Protein AF-0000000082614873 (afdb_homodimer)

Structure (mmCIF, N/CA/C/O backbone):
data_AF-0000000082614873-model_v1
#
loop_
_entity.id
_entity.type
_entity.pdbx_description
1 polymer 'Integrase catalytic domain-containing protein'
#
loop_
_atom_site.group_PDB
_atom_site.id
_atom_site.type_symbol
_atom_site.label_atom_id
_atom_site.label_alt_id
_atom_site.label_comp_id
_atom_site.label_asym_id
_atom_site.label_entity_id
_atom_site.label_seq_id
_atom_site.pdbx_PDB_ins_code
_atom_site.Cartn_x
_atom_site.Cartn_y
_atom_site.Cartn_z
_atom_site.occupancy
_atom_site.B_iso_or_equiv
_atom_site.auth_seq_id
_atom_site.auth_comp_id
_atom_site.auth_asym_id
_atom_site.auth_atom_id
_atom_site.pdbx_PDB_model_num
ATOM 1 N N . MET A 1 1 ? -7.004 17.234 5.719 1 42.75 1 MET A N 1
ATOM 2 C CA . MET A 1 1 ? -7.703 15.992 6.035 1 42.75 1 MET A CA 1
ATOM 3 C C . MET A 1 1 ? -7.945 15.164 4.777 1 42.75 1 MET A C 1
ATOM 5 O O . MET A 1 1 ? -8.281 15.711 3.727 1 42.75 1 MET A O 1
ATOM 9 N N . PRO A 1 2 ? -7.559 13.797 4.852 1 59.47 2 PRO A N 1
ATOM 10 C CA . PRO A 1 2 ? -7.637 13.125 3.553 1 59.47 2 PRO A CA 1
ATOM 11 C C . PRO A 1 2 ? -9.078 12.906 3.092 1 59.47 2 PRO A C 1
ATOM 13 O O . PRO A 1 2 ? -9.883 12.336 3.834 1 59.47 2 PRO A O 1
ATOM 16 N N . TYR A 1 3 ? -9.5 13.633 2.182 1 77 3 TYR A N 1
ATOM 17 C CA . TYR A 1 3 ? -10.742 13.406 1.453 1 77 3 TYR A CA 1
ATOM 18 C C . TYR A 1 3 ? -10.508 12.555 0.214 1 77 3 TYR A C 1
ATOM 20 O O . TYR A 1 3 ? -9.688 12.906 -0.64 1 77 3 TYR A O 1
ATOM 28 N N . TRP A 1 4 ? -11.211 11.359 0.389 1 88.12 4 TRP A N 1
ATOM 29 C CA . TRP A 1 4 ? -11.008 10.445 -0.731 1 88.12 4 TRP A CA 1
ATOM 30 C C . TRP A 1 4 ? -12.219 10.453 -1.664 1 88.12 4 TRP A C 1
ATOM 32 O O . TRP A 1 4 ? -13.328 10.781 -1.247 1 88.12 4 TRP A O 1
ATOM 42 N N . GLN A 1 5 ? -11.945 10.242 -2.848 1 91.44 5 GLN A N 1
ATOM 43 C CA . GLN A 1 5 ? -12.992 9.977 -3.826 1 91.44 5 GLN A CA 1
ATOM 44 C C . GLN A 1 5 ? -12.812 8.609 -4.48 1 91.44 5 GLN A C 1
ATOM 46 O O . GLN A 1 5 ? -11.688 8.219 -4.805 1 91.44 5 GLN A O 1
ATOM 51 N N . ALA A 1 6 ? -13.914 7.883 -4.59 1 93.62 6 ALA A N 1
ATOM 52 C CA . ALA A 1 6 ? -13.875 6.562 -5.219 1 93.62 6 ALA A CA 1
ATOM 53 C C . ALA A 1 6 ? -14.68 6.555 -6.516 1 93.62 6 ALA A C 1
ATOM 55 O O . ALA A 1 6 ? -15.742 7.172 -6.602 1 93.62 6 ALA A O 1
ATOM 56 N N . ASP A 1 7 ? -14.102 5.852 -7.492 1 92.19 7 ASP A N 1
ATOM 57 C CA . ASP A 1 7 ? -14.734 5.723 -8.797 1 92.19 7 ASP A CA 1
ATOM 58 C C . ASP A 1 7 ? -14.336 4.414 -9.477 1 92.19 7 ASP A C 1
ATOM 60 O O . ASP A 1 7 ? -13.422 3.729 -9.023 1 92.19 7 ASP A O 1
ATOM 64 N N . VAL A 1 8 ? -15.203 4.059 -10.5 1 94.94 8 VAL A N 1
ATOM 65 C CA . VAL A 1 8 ? -14.852 2.898 -11.312 1 94.94 8 VAL A CA 1
ATOM 66 C C . VAL A 1 8 ? -14.586 3.332 -12.75 1 94.94 8 VAL A C 1
ATOM 68 O O . VAL A 1 8 ? -15.383 4.074 -13.336 1 94.94 8 VAL A O 1
ATOM 71 N N . THR A 1 9 ? -13.453 2.961 -13.234 1 95.06 9 THR A N 1
ATOM 72 C CA . THR A 1 9 ? -13.156 3.201 -14.648 1 95.06 9 THR A CA 1
ATOM 73 C C . THR A 1 9 ? -12.898 1.885 -15.375 1 95.06 9 THR A C 1
ATOM 75 O O . THR A 1 9 ? -12.641 0.859 -14.742 1 95.06 9 THR A O 1
ATOM 78 N N . HIS A 1 10 ? -13 1.96 -16.688 1 96.12 10 HIS A N 1
ATOM 79 C CA . HIS A 1 10 ? -12.844 0.748 -17.484 1 96.12 10 HIS A CA 1
ATOM 80 C C . HIS A 1 10 ? -11.555 0.783 -18.297 1 96.12 10 HIS A C 1
ATOM 82 O O . HIS A 1 10 ? -11.266 1.772 -18.969 1 96.12 10 HIS A O 1
ATOM 88 N N . VAL A 1 11 ? -10.828 -0.304 -18.172 1 96.69 11 VAL A N 1
ATOM 89 C CA . VAL A 1 11 ? -9.633 -0.525 -18.984 1 96.69 11 VAL A CA 1
ATOM 90 C C . VAL A 1 11 ? -9.82 -1.765 -19.844 1 96.69 11 VAL A C 1
ATOM 92 O O . VAL A 1 11 ? -9.508 -2.881 -19.422 1 96.69 11 VAL A O 1
ATOM 95 N N . PRO A 1 12 ? -10.18 -1.574 -21.062 1 95.06 12 PRO A N 1
ATOM 96 C CA . PRO A 1 12 ? -10.562 -2.695 -21.922 1 95.06 12 PRO A CA 1
ATOM 97 C C . PRO A 1 12 ? -9.43 -3.705 -22.109 1 95.06 12 PRO A C 1
ATOM 99 O O . PRO A 1 12 ? -9.68 -4.91 -22.188 1 95.06 12 PRO A O 1
ATOM 102 N N . SER A 1 13 ? -8.266 -3.332 -22.141 1 94.31 13 SER A N 1
ATOM 103 C CA . SER A 1 13 ? -7.129 -4.215 -22.406 1 94.31 13 SER A CA 1
ATOM 104 C C . SER A 1 13 ? -6.934 -5.215 -21.266 1 94.31 13 SER A C 1
ATOM 106 O O . SER A 1 13 ? -6.184 -6.184 -21.406 1 94.31 13 SER A O 1
ATOM 108 N N . PHE A 1 14 ? -7.656 -5.004 -20.172 1 96.31 14 PHE A N 1
ATOM 109 C CA . PHE A 1 14 ? -7.535 -5.902 -19.031 1 96.31 14 PHE A CA 1
ATOM 110 C C . PHE A 1 14 ? -8.492 -7.082 -19.172 1 96.31 14 PHE A C 1
ATOM 112 O O . PHE A 1 14 ? -8.539 -7.957 -18.297 1 96.31 14 PHE A O 1
ATOM 119 N N . GLY A 1 15 ? -9.273 -7.105 -20.234 1 95.94 15 GLY A N 1
ATOM 120 C CA . GLY A 1 15 ? -10.172 -8.227 -20.484 1 95.94 15 GLY A CA 1
ATOM 121 C C . GLY A 1 15 ? -11.234 -8.375 -19.406 1 95.94 15 GLY A C 1
ATOM 122 O O . GLY A 1 15 ? -11.977 -7.43 -19.125 1 95.94 15 GLY A O 1
ATOM 123 N N . ARG A 1 16 ? -11.266 -9.562 -18.75 1 96.38 16 ARG A N 1
ATOM 124 C CA . ARG A 1 16 ? -12.273 -9.852 -17.734 1 96.38 16 ARG A CA 1
ATOM 125 C C . ARG A 1 16 ? -12.109 -8.945 -16.516 1 96.38 16 ARG A C 1
ATOM 127 O O . ARG A 1 16 ? -13.07 -8.703 -15.781 1 96.38 16 ARG A O 1
ATOM 134 N N . LEU A 1 17 ? -10.891 -8.469 -16.344 1 97.06 17 LEU A N 1
ATOM 135 C CA . LEU A 1 17 ? -10.586 -7.617 -15.203 1 97.06 17 LEU A CA 1
ATOM 136 C C . LEU A 1 17 ? -10.633 -6.145 -15.602 1 97.06 17 LEU A C 1
ATOM 138 O O . LEU A 1 17 ? -9.898 -5.328 -15.039 1 97.06 17 LEU A O 1
ATOM 142 N N . LYS A 1 18 ? -11.5 -5.789 -16.5 1 97.38 18 LYS A N 1
ATOM 143 C CA . LYS A 1 18 ? -11.5 -4.453 -17.078 1 97.38 18 LYS A CA 1
ATOM 144 C C . LYS A 1 18 ? -12.055 -3.422 -16.109 1 97.38 18 LYS A C 1
ATOM 146 O O . LYS A 1 18 ? -11.93 -2.217 -16.328 1 97.38 18 LYS A O 1
ATOM 151 N N . TYR A 1 19 ? -12.734 -3.838 -15.023 1 97.56 19 TYR A N 1
ATOM 152 C CA . TYR A 1 19 ? -13.305 -2.904 -14.062 1 97.56 19 TYR A CA 1
ATOM 153 C C . TYR A 1 19 ? -12.273 -2.49 -13.023 1 97.56 19 TYR A C 1
ATOM 155 O O . TYR A 1 19 ? -11.961 -3.258 -12.109 1 97.56 19 TYR A O 1
ATOM 163 N N . VAL A 1 20 ? -11.766 -1.267 -13.188 1 98 20 VAL A N 1
ATOM 164 C CA . VAL A 1 20 ? -10.734 -0.766 -12.281 1 98 20 VAL A CA 1
ATOM 165 C C . VAL A 1 20 ? -11.359 0.183 -11.266 1 98 20 VAL A C 1
ATOM 167 O O . VAL A 1 20 ? -11.867 1.247 -11.625 1 98 20 VAL A O 1
ATOM 170 N N . HIS A 1 21 ? -11.414 -0.247 -10.008 1 97.75 21 HIS A N 1
ATOM 171 C CA . HIS A 1 21 ? -11.852 0.601 -8.906 1 97.75 21 HIS A CA 1
ATOM 172 C C . HIS A 1 21 ? -10.727 1.506 -8.43 1 97.75 21 HIS A C 1
ATOM 174 O O . HIS A 1 21 ? -9.641 1.024 -8.078 1 97.75 21 HIS A O 1
ATOM 180 N N . VAL A 1 22 ? -11.008 2.816 -8.422 1 97.44 22 VAL A N 1
ATOM 181 C CA . VAL A 1 22 ? -9.961 3.789 -8.133 1 97.44 22 VAL A CA 1
ATOM 182 C C . VAL A 1 22 ? -10.336 4.605 -6.898 1 97.44 22 VAL A C 1
ATOM 184 O O . VAL A 1 22 ? -11.492 5.027 -6.754 1 97.44 22 VAL A O 1
ATOM 187 N N . ILE A 1 23 ? -9.352 4.75 -6.012 1 96.19 23 ILE A N 1
ATOM 188 C CA . ILE A 1 23 ? -9.445 5.613 -4.84 1 96.19 23 ILE A CA 1
ATOM 189 C C . ILE A 1 23 ? -8.406 6.73 -4.941 1 96.19 23 ILE A C 1
ATOM 191 O O . ILE A 1 23 ? -7.23 6.477 -5.199 1 96.19 23 ILE A O 1
ATOM 195 N N . ILE A 1 24 ? -8.906 7.969 -4.738 1 93 24 ILE A N 1
ATOM 196 C CA . ILE A 1 24 ? -8.008 9.102 -4.867 1 93 24 ILE A CA 1
ATOM 197 C C . ILE A 1 24 ? -8.102 9.984 -3.623 1 93 24 ILE A C 1
ATOM 199 O O . ILE A 1 24 ? -9.195 10.32 -3.172 1 93 24 ILE A O 1
ATOM 203 N N . ASP A 1 25 ? -6.953 10.266 -3.025 1 84.88 25 ASP A N 1
ATOM 204 C CA . ASP A 1 25 ? -6.887 11.367 -2.064 1 84.88 25 ASP A CA 1
ATOM 205 C C . ASP A 1 25 ? -6.871 12.719 -2.775 1 84.88 25 ASP A C 1
ATOM 207 O O . ASP A 1 25 ? -5.875 13.086 -3.398 1 84.88 25 ASP A O 1
ATOM 211 N N . THR A 1 26 ? -7.91 13.438 -2.666 1 79.31 26 THR A N 1
ATOM 212 C CA . THR A 1 26 ? -8.102 14.633 -3.488 1 79.31 26 THR A CA 1
ATOM 213 C C . THR A 1 26 ? -7.188 15.758 -3.021 1 79.31 26 THR A C 1
ATOM 215 O O . THR A 1 26 ? -6.984 16.734 -3.74 1 79.31 26 THR A O 1
ATOM 218 N N . CYS A 1 27 ? -6.582 15.641 -1.909 1 76.06 27 CYS A N 1
ATOM 219 C CA . CYS A 1 27 ? -5.66 16.656 -1.403 1 76.06 27 CYS A CA 1
ATOM 220 C C . CYS A 1 27 ? -4.258 16.438 -1.956 1 76.06 27 CYS A C 1
ATOM 222 O O . CYS A 1 27 ? -3.674 17.344 -2.551 1 76.06 27 CYS A O 1
ATOM 224 N N . SER A 1 28 ? -3.805 15.297 -1.831 1 74.94 28 SER A N 1
ATOM 225 C CA . SER A 1 28 ? -2.426 15.016 -2.209 1 74.94 28 SER A CA 1
ATOM 226 C C . SER A 1 28 ? -2.334 14.531 -3.652 1 74.94 28 SER A C 1
ATOM 228 O O . SER A 1 28 ? -1.272 14.609 -4.273 1 74.94 28 SER A O 1
ATOM 230 N N . GLY A 1 29 ? -3.404 13.938 -4.09 1 83.44 29 GLY A N 1
ATOM 231 C CA . GLY A 1 29 ? -3.389 13.32 -5.406 1 83.44 29 GLY A CA 1
ATOM 232 C C . GLY A 1 29 ? -2.953 11.867 -5.375 1 83.44 29 GLY A C 1
ATOM 233 O O . GLY A 1 29 ? -2.969 11.188 -6.402 1 83.44 29 GLY A O 1
ATOM 234 N N . ALA A 1 30 ? -2.596 11.391 -4.164 1 88.38 30 ALA A N 1
ATOM 235 C CA . ALA A 1 30 ? -2.221 9.984 -4.047 1 88.38 30 ALA A CA 1
ATOM 236 C C . ALA A 1 30 ? -3.402 9.07 -4.367 1 88.38 30 ALA A C 1
ATOM 238 O O . ALA A 1 30 ? -4.543 9.383 -4.02 1 88.38 30 ALA A O 1
ATOM 239 N N . MET A 1 31 ? -3.068 7.949 -5.02 1 94.69 31 MET A N 1
ATOM 240 C CA . MET A 1 31 ? -4.195 7.113 -5.434 1 94.69 31 MET A CA 1
ATOM 241 C C . MET A 1 31 ? -3.871 5.633 -5.254 1 94.69 31 MET A C 1
ATOM 243 O O . MET A 1 31 ? -2.703 5.262 -5.113 1 94.69 31 MET A O 1
ATOM 247 N N . TYR A 1 32 ? -4.867 4.859 -5.141 1 96.56 32 TYR A N 1
ATOM 248 C CA . TYR A 1 32 ? -4.848 3.4 -5.148 1 96.56 32 TYR A CA 1
ATOM 249 C C . TYR A 1 32 ? -5.926 2.844 -6.074 1 96.56 32 TYR A C 1
ATOM 251 O O . TYR A 1 32 ? -6.961 3.482 -6.285 1 96.56 32 TYR A O 1
ATOM 259 N N . ALA A 1 33 ? -5.59 1.619 -6.648 1 98 33 ALA A N 1
ATOM 260 C CA . ALA A 1 33 ? -6.566 1.033 -7.562 1 98 33 ALA A CA 1
ATOM 261 C C . ALA A 1 33 ? -6.41 -0.483 -7.633 1 98 33 ALA A C 1
ATOM 263 O O . ALA A 1 33 ? -5.316 -1.012 -7.406 1 98 33 ALA A O 1
ATOM 264 N N . GLN A 1 34 ? -7.484 -1.107 -7.934 1 97.44 34 GLN A N 1
ATOM 265 C CA . GLN A 1 34 ? -7.508 -2.551 -8.141 1 97.44 34 GLN A CA 1
ATOM 266 C C . GLN A 1 34 ? -8.422 -2.924 -9.305 1 97.44 34 GLN A C 1
ATOM 268 O O . GLN A 1 34 ? -9.477 -2.309 -9.5 1 97.44 34 GLN A O 1
ATOM 273 N N . ALA A 1 35 ? -7.992 -3.959 -10 1 97.44 35 ALA A N 1
ATOM 274 C CA . ALA A 1 35 ? -8.781 -4.48 -11.117 1 97.44 35 ALA A CA 1
ATOM 275 C C . ALA A 1 35 ? -9.695 -5.617 -10.656 1 97.44 35 ALA A C 1
ATOM 277 O O . ALA A 1 35 ? -9.266 -6.508 -9.922 1 97.44 35 ALA A O 1
ATOM 278 N N . HIS A 1 36 ? -10.938 -5.523 -11.094 1 97.19 36 HIS A N 1
ATOM 279 C CA . HIS A 1 36 ? -11.914 -6.539 -10.719 1 97.19 36 HIS A CA 1
ATOM 280 C C . HIS A 1 36 ? -12.727 -6.992 -11.93 1 97.19 36 HIS A C 1
ATOM 282 O O . HIS A 1 36 ? -12.578 -6.445 -13.023 1 97.19 36 HIS A O 1
ATOM 288 N N . THR A 1 37 ? -13.508 -8.102 -11.711 1 96.75 37 THR A N 1
ATOM 289 C CA . THR A 1 37 ? -14.344 -8.648 -12.773 1 96.75 37 THR A CA 1
ATOM 290 C C . THR A 1 37 ? -15.68 -7.922 -12.828 1 96.75 37 THR A C 1
ATOM 292 O O . THR A 1 37 ? -16.484 -8.172 -13.727 1 96.75 37 THR A O 1
ATOM 295 N N . GLY A 1 38 ? -15.922 -6.98 -11.867 1 96.5 38 GLY A N 1
ATOM 296 C CA . GLY A 1 38 ? -17.188 -6.254 -11.852 1 96.5 38 GLY A CA 1
ATOM 297 C C . GLY A 1 38 ? -17.188 -5.086 -10.883 1 96.5 38 GLY A C 1
ATOM 298 O O . GLY A 1 38 ? -16.125 -4.637 -10.445 1 96.5 38 GLY A O 1
ATOM 299 N N . GLU A 1 39 ? -18.359 -4.641 -10.633 1 96.06 39 GLU A N 1
ATOM 300 C CA . GLU A 1 39 ? -18.531 -3.469 -9.781 1 96.06 39 GLU A CA 1
ATOM 301 C C . GLU A 1 39 ? -19.422 -3.783 -8.578 1 96.06 39 GLU A C 1
ATOM 303 O O . GLU A 1 39 ? -20.297 -2.988 -8.219 1 96.06 39 GLU A O 1
ATOM 308 N N . LYS A 1 40 ? -19.203 -4.906 -8.078 1 96.38 40 LYS A N 1
ATOM 309 C CA . LYS A 1 40 ? -19.984 -5.312 -6.914 1 96.38 40 LYS A CA 1
ATOM 310 C C . LYS A 1 40 ? -19.438 -4.691 -5.633 1 96.38 40 LYS A C 1
ATOM 312 O O . LYS A 1 40 ? -18.297 -4.227 -5.602 1 96.38 40 LYS A O 1
ATOM 317 N N . THR A 1 41 ? -20.266 -4.727 -4.629 1 96.88 41 THR A N 1
ATOM 318 C CA . THR A 1 41 ? -19.891 -4.168 -3.334 1 96.88 41 THR A CA 1
ATOM 319 C C . THR A 1 41 ? -18.609 -4.805 -2.818 1 96.88 41 THR A C 1
ATOM 321 O O . THR A 1 41 ? -17.734 -4.113 -2.279 1 96.88 41 THR A O 1
ATOM 324 N N . ARG A 1 42 ? -18.469 -6.113 -3.021 1 94.56 42 ARG A N 1
ATOM 325 C CA . ARG A 1 42 ? -17.281 -6.805 -2.533 1 94.56 42 ARG A CA 1
ATOM 326 C C . ARG A 1 42 ? -16.031 -6.273 -3.207 1 94.56 42 ARG A C 1
ATOM 328 O O . ARG A 1 42 ? -14.953 -6.238 -2.598 1 94.56 42 ARG A O 1
ATOM 335 N N . HIS A 1 43 ? -16.156 -5.883 -4.484 1 96.12 43 HIS A N 1
ATOM 336 C CA . HIS A 1 43 ? -15.031 -5.309 -5.199 1 96.12 43 HIS A CA 1
ATOM 337 C C . HIS A 1 43 ? -14.641 -3.949 -4.621 1 96.12 43 HIS A C 1
ATOM 339 O O . HIS A 1 43 ? -13.461 -3.668 -4.422 1 96.12 43 HIS A O 1
ATOM 345 N N . ALA A 1 44 ? -15.633 -3.152 -4.336 1 97.12 44 ALA A N 1
ATOM 346 C CA . ALA A 1 44 ? -15.398 -1.829 -3.762 1 97.12 44 ALA A CA 1
ATOM 347 C C . ALA A 1 44 ? -14.727 -1.936 -2.395 1 97.12 44 ALA A C 1
ATOM 349 O O . ALA A 1 44 ? -13.766 -1.22 -2.109 1 97.12 44 ALA A O 1
ATOM 350 N N . ILE A 1 45 ? -15.18 -2.848 -1.611 1 96 45 ILE A N 1
ATOM 351 C CA . ILE A 1 45 ? -14.648 -3.02 -0.262 1 96 45 ILE A CA 1
ATOM 352 C C . ILE A 1 45 ? -13.219 -3.545 -0.33 1 96 45 ILE A C 1
ATOM 354 O O . ILE A 1 45 ? -12.344 -3.086 0.41 1 96 45 ILE A O 1
ATOM 358 N N . ALA A 1 46 ? -12.992 -4.488 -1.21 1 95.19 46 ALA A N 1
ATOM 359 C CA . ALA A 1 46 ? -11.641 -5.023 -1.378 1 95.19 46 ALA A CA 1
ATOM 360 C C . ALA A 1 46 ? -10.664 -3.924 -1.771 1 95.19 46 ALA A C 1
ATOM 362 O O . ALA A 1 46 ? -9.547 -3.859 -1.246 1 95.19 46 ALA A O 1
ATOM 363 N N . THR A 1 47 ? -11.102 -3.117 -2.656 1 97.06 47 THR A N 1
ATOM 364 C CA . THR A 1 47 ? -10.25 -2.02 -3.098 1 97.06 47 THR A CA 1
ATOM 365 C C . THR A 1 47 ? -9.984 -1.043 -1.954 1 97.06 47 THR A C 1
ATOM 367 O O . THR A 1 47 ? -8.867 -0.565 -1.783 1 97.06 47 THR A O 1
ATOM 370 N N . LEU A 1 48 ? -10.961 -0.726 -1.199 1 95.94 48 LEU A N 1
ATOM 371 C CA . LEU A 1 48 ? -10.805 0.191 -0.076 1 95.94 48 LEU A CA 1
ATOM 372 C C . LEU A 1 48 ? -9.836 -0.373 0.955 1 95.94 48 LEU A C 1
ATOM 374 O O . LEU A 1 48 ? -9.016 0.363 1.513 1 95.94 48 LEU A O 1
ATOM 378 N N . LYS A 1 49 ? -9.922 -1.638 1.199 1 92.38 49 LYS A N 1
ATOM 379 C CA . LYS A 1 49 ? -8.984 -2.258 2.135 1 92.38 49 LYS A CA 1
ATOM 380 C C . LYS A 1 49 ? -7.547 -2.113 1.652 1 92.38 49 LYS A C 1
ATOM 382 O O . LYS A 1 49 ? -6.645 -1.835 2.447 1 92.38 49 LYS A O 1
ATOM 387 N N . GLY A 1 50 ? -7.355 -2.334 0.389 1 94.44 50 GLY A N 1
ATOM 388 C CA . GLY A 1 50 ? -6.039 -2.084 -0.174 1 94.44 50 GLY A CA 1
ATOM 389 C C . GLY A 1 50 ? -5.594 -0.64 -0.037 1 94.44 50 GLY A C 1
ATOM 390 O O . GLY A 1 50 ? -4.422 -0.368 0.237 1 94.44 50 GLY A O 1
ATOM 391 N N . ALA A 1 51 ? -6.512 0.218 -0.257 1 94.25 51 ALA A N 1
ATOM 392 C CA . ALA A 1 51 ? -6.215 1.641 -0.113 1 94.25 51 ALA A CA 1
ATOM 393 C C . ALA A 1 51 ? -5.844 1.98 1.327 1 94.25 51 ALA A C 1
ATOM 395 O O . ALA A 1 51 ? -4.93 2.775 1.568 1 94.25 51 ALA A O 1
ATOM 396 N N . PHE A 1 52 ? -6.559 1.37 2.27 1 87.56 52 PHE A N 1
ATOM 397 C CA . PHE A 1 52 ? -6.227 1.573 3.674 1 87.56 52 PHE A CA 1
ATOM 398 C C . PHE A 1 52 ? -4.785 1.16 3.953 1 87.56 52 PHE A C 1
ATOM 400 O O . PHE A 1 52 ? -4.043 1.889 4.613 1 87.56 52 PHE A O 1
ATOM 407 N N . LEU A 1 53 ? -4.469 0.062 3.439 1 89.12 53 LEU A N 1
ATOM 408 C CA . LEU A 1 53 ? -3.137 -0.486 3.666 1 89.12 53 LEU A CA 1
ATOM 409 C C . LEU A 1 53 ? -2.066 0.431 3.086 1 89.12 53 LEU A C 1
ATOM 411 O O . LEU A 1 53 ? -0.995 0.593 3.674 1 89.12 53 LEU A O 1
ATOM 415 N N . THR A 1 54 ? -2.383 1.071 2.049 1 89.62 54 THR A N 1
ATOM 416 C CA . THR A 1 54 ? -1.399 1.821 1.273 1 89.62 54 THR A CA 1
ATOM 417 C C . THR A 1 54 ? -1.363 3.281 1.714 1 89.62 54 THR A C 1
ATOM 419 O O . THR A 1 54 ? -0.29 3.881 1.811 1 89.62 54 THR A O 1
ATOM 422 N N . LEU A 1 55 ? -2.551 3.85 2.002 1 87.25 55 LEU A N 1
ATOM 423 C CA . LEU A 1 55 ? -2.652 5.297 2.166 1 87.25 55 LEU A CA 1
ATOM 424 C C . LEU A 1 55 ? -3.215 5.648 3.539 1 87.25 55 LEU A C 1
ATOM 426 O O . LEU A 1 55 ? -3.295 6.824 3.898 1 87.25 55 LEU A O 1
ATOM 430 N N . GLY A 1 56 ? -3.578 4.648 4.219 1 81.44 56 GLY A N 1
ATOM 431 C CA . GLY A 1 56 ? -4.227 4.93 5.488 1 81.44 56 GLY A CA 1
ATOM 432 C C . GLY A 1 56 ? -5.73 5.094 5.367 1 81.44 56 GLY A C 1
ATOM 433 O O . GLY A 1 56 ? -6.34 4.594 4.422 1 81.44 56 GLY A O 1
ATOM 434 N N . PHE A 1 57 ? -6.328 5.73 6.336 1 78.12 57 PHE A N 1
ATOM 435 C CA . PHE A 1 57 ? -7.777 5.859 6.391 1 78.12 57 PHE A CA 1
ATOM 436 C C . PHE A 1 57 ? -8.203 7.293 6.109 1 78.12 57 PHE A C 1
ATOM 438 O O . PHE A 1 57 ? -7.598 8.242 6.617 1 78.12 57 PHE A O 1
ATOM 445 N N . PRO A 1 58 ? -9.25 7.441 5.32 1 79.56 58 PRO A N 1
ATOM 446 C CA . PRO A 1 58 ? -9.797 8.781 5.094 1 79.56 58 PRO A CA 1
ATOM 447 C C . PRO A 1 58 ? -10.805 9.195 6.164 1 79.56 58 PRO A C 1
ATOM 449 O O . PRO A 1 58 ? -11.297 8.344 6.914 1 79.56 58 PRO A O 1
ATOM 452 N N . TRP A 1 59 ? -10.961 10.484 6.137 1 71 59 TRP A N 1
ATOM 453 C CA . TRP A 1 59 ? -12.062 10.977 6.961 1 71 59 TRP A CA 1
ATOM 454 C C . TRP A 1 59 ? -13.398 10.797 6.246 1 71 59 TRP A C 1
ATOM 456 O O . TRP A 1 59 ? -14.406 10.469 6.875 1 71 59 TRP A O 1
ATOM 466 N N . GLU A 1 60 ? -13.242 11.055 5.074 1 80.38 60 GLU A N 1
ATOM 467 C CA . GLU A 1 60 ? -14.445 11.062 4.246 1 80.38 60 GLU A CA 1
ATOM 468 C C . GLU A 1 60 ? -14.164 10.477 2.865 1 80.38 60 GLU A C 1
ATOM 470 O O . GLU A 1 60 ? -13.078 10.68 2.307 1 80.38 60 GLU A O 1
ATOM 475 N N . ILE A 1 61 ? -15.195 9.758 2.434 1 90.06 61 ILE A N 1
ATOM 476 C CA . ILE A 1 61 ? -15.094 9.25 1.071 1 90.06 61 ILE A CA 1
ATOM 477 C C . ILE A 1 61 ? -16.328 9.664 0.274 1 90.06 61 ILE A C 1
ATOM 479 O O . ILE A 1 61 ? -17.453 9.539 0.759 1 90.06 61 ILE A O 1
ATOM 483 N N . LYS A 1 62 ? -16.031 10.242 -0.848 1 89.75 62 LYS A N 1
ATOM 484 C CA . LYS A 1 62 ? -17.094 10.609 -1.777 1 89.75 62 LYS A CA 1
ATOM 485 C C . LYS A 1 62 ? -17.203 9.609 -2.922 1 89.75 62 LYS A C 1
ATOM 487 O O . LYS A 1 62 ? -16.188 9.188 -3.477 1 89.75 62 LYS A O 1
ATOM 492 N N . THR A 1 63 ? -18.422 9.156 -3.217 1 90.62 63 THR A N 1
ATOM 493 C CA . THR A 1 63 ? -18.672 8.258 -4.34 1 90.62 63 THR A CA 1
ATOM 494 C C . THR A 1 63 ? -19.891 8.711 -5.137 1 90.62 63 THR A C 1
ATOM 496 O O . THR A 1 63 ? -20.641 9.578 -4.691 1 90.62 63 THR A O 1
ATOM 499 N N . ASP A 1 64 ? -19.969 8.211 -6.305 1 85.19 64 ASP A N 1
ATOM 500 C CA . ASP A 1 64 ? -21.234 8.414 -7.023 1 85.19 64 ASP A CA 1
ATOM 501 C C . ASP A 1 64 ? -22.344 7.539 -6.445 1 85.19 64 ASP A C 1
ATOM 503 O O . ASP A 1 64 ? -22.188 6.953 -5.371 1 85.19 64 ASP A O 1
ATOM 507 N N . ASN A 1 65 ? -23.531 7.516 -7.152 1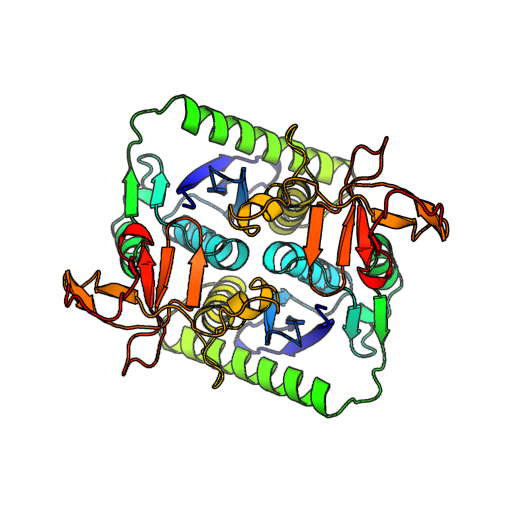 86.25 65 ASN A N 1
ATOM 508 C CA . ASN A 1 65 ? -24.672 6.742 -6.672 1 86.25 65 ASN A CA 1
ATOM 509 C C . ASN A 1 65 ? -24.703 5.352 -7.297 1 86.25 65 ASN A C 1
ATOM 511 O O . ASN A 1 65 ? -25.781 4.801 -7.527 1 86.25 65 ASN A O 1
ATOM 515 N N . GLY A 1 66 ? -23.531 4.805 -7.535 1 88.12 66 GLY A N 1
ATOM 516 C CA . GLY A 1 66 ? -23.516 3.447 -8.055 1 88.12 66 GLY A CA 1
ATOM 517 C C . GLY A 1 66 ? -23.984 2.416 -7.051 1 88.12 66 GLY A C 1
ATOM 518 O O . GLY A 1 66 ? -23.797 2.588 -5.844 1 88.12 66 GLY A O 1
ATOM 519 N N . PRO A 1 67 ? -24.484 1.366 -7.52 1 90.88 67 PRO A N 1
ATOM 520 C CA . PRO A 1 67 ? -25.062 0.364 -6.629 1 90.88 67 PRO A CA 1
ATOM 521 C C . PRO A 1 67 ? -24.062 -0.202 -5.629 1 90.88 67 PRO A C 1
ATOM 523 O O . PRO A 1 67 ? -24.422 -0.521 -4.492 1 90.88 67 PRO A O 1
ATOM 526 N N . CYS A 1 68 ? -22.859 -0.349 -6.039 1 93.44 68 CYS A N 1
ATOM 527 C CA . CYS A 1 68 ? -21.859 -0.905 -5.129 1 93.44 68 CYS A CA 1
ATOM 528 C C . CYS A 1 68 ? -21.578 0.047 -3.971 1 93.44 68 CYS A C 1
ATOM 530 O O . CYS A 1 68 ? -21.234 -0.389 -2.875 1 93.44 68 CYS A O 1
ATOM 532 N N . TYR A 1 69 ? -21.844 1.335 -4.156 1 93.81 69 TYR A N 1
ATOM 533 C CA . TYR A 1 69 ? -21.531 2.33 -3.139 1 93.81 69 TYR A CA 1
ATOM 534 C C . TYR A 1 69 ? -22.75 2.641 -2.287 1 93.81 69 TYR A C 1
ATOM 536 O O . TYR A 1 69 ? -22.625 3.189 -1.188 1 93.81 69 TYR A O 1
ATOM 544 N N . THR A 1 70 ? -23.875 2.338 -2.793 1 92.44 70 THR A N 1
ATOM 545 C CA . THR A 1 70 ? -25.094 2.654 -2.051 1 92.44 70 THR A CA 1
ATOM 546 C C . THR A 1 70 ? -25.609 1.423 -1.314 1 92.44 70 THR A C 1
ATOM 548 O O . THR A 1 70 ? -26.609 1.501 -0.591 1 92.44 70 THR A O 1
ATOM 551 N N . SER A 1 71 ? -24.969 0.315 -1.446 1 94.81 71 SER A N 1
ATOM 552 C CA . SER A 1 71 ? -25.375 -0.914 -0.768 1 94.81 71 SER A CA 1
ATOM 553 C C . SER A 1 71 ? -25.25 -0.776 0.746 1 94.81 71 SER A C 1
ATOM 555 O O . SER A 1 71 ? -24.406 -0.019 1.236 1 94.81 71 SER A O 1
ATOM 557 N N . LYS A 1 72 ? -26.047 -1.534 1.438 1 95.56 72 LYS A N 1
ATOM 558 C CA . LYS A 1 72 ? -26 -1.547 2.896 1 95.56 72 LYS A CA 1
ATOM 559 C C . LYS A 1 72 ? -24.656 -2.064 3.396 1 95.56 72 LYS A C 1
ATOM 561 O O . LYS A 1 72 ? -24.109 -1.552 4.379 1 95.56 72 LYS A O 1
ATOM 566 N N . ALA A 1 73 ? -24.172 -3.021 2.732 1 94.81 73 ALA A N 1
ATOM 567 C CA . ALA A 1 73 ? -22.906 -3.611 3.123 1 94.81 73 ALA A CA 1
ATOM 568 C C . ALA A 1 73 ? -21.766 -2.59 3.033 1 94.81 73 ALA A C 1
ATOM 570 O O . ALA A 1 73 ? -20.906 -2.539 3.902 1 94.81 73 ALA A O 1
ATOM 571 N N . PHE A 1 74 ? -21.844 -1.82 2.053 1 96.25 74 PHE A N 1
ATOM 572 C CA . PHE A 1 74 ? -20.828 -0.793 1.883 1 96.25 74 PHE A CA 1
ATOM 573 C C . PHE A 1 74 ? -20.938 0.267 2.973 1 96.25 74 PHE A C 1
ATOM 575 O O . PHE A 1 74 ? -19.938 0.656 3.572 1 96.25 74 PHE A O 1
ATOM 582 N N . GLN A 1 75 ? -22.109 0.646 3.248 1 92.62 75 GLN A N 1
ATOM 583 C CA . GLN A 1 75 ? -22.344 1.641 4.289 1 92.62 75 GLN A CA 1
ATOM 584 C C . GLN A 1 75 ? -21.906 1.121 5.656 1 92.62 75 GLN A C 1
ATOM 586 O O . GLN A 1 75 ? -21.281 1.851 6.438 1 92.62 75 GLN A O 1
ATOM 591 N N . LEU A 1 76 ? -22.203 -0.033 5.902 1 90.44 76 LEU A N 1
ATOM 592 C CA . LEU A 1 76 ? -21.812 -0.641 7.168 1 90.44 76 LEU A CA 1
ATOM 593 C C . LEU A 1 76 ? -20.281 -0.709 7.293 1 90.44 76 LEU A C 1
ATOM 595 O O . LEU A 1 76 ? -19.734 -0.452 8.367 1 90.44 76 LEU A O 1
ATOM 599 N N . PHE A 1 77 ? -19.719 -1.077 6.234 1 91.5 77 PHE A N 1
ATOM 600 C CA . PHE A 1 77 ? -18.266 -1.154 6.211 1 91.5 77 PHE A CA 1
ATOM 601 C C . PHE A 1 77 ? -17.641 0.198 6.543 1 91.5 77 PHE A C 1
ATOM 603 O O . PHE A 1 77 ? -16.703 0.278 7.348 1 91.5 77 PHE A O 1
ATOM 610 N N . LEU A 1 78 ? -18.109 1.277 5.934 1 89.06 78 LEU A N 1
ATOM 611 C CA . LEU A 1 78 ? -17.594 2.617 6.195 1 89.06 78 LEU A CA 1
ATOM 612 C C . LEU A 1 78 ? -17.859 3.029 7.641 1 89.06 78 LEU A C 1
ATOM 614 O O . LEU A 1 78 ? -16.984 3.6 8.297 1 89.06 78 LEU A O 1
ATOM 618 N N . THR A 1 79 ? -19 2.705 8.109 1 81.25 79 THR A N 1
ATOM 619 C CA . THR A 1 79 ? -19.359 3.045 9.477 1 81.25 79 THR A CA 1
ATOM 620 C C . THR A 1 79 ? -18.453 2.328 10.469 1 81.25 79 THR A C 1
ATOM 622 O O . THR A 1 79 ? -18 2.93 11.445 1 81.25 79 THR A O 1
ATOM 625 N N . LYS A 1 80 ? -18.172 1.091 10.125 1 76.44 80 LYS A N 1
ATOM 626 C CA . LYS A 1 80 ? -17.297 0.292 10.992 1 76.44 80 LYS A CA 1
ATOM 627 C C . LYS A 1 80 ? -15.906 0.917 11.102 1 76.44 80 LYS A C 1
ATOM 629 O O . LYS A 1 80 ? -15.242 0.771 12.125 1 76.44 80 LYS A O 1
ATOM 634 N N . HIS A 1 81 ? -15.578 1.609 10.055 1 76.75 81 HIS A N 1
ATOM 635 C CA . HIS A 1 81 ? -14.258 2.225 10.039 1 76.75 81 HIS A CA 1
ATOM 636 C C . HIS A 1 81 ? -14.344 3.725 10.305 1 76.75 81 HIS A C 1
ATOM 638 O O . HIS A 1 81 ? -13.367 4.449 10.117 1 76.75 81 HIS A O 1
ATOM 644 N N . ASN A 1 82 ? -15.445 4.148 10.586 1 70.94 82 ASN A N 1
ATOM 645 C CA . ASN A 1 82 ? -15.695 5.543 10.945 1 70.94 82 ASN A CA 1
ATOM 646 C C . ASN A 1 82 ? -15.359 6.484 9.789 1 70.94 82 ASN A C 1
ATOM 648 O O . ASN A 1 82 ? -14.688 7.5 9.984 1 70.94 82 ASN A O 1
ATOM 652 N N . ILE A 1 83 ? -15.766 6.074 8.742 1 80.88 83 ILE A N 1
ATOM 653 C CA . ILE A 1 83 ? -15.562 6.879 7.539 1 80.88 83 ILE A CA 1
ATOM 654 C C . ILE A 1 83 ? -16.891 7.48 7.094 1 80.88 83 ILE A C 1
ATOM 656 O O . ILE A 1 83 ? -17.891 6.766 6.938 1 80.88 83 ILE A O 1
ATOM 660 N N . LYS A 1 84 ? -16.906 8.805 7 1 80.69 84 LYS A N 1
ATOM 661 C CA . LYS A 1 84 ? -18.094 9.461 6.496 1 80.69 84 LYS A CA 1
ATOM 662 C C . LYS A 1 84 ? -18.266 9.227 5 1 80.69 84 LYS A C 1
ATOM 664 O O . LYS A 1 84 ? -17.328 9.375 4.227 1 80.69 84 LYS A O 1
ATOM 669 N N . HIS A 1 85 ? -19.484 8.797 4.684 1 91.19 85 HIS A N 1
ATOM 670 C CA . HIS A 1 85 ? -19.781 8.547 3.279 1 91.19 85 HIS A CA 1
ATOM 671 C C . HIS A 1 85 ? -20.641 9.664 2.691 1 91.19 85 HIS A C 1
ATOM 673 O O . HIS A 1 85 ? -21.688 10.008 3.25 1 91.19 85 HIS A O 1
ATOM 679 N N . VAL A 1 86 ? -20.156 10.242 1.686 1 85.44 86 VAL A N 1
ATOM 680 C CA . VAL A 1 86 ? -20.938 11.242 0.967 1 85.44 86 VAL A CA 1
ATOM 681 C C . VAL A 1 86 ? -21.25 10.742 -0.44 1 85.44 86 VAL A C 1
ATOM 683 O O . VAL A 1 86 ? -20.344 10.367 -1.189 1 85.44 86 VAL A O 1
ATOM 686 N N . THR A 1 87 ? -22.547 10.547 -0.693 1 83.56 87 THR A N 1
ATOM 687 C CA . THR A 1 87 ? -22.953 10.094 -2.02 1 83.56 87 THR A CA 1
ATOM 688 C C . THR A 1 87 ? -23.516 11.258 -2.834 1 83.56 87 THR A C 1
ATOM 690 O O . THR A 1 87 ? -23.906 12.289 -2.273 1 83.56 87 THR A O 1
ATOM 693 N N . GLY A 1 88 ? -23.688 11.047 -4.078 1 69.12 88 GLY A N 1
ATOM 694 C CA . GLY A 1 88 ? -24.391 11.977 -4.953 1 69.12 88 GLY A CA 1
ATOM 695 C C . GLY A 1 88 ? -23.719 13.328 -5.062 1 69.12 88 GLY A C 1
ATOM 696 O O . GLY A 1 88 ? -24.344 14.367 -4.836 1 69.12 88 GLY A O 1
ATOM 697 N N . ILE A 1 89 ? -22.422 13.344 -4.855 1 53.25 89 ILE A N 1
ATOM 698 C CA . ILE A 1 89 ? -21.703 14.609 -4.766 1 53.25 89 ILE A CA 1
ATOM 699 C C . ILE A 1 89 ? -22.438 15.688 -5.555 1 53.25 89 ILE A C 1
ATOM 701 O O . ILE A 1 89 ? -22.656 15.539 -6.758 1 53.25 89 ILE A O 1
ATOM 705 N N . PRO A 1 90 ? -23.188 16.516 -4.918 1 53.34 90 PRO A N 1
ATOM 706 C CA . PRO A 1 90 ? -23.297 17.703 -5.762 1 53.34 90 PRO A CA 1
ATOM 707 C C . PRO A 1 90 ? -22 17.984 -6.539 1 53.34 90 PRO A C 1
ATOM 709 O O . PRO A 1 90 ? -20.906 17.688 -6.055 1 53.34 90 PRO A O 1
ATOM 712 N N . TYR A 1 91 ? -22.141 17.703 -7.785 1 51.44 91 TYR A N 1
ATOM 713 C CA . TYR A 1 91 ? -21.047 17.906 -8.742 1 51.44 91 TYR A CA 1
ATOM 714 C C . TYR A 1 91 ? -20.203 19.109 -8.352 1 51.44 91 TYR A C 1
ATOM 716 O O . TYR A 1 91 ? -20.672 20.25 -8.352 1 51.44 91 TYR A O 1
ATOM 724 N N . ASN A 1 92 ? -19.422 18.891 -7.332 1 58 92 ASN A N 1
ATOM 725 C CA . ASN A 1 92 ? -18.359 19.891 -7.344 1 58 92 ASN A CA 1
ATOM 726 C C . ASN A 1 92 ? -17.422 19.719 -8.539 1 58 92 ASN A C 1
ATOM 728 O O . ASN A 1 92 ? -16.656 18.75 -8.594 1 58 92 ASN A O 1
ATOM 732 N N . PRO A 1 93 ? -17.781 20.5 -9.539 1 64.88 93 PRO A N 1
ATOM 733 C CA . PRO A 1 93 ? -17.062 20.406 -10.82 1 64.88 93 PRO A CA 1
ATOM 734 C C . PRO A 1 93 ? -15.562 20.234 -10.641 1 64.88 93 PRO A C 1
ATOM 736 O O . PRO A 1 93 ? -14.922 19.5 -11.383 1 64.88 93 PRO A O 1
ATOM 739 N N . GLN A 1 94 ? -15.125 20.844 -9.523 1 65.31 94 GLN A N 1
ATOM 740 C CA . GLN A 1 94 ? -13.68 20.797 -9.352 1 65.31 94 GLN A CA 1
ATOM 741 C C . GLN A 1 94 ? -13.227 19.391 -8.93 1 65.31 94 GLN A C 1
ATOM 743 O O . GLN A 1 94 ? -12.242 18.875 -9.453 1 65.31 94 GLN A O 1
ATOM 748 N N . GLY A 1 95 ? -13.938 18.781 -7.996 1 65.75 95 GLY A N 1
ATOM 749 C CA . GLY A 1 95 ? -13.586 17.438 -7.559 1 65.75 95 GLY A CA 1
ATOM 750 C C . GLY A 1 95 ? -13.727 16.391 -8.656 1 65.75 95 GLY A C 1
ATOM 751 O O . GLY A 1 95 ? -12.883 15.508 -8.789 1 65.75 95 GLY A O 1
ATOM 752 N N . GLN A 1 96 ? -14.758 16.562 -9.461 1 71.94 96 GLN A N 1
ATOM 753 C CA . GLN A 1 96 ? -14.977 15.641 -10.57 1 71.94 96 GLN A CA 1
ATOM 754 C C . GLN A 1 96 ? -13.875 15.773 -11.617 1 71.94 96 GLN A C 1
ATOM 756 O O . GLN A 1 96 ? -13.445 14.773 -12.195 1 71.94 96 GLN A O 1
ATOM 761 N N . ALA A 1 97 ? -13.523 16.984 -11.797 1 75.75 97 ALA A N 1
ATOM 762 C CA . ALA A 1 97 ? -12.461 17.234 -12.766 1 75.75 97 ALA A CA 1
ATOM 763 C C . ALA A 1 97 ? -11.156 16.578 -12.328 1 75.75 97 ALA A C 1
ATOM 765 O O . ALA A 1 97 ? -10.414 16.031 -13.156 1 75.75 97 ALA A O 1
ATOM 766 N N . ILE A 1 98 ? -10.922 16.625 -11.078 1 75.44 98 ILE A N 1
ATOM 767 C CA . ILE A 1 98 ? -9.719 16 -10.531 1 75.44 98 ILE A CA 1
ATOM 768 C C . ILE A 1 98 ? -9.758 14.492 -10.766 1 75.44 98 ILE A C 1
ATOM 770 O O . ILE A 1 98 ? -8.789 13.906 -11.242 1 75.44 98 ILE A O 1
ATOM 774 N N . VAL A 1 99 ? -10.875 13.914 -10.5 1 81.25 99 VAL A N 1
ATOM 775 C CA . VAL A 1 99 ? -11.031 12.469 -10.625 1 81.25 99 VAL A CA 1
ATOM 776 C C . VAL A 1 99 ? -10.891 12.062 -12.086 1 81.25 99 VAL A C 1
ATOM 778 O O . VAL A 1 99 ? -10.219 11.086 -12.406 1 81.25 99 VAL A O 1
ATOM 781 N N . GLU A 1 100 ? -11.586 12.828 -12.953 1 83.62 100 GLU A N 1
ATOM 782 C CA . GLU A 1 100 ? -11.516 12.555 -14.391 1 83.62 100 GLU A CA 1
ATOM 783 C C . GLU A 1 100 ? -10.078 12.648 -14.898 1 83.62 100 GLU A C 1
ATOM 785 O O . GLU A 1 100 ? -9.641 11.805 -15.688 1 83.62 100 GLU A O 1
ATOM 790 N N . ARG A 1 101 ? -9.359 13.586 -14.477 1 87.31 101 ARG A N 1
ATOM 791 C CA . ARG A 1 101 ? -7.965 13.758 -14.883 1 87.31 101 ARG A CA 1
ATOM 792 C C . ARG A 1 101 ? -7.098 12.617 -14.359 1 87.31 101 ARG A C 1
ATOM 794 O O . ARG A 1 101 ? -6.258 12.086 -15.086 1 87.31 101 ARG A O 1
ATOM 801 N N . GLN A 1 102 ? -7.344 12.289 -13.125 1 89.69 102 GLN A N 1
ATOM 802 C CA . GLN A 1 102 ? -6.555 11.227 -12.516 1 89.69 102 GLN A CA 1
ATOM 803 C C . GLN A 1 102 ? -6.824 9.883 -13.188 1 89.69 102 GLN A C 1
ATOM 805 O O . GLN A 1 102 ? -5.902 9.094 -13.406 1 89.69 102 GLN A O 1
ATOM 810 N N . ASN A 1 103 ? -8.078 9.68 -13.555 1 92.62 103 ASN A N 1
ATOM 811 C CA . ASN A 1 103 ? -8.406 8.453 -14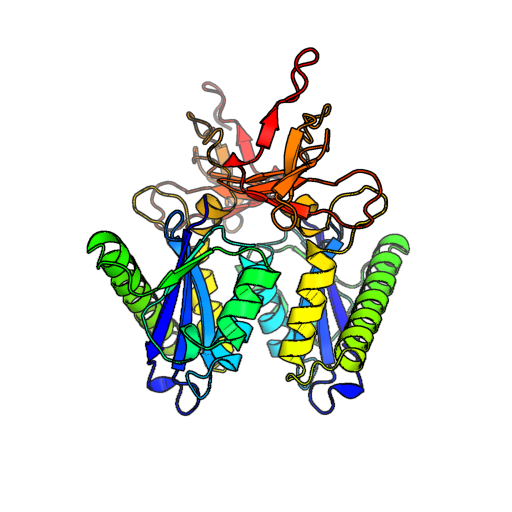.281 1 92.62 103 ASN A CA 1
ATOM 812 C C . ASN A 1 103 ? -7.727 8.414 -15.648 1 92.62 103 ASN A C 1
ATOM 814 O O . ASN A 1 103 ? -7.246 7.367 -16.078 1 92.62 103 ASN A O 1
ATOM 818 N N . LYS A 1 104 ? -7.711 9.508 -16.234 1 94 104 LYS A N 1
ATOM 819 C CA . LYS A 1 104 ? -7.043 9.594 -17.531 1 94 104 LYS A CA 1
ATOM 820 C C . LYS A 1 104 ? -5.543 9.344 -17.391 1 94 104 LYS A C 1
ATOM 822 O O . LYS A 1 104 ? -4.953 8.625 -18.203 1 94 104 LYS A O 1
ATOM 827 N N . GLU A 1 105 ? -4.961 9.93 -16.391 1 93 105 GLU A N 1
ATOM 828 C CA . GLU A 1 105 ? -3.537 9.734 -16.141 1 93 105 GLU A CA 1
ATOM 829 C C . GLU A 1 105 ? -3.223 8.273 -15.844 1 93 105 GLU A C 1
ATOM 831 O O . GLU A 1 105 ? -2.209 7.742 -16.312 1 93 105 GLU A O 1
ATOM 836 N N . LEU A 1 106 ? -4.09 7.676 -15.117 1 96.31 106 LEU A N 1
ATOM 837 C CA . LEU A 1 106 ? -3.902 6.27 -14.789 1 96.31 106 LEU A CA 1
ATOM 838 C C . LEU A 1 106 ? -3.945 5.406 -16.047 1 96.31 106 LEU A C 1
ATOM 840 O O . LEU A 1 106 ? -3.07 4.566 -16.266 1 96.31 106 LEU A O 1
ATOM 844 N N . LYS A 1 107 ? -4.871 5.645 -16.875 1 96.38 107 LYS A N 1
ATOM 845 C CA . LYS A 1 107 ? -5.004 4.875 -18.109 1 96.38 107 LYS A CA 1
ATOM 846 C C . LYS A 1 107 ? -3.809 5.105 -19.031 1 96.38 107 LYS A C 1
ATOM 848 O O . LYS A 1 107 ? -3.295 4.16 -19.641 1 96.38 107 LYS A O 1
ATOM 853 N N . THR A 1 108 ? -3.42 6.332 -19.109 1 95.06 108 THR A N 1
ATOM 854 C CA . THR A 1 108 ? -2.262 6.66 -19.938 1 95.06 108 THR A CA 1
ATOM 855 C C . THR A 1 108 ? -1.013 5.953 -19.422 1 95.06 108 THR A C 1
ATOM 857 O O . THR A 1 108 ? -0.231 5.41 -20.203 1 95.06 108 THR A O 1
ATOM 860 N N . GLN A 1 109 ? -0.883 5.988 -18.125 1 93.75 109 GLN A N 1
ATOM 861 C CA . GLN A 1 109 ? 0.291 5.352 -17.547 1 93.75 109 GLN A CA 1
ATOM 862 C C . GLN A 1 109 ? 0.263 3.84 -17.75 1 93.75 109 GLN A C 1
ATOM 864 O O . GLN A 1 109 ? 1.303 3.223 -18 1 93.75 109 GLN A O 1
ATOM 869 N N . ILE A 1 110 ? -0.897 3.225 -17.672 1 95.5 110 ILE A N 1
ATOM 870 C CA . ILE A 1 110 ? -1.042 1.796 -17.938 1 95.5 110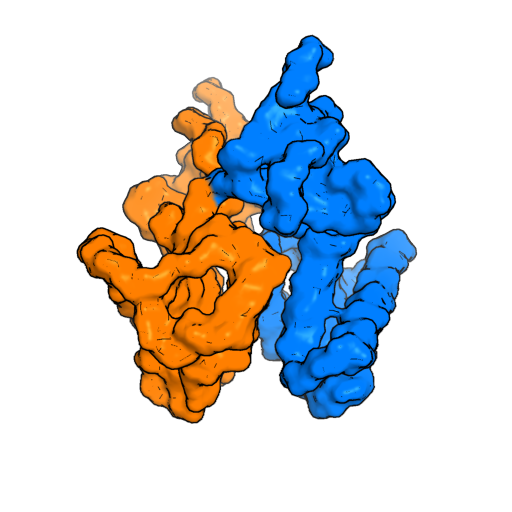 ILE A CA 1
ATOM 871 C C . ILE A 1 110 ? -0.613 1.487 -19.359 1 95.5 110 ILE A C 1
ATOM 873 O O . ILE A 1 110 ? 0.107 0.516 -19.609 1 95.5 110 ILE A O 1
ATOM 877 N N . GLN A 1 111 ? -1.034 2.32 -20.234 1 94.19 111 GLN A N 1
ATOM 878 C CA . GLN A 1 111 ? -0.679 2.135 -21.641 1 94.19 111 GLN A CA 1
ATOM 879 C C . GLN A 1 111 ? 0.829 2.248 -21.844 1 94.19 111 GLN A C 1
ATOM 881 O O . GLN A 1 111 ? 1.419 1.469 -22.594 1 94.19 111 GLN A O 1
ATOM 886 N N . LYS A 1 112 ? 1.431 3.197 -21.219 1 91.12 112 LYS A N 1
ATOM 887 C CA . LYS A 1 112 ? 2.877 3.367 -21.312 1 91.12 112 LYS A CA 1
ATOM 888 C C . LYS A 1 112 ? 3.609 2.133 -20.797 1 91.12 112 LYS A C 1
ATOM 890 O O . LYS A 1 112 ? 4.629 1.726 -21.359 1 91.12 112 LYS A O 1
ATOM 895 N N . GLU A 1 113 ? 3.088 1.59 -19.672 1 89.12 113 GLU A N 1
ATOM 896 C CA . GLU A 1 113 ? 3.697 0.383 -19.125 1 89.12 113 GLU A CA 1
ATOM 897 C C . GLU A 1 113 ? 3.627 -0.773 -20.125 1 89.12 113 GLU A C 1
ATOM 899 O O . GLU A 1 113 ? 4.59 -1.525 -20.281 1 89.12 113 GLU A O 1
ATOM 904 N N . LYS A 1 114 ? 2.586 -0.919 -20.766 1 90.31 114 LYS A N 1
ATOM 905 C CA . LYS A 1 114 ? 2.402 -1.987 -21.75 1 90.31 114 LYS A CA 1
ATOM 906 C C . LYS A 1 114 ? 3.322 -1.796 -22.953 1 90.31 114 LYS A C 1
ATOM 908 O O . LYS A 1 114 ? 3.947 -2.75 -23.422 1 90.31 114 LYS A O 1
ATOM 913 N N . GLU A 1 115 ? 3.342 -0.639 -23.344 1 88.12 115 GLU A N 1
ATOM 914 C CA . GLU A 1 115 ? 4.168 -0.321 -24.516 1 88.12 115 GLU A CA 1
ATOM 915 C C . GLU A 1 115 ? 5.652 -0.483 -24.188 1 88.12 115 GLU A C 1
ATOM 917 O O . GLU A 1 115 ? 6.457 -0.768 -25.078 1 88.12 115 GLU A O 1
ATOM 922 N N . GLY A 1 116 ? 6.016 -0.291 -22.953 1 84.44 116 GLY A N 1
ATOM 923 C CA . GLY A 1 116 ? 7.395 -0.441 -22.531 1 84.44 116 GLY A CA 1
ATOM 924 C C . GLY A 1 116 ? 7.809 -1.889 -22.344 1 84.44 116 GLY A C 1
ATOM 925 O O . GLY A 1 116 ? 8.945 -2.172 -21.969 1 84.44 116 GLY A O 1
ATOM 926 N N . GLY A 1 117 ? 6.828 -2.822 -22.562 1 83.38 117 GLY A N 1
ATOM 927 C CA . GLY A 1 117 ? 7.199 -4.227 -22.547 1 83.38 117 GLY A CA 1
ATOM 928 C C . GLY A 1 117 ? 6.773 -4.949 -21.297 1 83.38 117 GLY A C 1
ATOM 929 O O . GLY A 1 117 ? 7.117 -6.117 -21.094 1 83.38 117 GLY A O 1
ATOM 930 N N . ASN A 1 118 ? 6.129 -4.258 -20.453 1 82.06 118 ASN A N 1
ATOM 931 C CA . ASN A 1 118 ? 5.629 -4.926 -19.25 1 82.06 118 ASN A CA 1
ATOM 932 C C . ASN A 1 118 ? 4.512 -5.91 -19.578 1 82.06 118 ASN A C 1
ATOM 934 O O . ASN A 1 118 ? 3.463 -5.512 -20.094 1 82.06 118 ASN A O 1
ATOM 938 N N . THR A 1 119 ? 4.773 -7.152 -19.281 1 81.5 119 THR A N 1
ATOM 939 C CA . THR A 1 119 ? 3.836 -8.211 -19.641 1 81.5 119 THR A CA 1
ATOM 940 C C . THR A 1 119 ? 3.162 -8.781 -18.391 1 81.5 119 THR A C 1
ATOM 942 O O . THR A 1 119 ? 2.699 -9.93 -18.406 1 81.5 119 THR A O 1
ATOM 945 N N . GLY A 1 120 ? 3.133 -8.086 -17.453 1 88 120 GLY A N 1
ATOM 946 C CA . GLY A 1 120 ? 2.549 -8.594 -16.219 1 88 120 GLY A CA 1
ATOM 947 C C . GLY A 1 120 ? 1.035 -8.664 -16.266 1 88 120 GLY A C 1
ATOM 948 O O . GLY A 1 120 ? 0.416 -8.258 -17.25 1 88 120 GLY A O 1
ATOM 949 N N . THR A 1 121 ? 0.408 -9.328 -15.266 1 91.12 121 THR A N 1
ATOM 950 C CA . THR A 1 121 ? -1.04 -9.367 -15.094 1 91.12 121 THR A CA 1
ATOM 951 C C . THR A 1 121 ? -1.605 -7.953 -14.961 1 91.12 121 THR A C 1
ATOM 953 O O . THR A 1 121 ? -0.863 -7.004 -14.711 1 91.12 121 THR A O 1
ATOM 956 N N . PRO A 1 122 ? -2.926 -7.824 -15.156 1 93.94 122 PRO A N 1
ATOM 957 C CA . PRO A 1 122 ? -3.545 -6.508 -14.984 1 93.94 122 PRO A CA 1
ATOM 958 C C . PRO A 1 122 ? -3.207 -5.867 -13.641 1 93.94 122 PRO A C 1
ATOM 960 O O . PRO A 1 122 ? -2.891 -4.676 -13.578 1 93.94 122 PRO A O 1
ATOM 963 N N . GLN A 1 123 ? -3.209 -6.676 -12.625 1 93.12 123 GLN A N 1
ATOM 964 C CA . GLN A 1 123 ? -2.918 -6.129 -11.305 1 93.12 123 GLN A CA 1
ATOM 965 C C . GLN A 1 123 ? -1.462 -5.68 -11.203 1 93.12 123 GLN A C 1
ATOM 967 O O . GLN A 1 123 ? -1.16 -4.676 -10.562 1 93.12 123 GLN A O 1
ATOM 972 N N . GLN A 1 124 ? -0.594 -6.406 -11.812 1 91.56 124 GLN A N 1
ATOM 973 C CA . GLN A 1 124 ? 0.816 -6.035 -11.797 1 91.56 124 GLN A CA 1
ATOM 974 C C . GLN A 1 124 ? 1.056 -4.75 -12.586 1 91.56 124 GLN A C 1
ATOM 976 O O . GLN A 1 124 ? 1.853 -3.904 -12.172 1 91.56 124 GLN A O 1
ATOM 981 N N . LEU A 1 125 ? 0.396 -4.641 -13.68 1 93.75 125 LEU A N 1
ATOM 982 C CA . LEU A 1 125 ? 0.487 -3.424 -14.477 1 93.75 125 LEU A CA 1
ATOM 983 C C . LEU A 1 125 ? -0.043 -2.223 -13.703 1 93.75 125 LEU A C 1
ATOM 985 O O . LEU A 1 125 ? 0.568 -1.152 -13.711 1 93.75 125 LEU A O 1
ATOM 989 N N . LEU A 1 126 ? -1.128 -2.441 -13.055 1 95.25 126 LEU A N 1
ATOM 990 C CA . LEU A 1 126 ? -1.724 -1.389 -12.234 1 95.25 126 LEU A CA 1
ATOM 991 C C . LEU A 1 126 ? -0.777 -0.966 -11.117 1 95.25 126 LEU A C 1
ATOM 993 O O . LEU A 1 126 ? -0.615 0.228 -10.852 1 95.25 126 LEU A O 1
ATOM 997 N N . GLN A 1 127 ? -0.21 -1.931 -10.508 1 94.19 127 GLN A N 1
ATOM 998 C CA . GLN A 1 127 ? 0.729 -1.657 -9.422 1 94.19 127 GLN A CA 1
ATOM 999 C C . GLN A 1 127 ? 1.896 -0.802 -9.914 1 94.19 127 GLN A C 1
ATOM 1001 O O . GLN A 1 127 ? 2.297 0.149 -9.234 1 94.19 127 GLN A O 1
ATOM 1006 N N . GLN A 1 128 ? 2.398 -1.156 -11.031 1 91.62 128 GLN A N 1
ATOM 1007 C CA . GLN A 1 128 ? 3.5 -0.389 -11.609 1 91.62 128 GLN A CA 1
ATOM 1008 C C . GLN A 1 128 ? 3.059 1.029 -11.953 1 91.62 128 GLN A C 1
ATOM 1010 O O . GLN A 1 128 ? 3.787 1.991 -11.703 1 91.62 128 GLN A O 1
ATOM 1015 N N . ALA A 1 129 ? 1.951 1.125 -12.539 1 94.5 129 ALA A N 1
ATOM 1016 C CA . ALA A 1 129 ? 1.422 2.439 -12.891 1 94.5 129 ALA A CA 1
ATOM 1017 C C . ALA A 1 129 ? 1.228 3.305 -11.641 1 94.5 129 ALA A C 1
ATOM 1019 O O . ALA A 1 129 ? 1.579 4.484 -11.641 1 94.5 129 ALA A O 1
ATOM 1020 N N . LEU A 1 130 ? 0.67 2.742 -10.625 1 95.81 130 LEU A N 1
ATOM 1021 C CA . LEU A 1 130 ? 0.438 3.461 -9.375 1 95.81 130 LEU A CA 1
ATOM 1022 C C . LEU A 1 130 ? 1.756 3.912 -8.758 1 95.81 130 LEU A C 1
ATOM 1024 O O . LEU A 1 130 ? 1.849 5.023 -8.227 1 95.81 130 LEU A O 1
ATOM 1028 N N . LEU A 1 131 ? 2.695 3.029 -8.789 1 88.94 131 LEU A N 1
ATOM 1029 C CA . LEU A 1 131 ? 4.016 3.385 -8.281 1 88.94 131 LEU A CA 1
ATOM 1030 C C . LEU A 1 131 ? 4.559 4.621 -8.984 1 88.94 131 LEU A C 1
ATOM 1032 O O . LEU A 1 131 ? 5.031 5.555 -8.336 1 88.94 131 LEU A O 1
ATOM 1036 N N . THR A 1 132 ? 4.43 4.617 -10.234 1 85.62 132 THR A N 1
ATOM 1037 C CA . THR A 1 132 ? 4.918 5.738 -11.031 1 85.62 132 THR A CA 1
ATOM 1038 C C . THR A 1 132 ? 4.148 7.012 -10.695 1 85.62 132 THR A C 1
ATOM 1040 O O . THR A 1 132 ? 4.75 8.055 -10.43 1 85.62 132 THR A O 1
ATOM 1043 N N . LEU A 1 133 ? 2.912 6.941 -10.648 1 89.81 133 LEU A N 1
ATOM 1044 C CA . LEU A 1 133 ? 2.066 8.117 -10.445 1 89.81 133 LEU A CA 1
ATOM 1045 C C . LEU A 1 133 ? 2.207 8.656 -9.031 1 89.81 133 LEU A C 1
ATOM 1047 O O . LEU A 1 133 ? 2.219 9.867 -8.82 1 89.81 133 LEU A O 1
ATOM 1051 N N . ASN A 1 134 ? 2.312 7.785 -8.047 1 88.31 134 ASN A N 1
ATOM 1052 C CA . ASN A 1 134 ? 2.363 8.203 -6.648 1 88.31 134 ASN A CA 1
ATOM 1053 C C . ASN A 1 134 ? 3.754 8.703 -6.266 1 88.31 134 ASN A C 1
ATOM 1055 O O . ASN A 1 134 ? 3.889 9.594 -5.43 1 88.31 134 ASN A O 1
ATOM 1059 N N . TYR A 1 135 ? 4.723 8.148 -6.906 1 77.5 135 TYR A N 1
ATOM 1060 C CA . TYR A 1 135 ? 6.059 8.414 -6.383 1 77.5 135 TYR A CA 1
ATOM 1061 C C . TYR A 1 135 ? 6.883 9.211 -7.387 1 77.5 135 TYR A C 1
ATOM 1063 O O . TYR A 1 135 ? 7.816 9.922 -7 1 77.5 135 TYR A O 1
ATOM 1071 N N . PHE A 1 136 ? 6.477 9.094 -8.633 1 73.56 136 PHE A N 1
ATOM 1072 C CA . PHE A 1 136 ? 7.434 9.617 -9.594 1 73.56 136 PHE A CA 1
ATOM 1073 C C . PHE A 1 136 ? 6.785 10.672 -10.484 1 73.56 136 PHE A C 1
ATOM 1075 O O . PHE A 1 136 ? 7.426 11.211 -11.383 1 73.56 136 PHE A O 1
ATOM 1082 N N . HIS A 1 137 ? 5.555 10.859 -10.289 1 69.44 137 HIS A N 1
ATOM 1083 C CA . HIS A 1 137 ? 4.906 11.945 -11.016 1 69.44 137 HIS A CA 1
ATOM 1084 C C . HIS A 1 137 ? 4.973 13.25 -10.234 1 69.44 137 HIS A C 1
ATOM 1086 O O . HIS A 1 137 ? 4.445 13.336 -9.125 1 69.44 137 HIS A O 1
ATOM 1092 N N . PHE A 1 138 ? 5.703 14.148 -10.781 1 51.94 138 PHE A N 1
ATOM 1093 C CA . PHE A 1 138 ? 5.891 15.445 -10.125 1 51.94 138 PHE A CA 1
ATOM 1094 C C . PHE A 1 138 ? 4.934 16.484 -10.695 1 51.94 138 PHE A C 1
ATOM 1096 O O . PHE A 1 138 ? 4.797 16.609 -11.914 1 51.94 138 PHE A O 1
ATOM 1103 N N . ALA A 1 139 ? 3.965 16.781 -9.758 1 53.69 139 ALA A N 1
ATOM 1104 C CA . ALA A 1 139 ? 3.137 17.938 -10.117 1 53.69 139 ALA A CA 1
ATOM 1105 C C . ALA A 1 139 ? 3.963 19.219 -10.164 1 53.69 139 ALA A C 1
ATOM 1107 O O . ALA A 1 139 ? 5.109 19.234 -9.703 1 53.69 139 ALA A O 1
ATOM 1108 N N . PRO A 1 140 ? 3.35 20.172 -10.867 1 48.28 140 PRO A N 1
ATOM 1109 C CA . PRO A 1 140 ? 4.043 21.453 -10.945 1 48.28 140 PRO A CA 1
ATOM 1110 C C . PRO A 1 140 ? 4.555 21.938 -9.586 1 48.28 140 PRO A C 1
ATOM 1112 O O . PRO A 1 140 ? 5.578 22.625 -9.516 1 48.28 140 PRO A O 1
ATOM 1115 N N . ASP A 1 141 ? 3.873 21.609 -8.562 1 48.66 141 ASP A N 1
ATOM 1116 C CA . ASP A 1 141 ? 4.293 22.047 -7.238 1 48.66 141 ASP A CA 1
ATOM 1117 C C . ASP A 1 141 ? 5.527 21.281 -6.77 1 48.66 141 ASP A C 1
ATOM 1119 O O . ASP A 1 141 ? 6.129 21.625 -5.746 1 48.66 141 ASP A O 1
ATOM 1123 N N . GLY A 1 142 ? 5.848 20.312 -7.359 1 56.28 142 GLY A N 1
ATOM 1124 C CA . GLY A 1 142 ? 7.164 19.703 -7.262 1 56.28 142 GLY A CA 1
ATOM 1125 C C . GLY A 1 142 ? 7.188 18.453 -6.398 1 56.28 142 GLY A C 1
ATOM 1126 O O . GLY A 1 142 ? 8.188 17.734 -6.363 1 56.28 142 GLY A O 1
ATOM 1127 N N . LEU A 1 143 ? 6.141 18.172 -5.574 1 61.75 143 LEU A N 1
ATOM 1128 C CA . LEU A 1 143 ? 6.258 16.953 -4.766 1 61.75 143 LEU A CA 1
ATOM 1129 C C . LEU A 1 143 ? 5.352 15.852 -5.301 1 61.75 143 LEU A C 1
ATOM 1131 O O . LEU A 1 143 ? 4.227 16.125 -5.727 1 61.75 143 LEU A O 1
ATOM 1135 N N . PRO A 1 144 ? 5.844 14.695 -5.293 1 72.69 144 PRO A N 1
ATOM 1136 C CA . PRO A 1 144 ? 4.961 13.586 -5.672 1 72.69 144 PRO A CA 1
ATOM 1137 C C . PRO A 1 144 ? 3.783 13.422 -4.711 1 72.69 144 PRO A C 1
ATOM 1139 O O . PRO A 1 144 ? 3.867 13.828 -3.549 1 72.69 144 PRO A O 1
ATOM 1142 N N . PRO A 1 145 ? 2.791 12.867 -5.152 1 80.56 145 PRO A N 1
ATOM 1143 C CA . PRO A 1 145 ? 1.562 12.758 -4.359 1 80.56 145 PRO A CA 1
ATOM 1144 C C . PRO A 1 145 ? 1.784 12.062 -3.02 1 80.56 145 PRO A C 1
ATOM 1146 O O . PRO A 1 145 ? 1.235 12.492 -2 1 80.56 145 PRO A O 1
ATOM 1149 N N . ILE A 1 146 ? 2.635 11.078 -2.965 1 79.38 146 ILE A N 1
ATOM 1150 C CA . ILE A 1 146 ? 2.783 10.281 -1.751 1 79.38 146 ILE A CA 1
ATOM 1151 C C . ILE A 1 146 ? 3.479 11.117 -0.674 1 79.38 146 ILE A C 1
ATOM 1153 O O . ILE A 1 146 ? 3.188 10.969 0.515 1 79.38 146 ILE A O 1
ATOM 1157 N N . PHE A 1 147 ? 4.285 11.953 -1.079 1 69.12 147 PHE A N 1
ATOM 1158 C CA . PHE A 1 147 ? 4.969 12.812 -0.122 1 69.12 147 PHE A CA 1
ATOM 1159 C C . PHE A 1 147 ? 4.016 13.859 0.444 1 69.12 147 PHE A C 1
ATOM 1161 O O . PHE A 1 147 ? 4.082 14.188 1.629 1 69.12 147 PHE A O 1
ATOM 1168 N N . LYS A 1 148 ? 3.229 14.297 -0.448 1 71.19 148 LYS A N 1
ATOM 1169 C CA . LYS A 1 148 ? 2.188 15.203 0.035 1 71.19 148 LYS A CA 1
ATOM 1170 C C . LYS A 1 148 ? 1.23 14.484 0.982 1 71.19 148 LYS A C 1
ATOM 1172 O O . LYS A 1 148 ? 0.766 15.07 1.964 1 71.19 148 LYS A O 1
ATOM 1177 N N . HIS A 1 149 ? 1.036 13.297 0.664 1 80 149 HIS A N 1
ATOM 1178 C CA . HIS A 1 149 ? 0.064 12.508 1.412 1 80 149 HIS A CA 1
ATOM 1179 C C . HIS A 1 149 ? 0.544 12.25 2.836 1 80 149 HIS A C 1
ATOM 1181 O O . HIS A 1 149 ? -0.203 12.453 3.795 1 80 149 HIS A O 1
ATOM 1187 N N . TRP A 1 150 ? 1.704 11.727 2.986 1 68.19 150 TRP A N 1
ATOM 1188 C CA . TRP A 1 150 ? 2.227 11.352 4.293 1 68.19 150 TRP A CA 1
ATOM 1189 C C . TRP A 1 150 ? 2.945 12.523 4.957 1 68.19 150 TRP A C 1
ATOM 1191 O O . TRP A 1 150 ? 3.152 12.523 6.172 1 68.19 150 TRP A O 1
ATOM 1201 N N . GLY A 1 151 ? 3.52 13.383 4.133 1 52.34 151 GLY A N 1
ATOM 1202 C CA . GLY A 1 151 ? 4.293 14.508 4.641 1 52.34 151 GLY A CA 1
ATOM 1203 C C . GLY A 1 151 ? 3.449 15.523 5.395 1 52.34 151 GLY A C 1
ATOM 1204 O O . GLY A 1 151 ? 2.428 15.984 4.887 1 52.34 151 GLY A O 1
ATOM 1205 N N . GLY A 1 152 ? 2.461 15.188 6.539 1 41.66 152 GLY A N 1
ATOM 1206 C CA . GLY A 1 152 ? 1.858 16.312 7.234 1 41.66 152 GLY A CA 1
ATOM 1207 C C . GLY A 1 152 ? 2.154 17.656 6.574 1 41.66 152 GLY A C 1
ATOM 1208 O O . GLY A 1 152 ? 3.033 17.75 5.719 1 41.66 152 GLY A O 1
ATOM 1209 N N . LEU A 1 153 ? 1.06 18.656 6.668 1 34.56 153 LEU A N 1
ATOM 1210 C CA . LEU A 1 153 ? 1.17 20.094 6.484 1 34.56 153 LEU A CA 1
ATOM 1211 C C . LEU A 1 153 ? 2.51 20.609 7 1 34.56 153 LEU A C 1
ATOM 1213 O O . LEU A 1 153 ? 2.756 21.812 7.004 1 34.56 153 LEU A O 1
ATOM 1217 N N . ARG A 1 154 ? 2.725 20.047 8.195 1 32.97 154 ARG A N 1
ATOM 1218 C CA . ARG A 1 154 ? 3.615 21 8.844 1 32.97 154 ARG A CA 1
ATOM 1219 C C . ARG A 1 154 ? 4.652 21.547 7.867 1 32.97 154 ARG A C 1
ATOM 1221 O O . ARG A 1 154 ? 4.711 21.109 6.715 1 32.97 154 ARG A O 1
ATOM 1228 N N . ASP A 1 155 ? 6.02 21.531 8.438 1 28.7 155 ASP A N 1
ATOM 1229 C CA . ASP A 1 155 ? 7.105 22.391 7.961 1 28.7 155 ASP A CA 1
ATOM 1230 C C . ASP A 1 155 ? 7.605 21.938 6.594 1 28.7 155 ASP A C 1
ATOM 1232 O O . ASP A 1 155 ? 8.148 20.828 6.457 1 28.7 155 ASP A O 1
ATOM 1236 N N . ILE A 1 156 ? 6.793 21.703 5.539 1 29.83 156 ILE A N 1
ATOM 1237 C CA . ILE A 1 156 ? 7.578 22.031 4.352 1 29.83 156 ILE A CA 1
ATOM 1238 C C . ILE A 1 156 ? 8.805 22.844 4.75 1 29.83 156 ILE A C 1
ATOM 1240 O O . ILE A 1 156 ? 8.672 23.938 5.305 1 29.83 156 ILE A O 1
ATOM 1244 N N . PRO A 1 157 ? 9.797 22.266 5.227 1 30.16 157 PRO A N 1
ATOM 1245 C CA . PRO A 1 157 ? 10.75 23.344 5.492 1 30.16 157 PRO A CA 1
ATOM 1246 C C . PRO A 1 157 ? 10.633 24.484 4.496 1 30.16 157 PRO A C 1
ATOM 1248 O O . PRO A 1 157 ? 10.406 24.266 3.305 1 30.16 157 PRO A O 1
ATOM 1251 N N . THR A 1 158 ? 9.727 25.609 4.801 1 33 158 THR A N 1
ATOM 1252 C CA . THR A 1 158 ? 10.008 26.766 3.959 1 33 158 THR A CA 1
ATOM 1253 C C . THR A 1 158 ? 11.227 26.516 3.074 1 33 158 THR A C 1
ATOM 1255 O O . THR A 1 158 ? 11.195 26.812 1.876 1 33 158 THR A O 1
ATOM 1258 N N . LEU A 1 159 ? 12.453 26.688 3.615 1 31.62 159 LEU A N 1
ATOM 1259 C CA . LEU A 1 159 ? 13.719 26.594 2.895 1 31.62 159 LEU A CA 1
ATOM 1260 C C . LEU A 1 159 ? 14.141 25.141 2.721 1 31.62 159 LEU A C 1
ATOM 1262 O O . LEU A 1 159 ? 14.492 24.469 3.693 1 31.62 159 LEU A O 1
ATOM 1266 N N . LEU A 1 160 ? 13.383 24.375 1.964 1 38.38 160 LEU A N 1
ATOM 1267 C CA . LEU A 1 160 ? 13.992 23.078 1.681 1 38.38 160 LEU A CA 1
ATOM 1268 C C . LEU A 1 160 ? 15.516 23.172 1.743 1 38.38 160 LEU A C 1
ATOM 1270 O O . LEU A 1 160 ? 16.125 24.016 1.083 1 38.38 160 LEU A O 1
ATOM 1274 N N . PRO A 1 161 ? 16.078 22.641 2.779 1 41 161 PRO A N 1
ATOM 1275 C CA . PRO A 1 161 ? 17.531 22.812 2.725 1 41 161 PRO A CA 1
ATOM 1276 C C . PRO A 1 161 ? 18.156 22.266 1.435 1 41 161 PRO A C 1
ATOM 1278 O O . PRO A 1 161 ? 17.672 21.266 0.896 1 41 161 PRO A O 1
ATOM 1281 N N . LEU A 1 162 ? 18.75 23.062 0.741 1 44.31 162 LEU A N 1
ATOM 1282 C CA . LEU A 1 162 ? 19.562 22.641 -0.398 1 44.31 162 LEU A CA 1
ATOM 1283 C C . LEU A 1 162 ? 20.656 21.672 0.038 1 44.31 162 LEU A C 1
ATOM 1285 O O . LEU A 1 162 ? 21.281 21.859 1.085 1 44.31 162 LEU A O 1
ATOM 1289 N N . ILE A 1 163 ? 20.594 20.469 -0.572 1 46.78 163 ILE A N 1
ATOM 1290 C CA . ILE A 1 163 ? 21.625 19.5 -0.214 1 46.78 163 ILE A CA 1
ATOM 1291 C C . ILE A 1 163 ? 22.484 19.188 -1.433 1 46.78 163 ILE A C 1
ATOM 1293 O O . ILE A 1 163 ? 22.078 19.422 -2.572 1 46.78 163 ILE A O 1
ATOM 1297 N N . TRP A 1 164 ? 23.766 18.875 -1.168 1 51.25 164 TRP A N 1
ATOM 1298 C CA . TRP A 1 164 ? 24.609 18.172 -2.127 1 51.25 164 TRP A CA 1
ATOM 1299 C C . TRP A 1 164 ? 24.406 16.656 -2.012 1 51.25 164 TRP A C 1
ATOM 1301 O O . TRP A 1 164 ? 24.234 16.125 -0.911 1 51.25 164 TRP A O 1
ATOM 1311 N N . TRP A 1 165 ? 24.109 16.078 -3.174 1 50.5 165 TRP A N 1
ATOM 1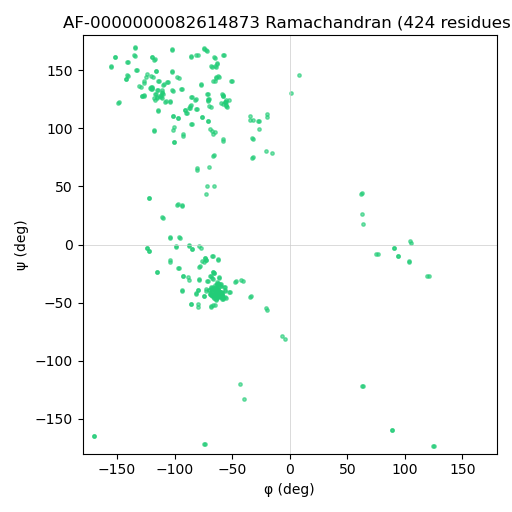312 C CA . TRP A 1 165 ? 23.984 14.633 -3.119 1 50.5 165 TRP A CA 1
ATOM 1313 C C . TRP A 1 165 ? 24.875 13.969 -4.16 1 50.5 165 TRP A C 1
ATOM 1315 O O . TRP A 1 165 ? 25.203 14.57 -5.18 1 50.5 165 TRP A O 1
ATOM 1325 N N . ARG A 1 166 ? 25.5 12.859 -3.793 1 49.53 166 ARG A N 1
ATOM 1326 C CA . ARG A 1 166 ? 26.359 12.094 -4.691 1 49.53 166 ARG A CA 1
ATOM 1327 C C . ARG A 1 166 ? 25.516 11.188 -5.594 1 49.53 166 ARG A C 1
ATOM 1329 O O . ARG A 1 166 ? 24.75 10.367 -5.105 1 49.53 166 ARG A O 1
ATOM 1336 N N . ASP A 1 167 ? 25.562 11.414 -6.895 1 46.22 167 ASP A N 1
ATOM 1337 C CA . ASP A 1 167 ? 24.922 10.57 -7.891 1 46.22 167 ASP A CA 1
ATOM 1338 C C . ASP A 1 167 ? 25.391 9.125 -7.777 1 46.22 167 ASP A C 1
ATOM 1340 O O . ASP A 1 167 ? 26.594 8.852 -7.906 1 46.22 167 ASP A O 1
ATOM 1344 N N . PRO A 1 168 ? 24.453 8.25 -7.586 1 46.94 168 PRO A N 1
ATOM 1345 C CA . PRO A 1 168 ? 24.906 6.867 -7.395 1 46.94 168 PRO A CA 1
ATOM 1346 C C . PRO A 1 168 ? 25.5 6.254 -8.664 1 46.94 168 PRO A C 1
ATOM 1348 O O . PRO A 1 168 ? 26.297 5.316 -8.594 1 46.94 168 PRO A O 1
ATOM 1351 N N . LEU A 1 169 ? 25.078 6.723 -9.617 1 46.47 169 LEU A N 1
ATOM 1352 C CA . LEU A 1 169 ? 25.531 6.152 -10.875 1 46.47 169 LEU A CA 1
ATOM 1353 C C . LEU A 1 169 ? 26.906 6.715 -11.266 1 46.47 169 LEU A C 1
ATOM 1355 O O . LEU A 1 169 ? 27.766 5.98 -11.734 1 46.47 169 LEU A O 1
ATOM 1359 N N . THR A 1 170 ? 27.094 7.938 -11.109 1 51.62 170 THR A N 1
ATOM 1360 C CA . THR A 1 170 ? 28.312 8.57 -11.617 1 51.62 170 THR A CA 1
ATOM 1361 C C . THR A 1 170 ? 29.281 8.844 -10.484 1 51.62 170 THR A C 1
ATOM 1363 O O . THR A 1 170 ? 30.469 9.07 -10.727 1 51.62 170 THR A O 1
ATOM 1366 N N . GLY A 1 171 ? 28.797 8.781 -9.328 1 54.69 171 GLY A N 1
ATOM 1367 C CA . GLY A 1 171 ? 29.625 9.102 -8.18 1 54.69 171 GLY A CA 1
ATOM 1368 C C . GLY A 1 171 ? 29.844 10.586 -7.992 1 54.69 171 GLY A C 1
ATOM 1369 O O . GLY A 1 171 ? 30.484 11.016 -7.035 1 54.69 171 GLY A O 1
ATOM 1370 N N . ALA A 1 172 ? 29.469 11.406 -8.852 1 57.34 172 ALA A N 1
ATOM 1371 C CA . ALA A 1 172 ? 29.688 12.852 -8.812 1 57.34 172 ALA A CA 1
ATOM 1372 C C . ALA A 1 172 ? 28.719 13.516 -7.844 1 57.34 172 ALA A C 1
ATOM 1374 O O . ALA A 1 172 ? 27.562 13.094 -7.715 1 57.34 172 ALA A O 1
ATOM 1375 N N . TRP A 1 173 ? 29.234 14.445 -7.102 1 55.84 173 TRP A N 1
ATOM 1376 C CA . TRP A 1 173 ? 28.391 15.258 -6.23 1 55.84 173 TRP A CA 1
ATOM 1377 C C . TRP A 1 173 ? 27.531 16.219 -7.047 1 55.84 173 TRP A C 1
ATOM 1379 O O . TRP A 1 173 ? 28.016 16.875 -7.961 1 55.84 173 TRP A O 1
ATOM 1389 N N . LYS A 1 174 ? 26.156 16.109 -6.832 1 58.66 174 LYS A N 1
ATOM 1390 C CA . LYS A 1 174 ? 25.203 16.984 -7.5 1 58.66 174 LYS A CA 1
ATOM 1391 C C . LYS A 1 174 ? 24.438 17.844 -6.488 1 58.66 174 LYS A C 1
ATOM 1393 O O . LYS A 1 174 ? 24.328 17.469 -5.316 1 58.66 174 LYS A O 1
ATOM 1398 N N . GLY A 1 175 ? 23.875 18.922 -6.906 1 56.81 175 GLY A N 1
ATOM 1399 C CA . GLY A 1 175 ? 23.156 19.875 -6.066 1 56.81 175 GLY A CA 1
ATOM 1400 C C . GLY A 1 175 ? 23.672 21.281 -6.168 1 56.81 175 GLY A C 1
ATOM 1401 O O . GLY A 1 175 ? 24.453 21.609 -7.07 1 56.81 175 GLY A O 1
ATOM 1402 N N . PRO A 1 176 ? 23.219 22.203 -5.398 1 49.94 176 PRO A N 1
ATOM 1403 C CA . PRO A 1 176 ? 22.219 22.047 -4.336 1 49.94 176 PRO A CA 1
ATOM 1404 C C . PRO A 1 176 ? 20.828 21.766 -4.875 1 49.94 176 PRO A C 1
ATOM 1406 O O . PRO A 1 176 ? 20.438 22.328 -5.906 1 49.94 176 PRO A O 1
ATOM 1409 N N . ASN A 1 177 ? 20.328 20.641 -4.328 1 49.5 177 ASN A N 1
ATOM 1410 C CA . ASN A 1 177 ? 18.953 20.297 -4.68 1 49.5 177 ASN A CA 1
ATOM 1411 C C . ASN A 1 177 ? 18.062 20.234 -3.443 1 49.5 177 ASN A C 1
ATOM 1413 O O . ASN A 1 177 ? 18.531 19.938 -2.346 1 49.5 177 ASN A O 1
ATOM 1417 N N . PRO A 1 178 ? 16.906 20.828 -3.57 1 44.53 178 PRO A N 1
ATOM 1418 C CA . PRO A 1 178 ? 16 20.766 -2.416 1 44.53 178 PRO A CA 1
ATOM 1419 C C . PRO A 1 178 ? 15.734 19.344 -1.958 1 44.53 178 PRO A C 1
ATOM 1421 O O . PRO A 1 178 ? 15.508 18.453 -2.787 1 44.53 178 PRO A O 1
ATOM 1424 N N . LEU A 1 179 ? 16.203 19.234 -0.647 1 47.12 179 LEU A N 1
ATOM 1425 C CA . LEU A 1 179 ? 15.867 17.969 -0.009 1 47.12 179 LEU A CA 1
ATOM 1426 C C . LEU A 1 179 ? 14.367 17.844 0.23 1 47.12 179 LEU A C 1
ATOM 1428 O O . LEU A 1 179 ? 13.789 18.641 0.972 1 47.12 179 LEU A O 1
ATOM 1432 N N . LEU A 1 180 ? 13.695 17.203 -0.592 1 42.91 180 LEU A N 1
ATOM 1433 C CA . LEU A 1 180 ? 12.242 17.094 -0.543 1 42.91 180 LEU A CA 1
ATOM 1434 C C . LEU A 1 180 ? 11.789 16.344 0.702 1 42.91 180 LEU A C 1
ATOM 1436 O O . LEU A 1 180 ? 10.82 16.719 1.353 1 42.91 180 LEU A O 1
ATOM 1440 N N . THR A 1 181 ? 12.273 15.25 0.944 1 40.91 181 THR A N 1
ATOM 1441 C CA . THR A 1 181 ? 11.945 14.453 2.115 1 40.91 181 THR A CA 1
ATOM 1442 C C . THR A 1 181 ? 13.141 13.609 2.557 1 40.91 181 THR A C 1
ATOM 1444 O O . THR A 1 181 ? 14.047 13.352 1.764 1 40.91 181 THR A O 1
ATOM 1447 N N . GLN A 1 182 ? 13.57 13.852 3.908 1 37.62 182 GLN A N 1
ATOM 1448 C CA . GLN A 1 182 ? 14.602 12.977 4.461 1 37.62 182 GLN A CA 1
ATOM 1449 C C . GLN A 1 182 ? 13.992 11.914 5.367 1 37.62 182 GLN A C 1
ATOM 1451 O O . GLN A 1 182 ? 13.203 12.227 6.258 1 37.62 182 GLN A O 1
ATOM 1456 N N . GLY A 1 183 ? 13.648 10.938 4.871 1 38.84 183 GLY A N 1
AT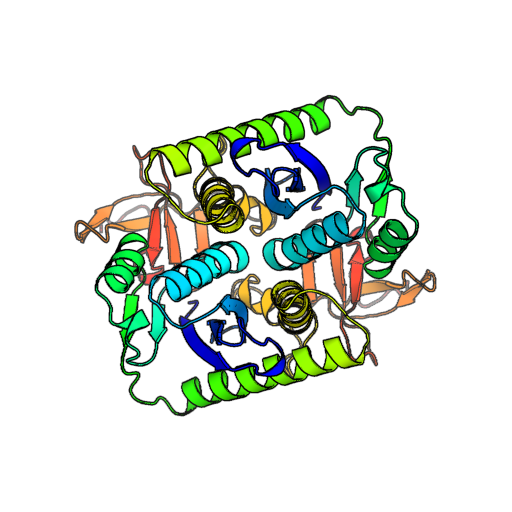OM 1457 C CA . GLY A 1 183 ? 13.328 9.828 5.75 1 38.84 183 GLY A CA 1
ATOM 1458 C C . GLY A 1 183 ? 14.547 9.195 6.391 1 38.84 183 GLY A C 1
ATOM 1459 O O . GLY A 1 183 ? 15.68 9.57 6.078 1 38.84 183 GLY A O 1
ATOM 1460 N N . ARG A 1 184 ? 14.32 8.344 7.438 1 37.25 184 ARG A N 1
ATOM 1461 C CA . ARG A 1 184 ? 15.461 7.688 8.07 1 37.25 184 ARG A CA 1
ATOM 1462 C C . ARG A 1 184 ? 16.25 6.871 7.055 1 37.25 184 ARG A C 1
ATOM 1464 O O . ARG A 1 184 ? 15.727 5.922 6.465 1 37.25 184 ARG A O 1
ATOM 1471 N N . GLY A 1 185 ? 17.312 7.461 6.359 1 38.22 185 GLY A N 1
ATOM 1472 C CA . GLY A 1 185 ? 18.406 6.941 5.559 1 38.22 185 GLY A CA 1
ATOM 1473 C C . GLY A 1 185 ? 18.391 7.434 4.125 1 38.22 185 GLY A C 1
ATOM 1474 O O . GLY A 1 185 ? 19.359 7.242 3.383 1 38.22 185 GLY A O 1
ATOM 1475 N N . PHE A 1 186 ? 17.172 7.754 3.67 1 39.28 186 PHE A N 1
ATOM 1476 C CA . PHE A 1 186 ? 17.172 8.227 2.289 1 39.28 186 PHE A CA 1
ATOM 1477 C C . PHE A 1 186 ? 16.609 9.648 2.203 1 39.28 186 PHE A C 1
ATOM 1479 O O . PHE A 1 186 ? 15.859 10.078 3.076 1 39.28 186 PHE A O 1
ATOM 1486 N N . ALA A 1 187 ? 17.234 10.312 1.283 1 43 187 ALA A N 1
ATOM 1487 C CA . ALA A 1 187 ? 16.781 11.656 0.922 1 43 187 ALA A CA 1
ATOM 1488 C C . ALA A 1 187 ? 16.344 11.711 -0.537 1 43 187 ALA A C 1
ATOM 1490 O O . ALA A 1 187 ? 16.906 11.023 -1.392 1 43 187 ALA A O 1
ATOM 1491 N N . CYS A 1 188 ? 15.219 12.141 -0.843 1 40.88 188 CYS A N 1
ATOM 1492 C CA . CYS A 1 188 ? 14.797 12.422 -2.209 1 40.88 188 CYS A CA 1
ATOM 1493 C C . CYS A 1 188 ? 15.164 13.836 -2.615 1 40.88 188 CYS A C 1
ATOM 1495 O O . CYS A 1 188 ? 14.805 14.797 -1.935 1 40.88 188 CYS A O 1
ATOM 1497 N N . VAL A 1 189 ? 16.047 13.867 -3.68 1 44.34 189 VAL A N 1
ATOM 1498 C CA . VAL A 1 189 ? 16.516 15.164 -4.156 1 44.34 189 VAL A CA 1
ATOM 1499 C C . VAL A 1 189 ? 16.016 15.414 -5.574 1 44.34 189 VAL A C 1
ATOM 1501 O O . VAL A 1 189 ? 15.758 14.461 -6.32 1 44.34 189 VAL A O 1
ATOM 1504 N N . PHE A 1 190 ? 15.531 16.5 -5.801 1 40 190 PHE A N 1
ATOM 1505 C CA . PHE A 1 190 ? 15.172 16.891 -7.156 1 40 190 PHE A CA 1
ATOM 1506 C C . PHE A 1 190 ? 16.312 17.641 -7.828 1 40 190 PHE A C 1
ATOM 1508 O O . PHE A 1 190 ? 16.469 18.844 -7.629 1 40 190 PHE A O 1
ATOM 1515 N N . PRO A 1 191 ? 17.141 16.844 -8.602 1 45.59 191 PRO A N 1
ATOM 1516 C CA . PRO A 1 191 ? 18.281 17.5 -9.242 1 45.59 191 PRO A CA 1
ATOM 1517 C C . PRO A 1 191 ? 17.859 18.5 -10.305 1 45.59 191 PRO A C 1
ATOM 1519 O O . PRO A 1 191 ? 16.859 18.312 -10.992 1 45.59 191 PRO A O 1
ATOM 1522 N N . GLU A 1 192 ? 18.547 19.625 -10.375 1 47.44 192 GLU A N 1
ATOM 1523 C CA . GLU A 1 192 ? 18.312 20.625 -11.406 1 47.44 192 GLU A CA 1
ATOM 1524 C C . GLU A 1 192 ? 18.484 20.047 -12.797 1 47.44 192 GLU A C 1
ATOM 1526 O O . GLU A 1 192 ? 19.469 19.344 -13.07 1 47.44 192 GLU A O 1
ATOM 1531 N N . GLY A 1 193 ? 17.469 20.25 -13.641 1 48.47 193 GLY A N 1
ATOM 1532 C CA . GLY A 1 193 ? 17.516 19.828 -15.023 1 48.47 193 GLY A CA 1
ATOM 1533 C C . GLY A 1 193 ? 16.906 18.453 -15.25 1 48.47 193 GLY A C 1
ATOM 1534 O O . GLY A 1 193 ? 16.781 18.016 -16.391 1 48.47 193 GLY A O 1
ATOM 1535 N N . GLU A 1 194 ? 16.688 17.922 -14.102 1 45.91 194 GLU A N 1
ATOM 1536 C 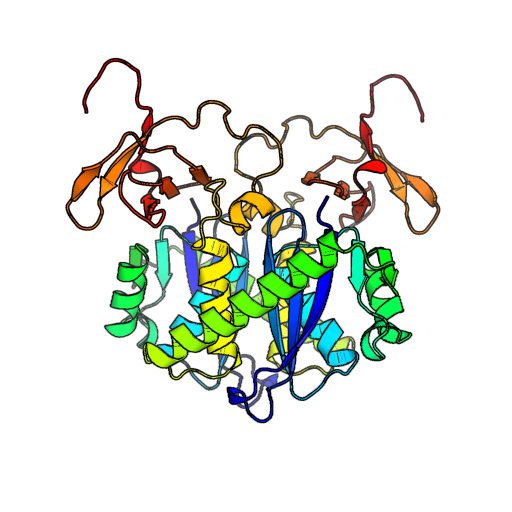CA . GLU A 1 194 ? 16.094 16.594 -14.266 1 45.91 194 GLU A CA 1
ATOM 1537 C C . GLU A 1 194 ? 14.578 16.656 -14.117 1 45.91 194 GLU A C 1
ATOM 1539 O O . GLU A 1 194 ? 14.047 17.547 -13.445 1 45.91 194 GLU A O 1
ATOM 1544 N N . LYS A 1 195 ? 13.977 15.883 -14.859 1 44.47 195 LYS A N 1
ATOM 1545 C CA . LYS A 1 195 ? 12.516 15.852 -14.883 1 44.47 195 LYS A CA 1
ATOM 1546 C C . LYS A 1 195 ? 11.961 15.07 -13.695 1 44.47 195 LYS A C 1
ATOM 1548 O O . LYS A 1 195 ? 10.797 15.227 -13.336 1 44.47 195 LYS A O 1
ATOM 1553 N N . ASN A 1 196 ? 12.859 14.266 -13.156 1 41.84 196 ASN A N 1
ATOM 1554 C CA . ASN A 1 196 ? 12.352 13.359 -12.125 1 41.84 196 ASN A CA 1
ATOM 1555 C C . ASN A 1 196 ? 13.195 13.422 -10.859 1 41.84 196 ASN A C 1
ATOM 1557 O O . ASN A 1 196 ? 14.406 13.656 -10.922 1 41.84 196 ASN A O 1
ATOM 1561 N N . PRO A 1 197 ? 12.609 13.469 -9.711 1 41.09 197 PRO A N 1
ATOM 1562 C CA . PRO A 1 197 ? 13.375 13.352 -8.469 1 41.09 197 PRO A CA 1
ATOM 1563 C C . PRO A 1 197 ? 14.102 12.016 -8.344 1 41.09 197 PRO A C 1
ATOM 1565 O O . PRO A 1 197 ? 13.734 11.047 -9.016 1 41.09 197 PRO A O 1
ATOM 1568 N N . THR A 1 198 ? 15.305 12.227 -7.711 1 43.06 198 THR A N 1
ATOM 1569 C CA . THR A 1 198 ? 16.125 11.039 -7.48 1 43.06 198 THR A CA 1
ATOM 1570 C C . THR A 1 198 ? 16.203 10.719 -5.992 1 43.06 198 THR A C 1
ATOM 1572 O O . THR A 1 198 ? 16.406 11.617 -5.168 1 43.06 198 THR A O 1
ATOM 1575 N N . TRP A 1 199 ? 16 9.484 -5.598 1 39.09 199 TRP A N 1
ATOM 1576 C CA . TRP A 1 199 ? 16.141 9.016 -4.227 1 39.09 199 TRP A CA 1
ATOM 1577 C C . TRP A 1 199 ? 17.594 8.617 -3.932 1 39.09 199 TRP A C 1
ATOM 1579 O O . TRP A 1 199 ? 18.203 7.891 -4.711 1 39.09 199 TRP A O 1
ATOM 1589 N N . ILE A 1 200 ? 18.188 9.375 -2.893 1 42.03 200 ILE A N 1
ATOM 1590 C CA . ILE A 1 200 ? 19.562 9.086 -2.514 1 42.03 200 ILE A CA 1
ATOM 1591 C C . ILE A 1 200 ? 19.625 8.773 -1.021 1 42.03 200 ILE A C 1
ATOM 1593 O O . ILE A 1 200 ? 18.781 9.211 -0.246 1 42.03 200 ILE A O 1
ATOM 1597 N N . PRO A 1 201 ? 20.531 7.883 -0.642 1 42.62 201 PRO A N 1
ATOM 1598 C CA . PRO A 1 201 ? 20.734 7.652 0.79 1 42.62 201 PRO A CA 1
ATOM 1599 C C . PRO A 1 201 ? 20.953 8.945 1.569 1 42.62 201 PRO A C 1
ATOM 1601 O O . PRO A 1 201 ? 21.656 9.844 1.097 1 42.62 201 PRO A O 1
ATOM 1604 N N . ALA A 1 202 ? 20.391 9 2.719 1 48.38 202 ALA A N 1
ATOM 1605 C CA . ALA A 1 202 ? 20.453 10.211 3.535 1 48.38 202 ALA A CA 1
ATOM 1606 C C . ALA A 1 202 ? 21.906 10.531 3.916 1 48.38 202 ALA A C 1
ATOM 1608 O O . ALA A 1 202 ? 22.266 11.695 4.066 1 48.38 202 ALA A O 1
ATOM 1609 N N . ARG A 1 203 ? 22.672 9.516 4.109 1 47.47 203 ARG A N 1
ATOM 1610 C CA . ARG A 1 203 ? 24.078 9.727 4.453 1 47.47 203 ARG A CA 1
ATOM 1611 C C . ARG A 1 203 ? 24.812 10.453 3.334 1 47.47 203 ARG A C 1
ATOM 1613 O O . ARG A 1 203 ? 25.906 10.984 3.543 1 47.47 203 ARG A O 1
ATOM 1620 N N . SER A 1 204 ? 24.156 10.492 2.273 1 48.06 204 SER A N 1
ATOM 1621 C CA . SER A 1 204 ? 24.797 11.109 1.118 1 48.06 204 SER A CA 1
ATOM 1622 C C . SER A 1 204 ? 24.391 12.57 0.983 1 48.06 204 SER A C 1
ATOM 1624 O O . SER A 1 204 ? 24.578 13.18 -0.071 1 48.06 204 SER A O 1
ATOM 1626 N N . ILE A 1 205 ? 23.672 13.055 1.936 1 47.66 205 ILE A N 1
ATOM 1627 C CA . ILE A 1 205 ? 23.234 14.438 1.796 1 47.66 205 ILE A CA 1
ATOM 1628 C C . ILE A 1 205 ? 23.906 15.305 2.85 1 47.66 205 ILE A C 1
ATOM 1630 O O . ILE A 1 205 ? 24.188 14.844 3.959 1 47.66 205 ILE A O 1
ATOM 1634 N N . LYS A 1 206 ? 24.625 16.531 2.459 1 47.88 206 LYS A N 1
ATOM 1635 C CA . LYS A 1 206 ? 25.156 17.562 3.338 1 47.88 206 LYS A CA 1
ATOM 1636 C C . LYS A 1 206 ? 24.375 18.859 3.195 1 47.88 206 LYS A C 1
ATOM 1638 O O . LYS A 1 206 ? 24.047 19.281 2.082 1 47.88 206 LYS A O 1
ATOM 1643 N N . PRO A 1 207 ? 23.922 19.312 4.371 1 42.62 207 PRO A N 1
ATOM 1644 C CA . PRO A 1 207 ? 23.281 20.625 4.258 1 42.62 207 PRO A CA 1
ATOM 1645 C C . PRO A 1 207 ? 24.156 21.656 3.574 1 42.62 207 PRO A C 1
ATOM 1647 O O . PRO A 1 207 ? 25.375 21.656 3.764 1 42.62 207 PRO A O 1
ATOM 1650 N N . CYS A 1 208 ? 23.641 22.297 2.465 1 43.03 208 CYS A N 1
ATOM 1651 C CA . CYS A 1 208 ? 24.391 23.344 1.792 1 43.03 208 CYS A CA 1
ATOM 1652 C C . CYS A 1 208 ? 24.531 24.562 2.693 1 43.03 208 CYS A C 1
ATOM 1654 O O . CYS A 1 208 ? 23.547 25.188 3.078 1 43.03 208 CYS A O 1
ATOM 1656 N N . THR A 1 209 ? 25.344 24.578 3.643 1 37.31 209 THR A N 1
ATOM 1657 C CA . THR A 1 209 ? 25.672 25.875 4.258 1 37.31 209 THR A CA 1
ATOM 1658 C C . THR A 1 209 ? 26.234 26.844 3.221 1 37.31 209 THR A C 1
ATOM 1660 O O . THR A 1 209 ? 26.844 26.422 2.238 1 37.31 209 THR A O 1
ATOM 1663 N N . THR A 1 210 ? 25.641 28.109 3.162 1 38.66 210 THR A N 1
ATOM 1664 C CA . THR A 1 210 ? 26.031 29.172 2.256 1 38.66 210 THR A CA 1
ATOM 1665 C C . THR A 1 210 ? 27.438 28.938 1.721 1 38.66 210 THR A C 1
ATOM 1667 O O . THR A 1 210 ? 27.766 29.328 0.596 1 38.66 210 THR A O 1
ATOM 1670 N N . SER A 1 211 ? 28.422 28.797 2.643 1 37.31 211 SER A N 1
ATOM 1671 C CA . SER A 1 211 ? 29.781 29.094 2.193 1 37.31 211 SER A CA 1
ATOM 1672 C C . SER A 1 211 ? 30.359 27.922 1.408 1 37.31 211 SER A C 1
ATOM 1674 O O . SER A 1 211 ? 31.25 28.109 0.571 1 37.31 211 SER A O 1
ATOM 1676 N N . ASP A 1 212 ? 30.359 26.578 1.892 1 35.66 212 ASP A N 1
ATOM 1677 C CA . ASP A 1 212 ? 31.5 25.766 1.508 1 35.66 212 ASP A CA 1
ATOM 1678 C C . ASP A 1 212 ? 31.141 24.828 0.357 1 35.66 212 ASP A C 1
ATOM 1680 O O . ASP A 1 212 ? 30.078 24.203 0.364 1 35.66 212 ASP A O 1
ATOM 1684 N N . GLU A 1 213 ? 31.391 25.016 -0.898 1 39.34 213 GLU A N 1
ATOM 1685 C CA . GLU A 1 213 ? 31.609 24.062 -1.98 1 39.34 213 GLU A CA 1
ATOM 1686 C C . GLU A 1 213 ? 32 22.688 -1.437 1 39.34 213 GLU A C 1
ATOM 1688 O O . GLU A 1 213 ? 32.844 22.594 -0.543 1 39.34 213 GLU A O 1
ATOM 1693 N N . PRO A 1 214 ? 31.109 21.703 -1.604 1 36.19 214 PRO A N 1
ATOM 1694 C CA . PRO A 1 214 ? 31.891 20.531 -1.192 1 36.19 214 PRO A CA 1
ATOM 1695 C C . PRO A 1 214 ? 33.281 20.484 -1.841 1 36.19 214 PRO A C 1
ATOM 1697 O O . PRO A 1 214 ? 33.469 21.031 -2.926 1 36.19 214 PRO A O 1
ATOM 1700 N N . MET B 1 1 ? 16.609 4.352 9.508 1 43.06 1 MET B N 1
ATOM 1701 C CA . MET B 1 1 ? 16.625 4.023 8.086 1 43.06 1 MET B CA 1
ATOM 1702 C C . MET B 1 1 ? 15.938 2.684 7.828 1 43.06 1 MET B C 1
ATOM 1704 O O . MET B 1 1 ? 16.109 1.739 8.602 1 43.06 1 MET B O 1
ATOM 1708 N N . PRO B 1 2 ? 14.953 2.668 6.785 1 59.81 2 PRO B N 1
ATOM 1709 C CA . PRO B 1 2 ? 14.203 1.412 6.73 1 59.81 2 PRO B CA 1
ATOM 1710 C C . PRO B 1 2 ? 15.039 0.243 6.219 1 59.81 2 PRO B C 1
ATOM 1712 O O . PRO B 1 2 ? 15.648 0.338 5.148 1 59.81 2 PRO B O 1
ATOM 1715 N N . TYR B 1 3 ? 15.406 -0.601 7.055 1 77.12 3 TYR B N 1
ATOM 1716 C CA . TYR B 1 3 ? 15.992 -1.895 6.719 1 77.12 3 TYR B CA 1
ATOM 1717 C C . TYR B 1 3 ? 14.922 -2.967 6.602 1 77.12 3 TYR B C 1
ATOM 1719 O O . TYR B 1 3 ? 14.156 -3.195 7.543 1 77.12 3 TYR B O 1
ATOM 1727 N N . TRP B 1 4 ? 14.914 -3.41 5.27 1 88.19 4 TRP B N 1
ATOM 1728 C CA . TRP B 1 4 ? 13.875 -4.414 5.043 1 88.19 4 TRP B CA 1
ATOM 1729 C C . TRP B 1 4 ? 14.477 -5.816 5 1 88.19 4 TRP B C 1
ATOM 1731 O O . TRP B 1 4 ? 15.664 -5.98 4.699 1 88.19 4 TRP B O 1
ATOM 1741 N N . GLN B 1 5 ? 13.727 -6.707 5.402 1 91.56 5 GLN B N 1
ATOM 1742 C CA . GLN B 1 5 ? 14.047 -8.117 5.207 1 91.56 5 GLN B CA 1
ATOM 1743 C C . GLN B 1 5 ? 12.953 -8.828 4.406 1 91.56 5 GLN B C 1
ATOM 1745 O O . GLN B 1 5 ? 11.766 -8.586 4.625 1 91.56 5 GLN B O 1
ATOM 1750 N N . ALA B 1 6 ? 13.391 -9.617 3.449 1 93.69 6 ALA B N 1
ATOM 1751 C CA . ALA B 1 6 ? 12.453 -10.367 2.625 1 93.69 6 ALA B CA 1
ATOM 1752 C C . ALA B 1 6 ? 12.594 -11.867 2.867 1 93.69 6 ALA B C 1
ATOM 1754 O O . ALA B 1 6 ? 13.711 -12.375 3.031 1 93.69 6 ALA B O 1
ATOM 1755 N N . ASP B 1 7 ? 11.438 -12.523 2.896 1 92.31 7 ASP B N 1
ATOM 1756 C CA . ASP B 1 7 ? 11.391 -13.969 3.102 1 92.31 7 ASP B CA 1
ATOM 1757 C C . ASP B 1 7 ? 10.148 -14.57 2.441 1 92.31 7 ASP B C 1
ATOM 1759 O O . ASP B 1 7 ? 9.25 -13.844 2.02 1 92.31 7 ASP B O 1
ATOM 1763 N N . VAL B 1 8 ? 10.273 -15.938 2.256 1 94.94 8 VAL B N 1
ATOM 1764 C CA . VAL B 1 8 ? 9.109 -16.656 1.751 1 94.94 8 VAL B CA 1
ATOM 1765 C C . VAL B 1 8 ? 8.609 -17.641 2.805 1 94.94 8 VAL B C 1
ATOM 1767 O O . VAL B 1 8 ? 9.398 -18.391 3.381 1 94.94 8 VAL B O 1
ATOM 1770 N N . THR B 1 9 ? 7.359 -17.531 3.104 1 95.06 9 THR B N 1
ATOM 1771 C CA . THR B 1 9 ? 6.738 -18.516 3.994 1 95.06 9 THR B CA 1
ATOM 1772 C C . THR B 1 9 ? 5.594 -19.234 3.291 1 95.06 9 THR B C 1
ATOM 1774 O O . THR B 1 9 ? 5.09 -18.766 2.271 1 95.06 9 THR B O 1
ATOM 1777 N N . HIS B 1 10 ? 5.242 -20.375 3.855 1 96.19 10 HIS B N 1
ATOM 1778 C CA . HIS B 1 10 ? 4.203 -21.188 3.23 1 96.19 10 HIS B CA 1
ATOM 1779 C C . HIS B 1 10 ? 2.926 -21.188 4.066 1 96.19 10 HIS B C 1
ATOM 1781 O O . HIS B 1 10 ? 2.971 -21.422 5.273 1 96.19 10 HIS B O 1
ATOM 1787 N N . VAL B 1 11 ? 1.845 -20.906 3.373 1 96.75 11 VAL B N 1
ATOM 1788 C CA . VAL B 1 11 ? 0.512 -21.016 3.959 1 96.75 11 VAL B CA 1
ATOM 1789 C C . VAL B 1 11 ? -0.299 -22.062 3.217 1 96.75 11 VAL B C 1
ATOM 1791 O O . VAL B 1 11 ? -0.964 -21.766 2.223 1 96.75 11 VAL B O 1
ATOM 1794 N N . PRO B 1 12 ? -0.354 -23.234 3.746 1 95.12 12 PRO B N 1
ATOM 1795 C CA . PRO B 1 12 ? -0.954 -24.359 3.031 1 95.12 12 PRO B CA 1
ATOM 1796 C C . PRO B 1 12 ? -2.42 -24.125 2.678 1 95.12 12 PRO B C 1
ATOM 1798 O O . PRO B 1 12 ? -2.881 -24.562 1.617 1 95.12 12 PRO B O 1
ATOM 1801 N N . SER B 1 13 ? -3.145 -23.484 3.436 1 94.25 13 SER B N 1
ATOM 1802 C CA . SER B 1 13 ? -4.574 -23.281 3.221 1 94.25 13 SER B CA 1
ATOM 1803 C C . SER B 1 13 ? -4.832 -22.422 1.987 1 94.25 13 SER B C 1
ATOM 1805 O O . SER B 1 13 ? -5.969 -22.328 1.513 1 94.25 13 SER B O 1
ATOM 1807 N N . PHE B 1 14 ? -3.77 -21.844 1.44 1 96.38 14 PHE B N 1
ATOM 1808 C CA . PHE B 1 14 ? -3.916 -21 0.26 1 96.38 14 PHE B CA 1
ATOM 1809 C C . PHE B 1 14 ? -3.834 -21.828 -1.014 1 96.38 14 PHE B C 1
ATOM 1811 O O . PHE B 1 14 ? -3.939 -21.297 -2.119 1 96.38 14 PHE B O 1
ATOM 1818 N N . GLY B 1 15 ? -3.639 -23.125 -0.875 1 95.88 15 GLY B N 1
ATOM 1819 C CA . GLY B 1 15 ? -3.604 -24 -2.033 1 95.88 15 GLY B CA 1
ATOM 1820 C C . GLY B 1 15 ? -2.465 -23.688 -2.986 1 95.88 15 GLY B C 1
ATOM 1821 O O . GLY B 1 15 ? -1.302 -23.641 -2.58 1 95.88 15 GLY B O 1
ATOM 1822 N N . ARG B 1 16 ? -2.801 -23.391 -4.262 1 96.38 16 ARG B N 1
ATOM 1823 C CA . ARG B 1 16 ? -1.797 -23.125 -5.285 1 96.38 16 ARG B CA 1
ATOM 1824 C C . ARG B 1 16 ? -1.015 -21.844 -4.965 1 96.38 16 ARG B C 1
ATOM 1826 O O . ARG B 1 16 ? 0.123 -21.688 -5.414 1 96.38 16 ARG B O 1
ATOM 1833 N N . LEU B 1 17 ? -1.668 -20.984 -4.207 1 97.06 17 LEU B N 1
ATOM 1834 C CA . LEU B 1 17 ? -1.046 -19.719 -3.859 1 97.06 17 LEU B CA 1
ATOM 1835 C C . LEU B 1 17 ? -0.398 -19.781 -2.48 1 97.06 17 LEU B C 1
ATOM 1837 O O . LEU B 1 17 ? -0.337 -18.781 -1.768 1 97.06 17 LEU B O 1
ATOM 1841 N N . LYS B 1 18 ? 0.144 -20.906 -2.139 1 97.38 18 LYS B N 1
ATOM 1842 C CA . LYS B 1 18 ? 0.615 -21.141 -0.775 1 97.38 18 LYS B CA 1
ATOM 1843 C C . LYS B 1 18 ? 1.938 -20.422 -0.523 1 97.38 18 LYS B C 1
ATOM 1845 O O . LYS B 1 18 ? 2.379 -20.297 0.622 1 97.38 18 LYS B O 1
ATOM 1850 N N . TYR B 1 19 ? 2.637 -19.938 -1.564 1 97.56 19 TYR B N 1
ATOM 1851 C CA . TYR B 1 19 ? 3.914 -19.266 -1.39 1 97.56 19 TYR B CA 1
ATOM 1852 C C . TYR B 1 19 ? 3.703 -17.781 -1.1 1 97.56 19 TYR B C 1
ATOM 1854 O O . TYR B 1 19 ? 3.398 -17 -2.006 1 97.56 19 TYR B O 1
ATOM 1862 N N . VAL B 1 20 ? 3.877 -17.422 0.174 1 97.94 20 VAL B N 1
ATOM 1863 C CA . VAL B 1 20 ? 3.668 -16.047 0.589 1 97.94 20 VAL B CA 1
ATOM 1864 C C . VAL B 1 20 ? 5.016 -15.336 0.729 1 97.94 20 VAL B C 1
ATOM 1866 O O . VAL B 1 20 ? 5.828 -15.695 1.583 1 97.94 20 VAL B O 1
ATOM 1869 N N . HIS B 1 21 ? 5.281 -14.398 -0.166 1 97.69 21 HIS B N 1
ATOM 1870 C CA . HIS B 1 21 ? 6.461 -13.547 -0.078 1 97.69 21 HIS B CA 1
ATOM 1871 C C . HIS B 1 21 ? 6.234 -12.383 0.885 1 97.69 21 HIS B C 1
ATOM 1873 O O . HIS B 1 21 ? 5.277 -11.625 0.727 1 97.69 21 HIS B O 1
ATOM 1879 N N . VAL B 1 22 ? 7.129 -12.281 1.873 1 97.38 22 VAL B N 1
ATOM 1880 C CA . VAL B 1 22 ? 6.926 -11.312 2.945 1 97.38 22 VAL B CA 1
ATOM 1881 C C . VAL B 1 22 ? 8.086 -10.328 2.975 1 97.38 22 VAL B C 1
ATOM 1883 O O . VAL B 1 22 ? 9.25 -10.719 2.85 1 97.38 22 VAL B O 1
ATOM 1886 N N . ILE B 1 23 ? 7.727 -9.047 3.084 1 96.19 23 ILE B N 1
ATOM 1887 C CA . ILE B 1 23 ? 8.672 -7.949 3.281 1 96.19 23 ILE B CA 1
ATOM 1888 C C . ILE B 1 23 ? 8.414 -7.285 4.633 1 96.19 23 ILE B C 1
ATOM 1890 O O . ILE B 1 23 ? 7.273 -6.938 4.953 1 96.19 23 ILE B O 1
ATOM 1894 N N . ILE B 1 24 ? 9.508 -7.141 5.402 1 93 24 ILE B N 1
ATOM 1895 C CA . ILE B 1 24 ? 9.352 -6.566 6.734 1 93 24 ILE B CA 1
ATOM 1896 C C . ILE B 1 24 ? 10.336 -5.41 6.918 1 93 24 ILE B C 1
ATOM 1898 O O . ILE B 1 24 ? 11.523 -5.539 6.609 1 93 24 ILE B O 1
ATOM 1902 N N . ASP B 1 25 ? 9.805 -4.27 7.324 1 85.12 25 ASP B N 1
ATOM 1903 C CA . ASP B 1 25 ? 10.672 -3.229 7.867 1 85.12 25 ASP B CA 1
ATOM 1904 C C . ASP B 1 25 ? 11.109 -3.559 9.289 1 85.12 25 ASP B C 1
ATOM 1906 O O . ASP B 1 25 ? 10.297 -3.494 10.219 1 85.12 25 ASP B O 1
ATOM 1910 N N . THR B 1 26 ? 12.32 -3.867 9.477 1 80.25 26 THR B N 1
ATOM 1911 C CA . THR B 1 26 ? 12.789 -4.422 10.742 1 80.25 26 THR B CA 1
ATOM 1912 C C . THR B 1 26 ? 12.836 -3.346 11.82 1 80.25 26 THR B C 1
ATOM 1914 O O . THR B 1 26 ? 12.938 -3.654 13.008 1 80.25 26 THR B O 1
ATOM 1917 N N . CYS B 1 27 ? 12.711 -2.119 11.477 1 76.44 27 CYS B N 1
ATOM 1918 C CA . CYS B 1 27 ? 12.703 -1.026 12.445 1 76.44 27 CYS B CA 1
ATOM 1919 C C . CYS B 1 27 ? 11.305 -0.799 13 1 76.44 27 CYS B C 1
ATOM 1921 O O . CYS B 1 27 ? 11.109 -0.818 14.219 1 76.44 27 CYS B O 1
ATOM 1923 N N . SER B 1 28 ? 10.414 -0.683 12.156 1 75.25 28 SER B N 1
ATOM 1924 C CA . SER B 1 28 ? 9.062 -0.333 12.578 1 75.25 28 SER B CA 1
ATOM 1925 C C . SER B 1 28 ? 8.211 -1.58 12.812 1 75.25 28 SER B C 1
ATOM 1927 O O . SER B 1 28 ? 7.207 -1.53 13.523 1 75.25 28 SER B O 1
ATOM 1929 N N . GLY B 1 29 ? 8.57 -2.619 12.109 1 83.69 29 GLY B N 1
ATOM 1930 C CA . GLY B 1 29 ? 7.758 -3.824 12.148 1 83.69 29 GLY B CA 1
ATOM 1931 C C . GLY B 1 29 ? 6.68 -3.85 11.078 1 83.69 29 GLY B C 1
ATOM 1932 O O . GLY B 1 29 ? 5.965 -4.844 10.938 1 83.69 29 GLY B O 1
ATOM 1933 N N . ALA B 1 30 ? 6.598 -2.748 10.312 1 88.44 30 ALA B N 1
ATOM 1934 C CA . ALA B 1 30 ? 5.621 -2.725 9.227 1 88.44 30 ALA B CA 1
ATOM 1935 C C . ALA B 1 30 ? 5.945 -3.775 8.172 1 88.44 30 ALA B C 1
ATOM 1937 O O . ALA B 1 30 ? 7.117 -4.023 7.871 1 88.44 30 ALA B O 1
ATOM 1938 N N . MET B 1 31 ? 4.875 -4.359 7.617 1 94.75 31 MET B N 1
ATOM 1939 C CA . MET B 1 31 ? 5.164 -5.445 6.684 1 94.75 31 MET B CA 1
ATOM 1940 C C . MET B 1 31 ? 4.211 -5.406 5.492 1 94.75 31 MET B C 1
ATOM 1942 O O . MET B 1 31 ? 3.164 -4.762 5.551 1 94.75 31 MET B O 1
ATOM 1946 N N . TYR B 1 32 ? 4.617 -5.977 4.438 1 96.44 32 TYR B N 1
ATOM 1947 C CA . TYR B 1 32 ? 3.848 -6.25 3.23 1 96.44 32 TYR B CA 1
ATOM 1948 C C . TYR B 1 32 ? 4.059 -7.684 2.76 1 96.44 32 TYR B C 1
ATOM 1950 O O . TYR B 1 32 ? 5.109 -8.281 3.016 1 96.44 32 TYR B O 1
ATOM 1958 N N . ALA B 1 33 ? 2.969 -8.219 2.1 1 98.06 33 ALA B N 1
ATOM 1959 C CA . ALA B 1 33 ? 3.09 -9.594 1.636 1 98.06 33 ALA B CA 1
ATOM 1960 C C . ALA B 1 33 ? 2.156 -9.859 0.459 1 98.06 33 ALA B C 1
ATOM 1962 O O . ALA B 1 33 ? 1.115 -9.211 0.324 1 98.06 33 ALA B O 1
ATOM 1963 N N . GLN B 1 34 ? 2.549 -10.789 -0.32 1 97.44 34 GLN B N 1
ATOM 1964 C CA . GLN B 1 34 ? 1.742 -11.25 -1.444 1 97.44 34 GLN B CA 1
ATOM 1965 C C . GLN B 1 34 ? 1.839 -12.766 -1.604 1 97.44 34 GLN B C 1
ATOM 1967 O O . GLN B 1 34 ? 2.9 -13.352 -1.385 1 97.44 34 GLN B O 1
ATOM 1972 N N . ALA B 1 35 ? 0.719 -13.328 -2.033 1 97.38 35 ALA B N 1
ATOM 1973 C CA . ALA B 1 35 ? 0.659 -14.766 -2.291 1 97.38 35 ALA B CA 1
ATOM 1974 C C . ALA B 1 35 ? 0.942 -15.07 -3.76 1 97.38 35 ALA B C 1
ATOM 1976 O O . ALA B 1 35 ? 0.413 -14.406 -4.652 1 97.38 35 ALA B O 1
ATOM 1977 N N . HIS B 1 36 ? 1.791 -16.062 -3.947 1 97.31 36 HIS B N 1
ATOM 1978 C CA . HIS B 1 36 ? 2.158 -16.453 -5.305 1 97.31 36 HIS B CA 1
ATOM 1979 C C . HIS B 1 36 ? 2.113 -17.969 -5.477 1 97.31 36 HIS B C 1
ATOM 1981 O O . HIS B 1 36 ? 1.879 -18.703 -4.512 1 97.31 36 HIS B O 1
ATOM 1987 N N . THR B 1 37 ? 2.227 -18.406 -6.777 1 96.75 37 THR B N 1
ATOM 1988 C CA . THR B 1 37 ? 2.209 -19.828 -7.094 1 96.75 37 THR B CA 1
ATOM 1989 C C . THR B 1 37 ? 3.604 -20.438 -6.949 1 96.75 37 THR B C 1
ATOM 1991 O O . THR B 1 37 ? 3.775 -21.641 -7.078 1 96.75 37 THR B O 1
ATOM 1994 N N . GLY B 1 38 ? 4.637 -19.562 -6.641 1 96.62 38 GLY B N 1
ATOM 1995 C CA . GLY B 1 38 ? 5.996 -20.062 -6.5 1 96.62 38 GLY B CA 1
ATOM 1996 C C . GLY B 1 38 ? 6.949 -19.031 -5.926 1 96.62 38 GLY B C 1
ATOM 1997 O O . GLY B 1 38 ? 6.516 -18.031 -5.344 1 96.62 38 GLY B O 1
ATOM 1998 N N . GLU B 1 39 ? 8.18 -19.359 -6.09 1 96.12 39 GLU B N 1
ATOM 1999 C CA . GLU B 1 39 ? 9.227 -18.516 -5.527 1 96.12 39 GLU B CA 1
ATOM 2000 C C . GLU B 1 39 ? 10.195 -18.031 -6.609 1 96.12 39 GLU B C 1
ATOM 2002 O O . GLU B 1 39 ? 11.406 -18.047 -6.414 1 96.12 39 GLU B O 1
ATOM 2007 N N . LYS B 1 40 ? 9.625 -17.703 -7.684 1 96.5 40 LYS B N 1
ATOM 2008 C CA . LYS B 1 40 ? 10.445 -17.219 -8.789 1 96.5 40 LYS B CA 1
ATOM 2009 C C . LYS B 1 40 ? 10.797 -15.75 -8.609 1 96.5 40 LYS B C 1
ATOM 2011 O O . LYS B 1 40 ? 10.164 -15.047 -7.82 1 96.5 40 LYS B O 1
ATOM 2016 N N . THR B 1 41 ? 11.781 -15.359 -9.352 1 96.88 41 THR B N 1
ATOM 2017 C CA . THR B 1 41 ? 12.25 -13.977 -9.289 1 96.88 41 THR B CA 1
ATOM 2018 C C . THR B 1 41 ? 11.109 -13.008 -9.57 1 96.88 41 THR B C 1
ATOM 2020 O O . THR B 1 41 ? 10.984 -11.977 -8.906 1 96.88 41 THR B O 1
ATOM 2023 N N . ARG B 1 42 ? 10.266 -13.359 -10.531 1 94.69 42 ARG B N 1
ATOM 2024 C CA . ARG B 1 42 ? 9.164 -12.469 -10.883 1 94.69 42 ARG B CA 1
ATOM 2025 C C . ARG B 1 42 ? 8.219 -12.273 -9.695 1 94.69 42 ARG B C 1
ATOM 2027 O O . ARG B 1 42 ? 7.625 -11.203 -9.539 1 94.69 42 ARG B O 1
ATOM 2034 N N . HIS B 1 43 ? 8.062 -13.328 -8.891 1 96.19 43 HIS B N 1
ATOM 2035 C CA . HIS B 1 43 ? 7.227 -13.234 -7.703 1 96.19 43 HIS B CA 1
ATOM 2036 C C . HIS B 1 43 ? 7.84 -12.289 -6.672 1 96.19 43 HIS B C 1
ATOM 2038 O O . HIS B 1 43 ? 7.141 -11.461 -6.09 1 96.19 43 HIS B O 1
ATOM 2044 N N . ALA B 1 44 ? 9.117 -12.406 -6.484 1 97.12 44 ALA B N 1
ATOM 2045 C CA . ALA B 1 44 ? 9.828 -11.555 -5.535 1 97.12 44 ALA B CA 1
ATOM 2046 C C . ALA B 1 44 ? 9.75 -10.086 -5.953 1 97.12 44 ALA B C 1
ATOM 2048 O O . ALA B 1 44 ? 9.477 -9.219 -5.125 1 97.12 44 ALA B O 1
ATOM 2049 N N . ILE B 1 45 ? 9.906 -9.844 -7.195 1 96.06 45 ILE B N 1
ATOM 2050 C CA . ILE B 1 45 ? 9.898 -8.484 -7.711 1 96.06 45 ILE B CA 1
ATOM 2051 C C . ILE B 1 45 ? 8.492 -7.898 -7.602 1 96.06 45 ILE B C 1
ATOM 2053 O O . ILE B 1 45 ? 8.32 -6.742 -7.211 1 96.06 45 ILE B O 1
ATOM 2057 N N . ALA B 1 46 ? 7.512 -8.695 -7.945 1 95.12 46 ALA B N 1
ATOM 2058 C CA . ALA B 1 46 ? 6.129 -8.242 -7.832 1 95.12 46 ALA B CA 1
ATOM 2059 C C . ALA B 1 46 ? 5.797 -7.852 -6.395 1 95.12 46 ALA B C 1
ATOM 2061 O O . ALA B 1 46 ? 5.156 -6.828 -6.156 1 95.12 46 ALA B O 1
ATOM 2062 N N . THR B 1 47 ? 6.234 -8.656 -5.516 1 97.06 47 THR B N 1
ATOM 2063 C CA . THR B 1 47 ? 5.98 -8.367 -4.109 1 97.06 47 THR B CA 1
ATOM 2064 C C . THR B 1 47 ? 6.695 -7.094 -3.676 1 97.06 47 THR B C 1
ATOM 2066 O O . THR B 1 47 ? 6.137 -6.281 -2.939 1 97.06 47 THR B O 1
ATOM 2069 N N . LEU B 1 48 ? 7.887 -6.906 -4.078 1 95.94 48 LEU B N 1
ATOM 2070 C CA . LEU B 1 48 ? 8.648 -5.715 -3.723 1 95.94 48 LEU B CA 1
ATOM 2071 C C . LEU B 1 48 ? 7.973 -4.461 -4.27 1 95.94 48 LEU B C 1
ATOM 2073 O O . LEU B 1 48 ? 7.922 -3.432 -3.592 1 95.94 48 LEU B O 1
ATOM 2077 N N . LYS B 1 49 ? 7.48 -4.543 -5.461 1 92.25 49 LYS B N 1
ATOM 2078 C CA . LYS B 1 49 ? 6.773 -3.398 -6.027 1 92.25 49 LYS B CA 1
ATOM 2079 C C . LYS B 1 49 ? 5.559 -3.027 -5.18 1 92.25 49 LYS B C 1
ATOM 2081 O O . LYS B 1 49 ? 5.289 -1.847 -4.953 1 92.25 49 LYS B O 1
ATOM 2086 N N . GLY B 1 50 ? 4.832 -4.02 -4.773 1 94.31 50 GLY B N 1
ATOM 2087 C CA . GLY B 1 50 ? 3.736 -3.762 -3.85 1 94.31 50 GLY B CA 1
ATOM 2088 C C . GLY B 1 50 ? 4.191 -3.143 -2.541 1 94.31 50 GLY B C 1
ATOM 2089 O O . GLY B 1 50 ? 3.525 -2.256 -2.002 1 94.31 50 GLY B O 1
ATOM 2090 N N . ALA B 1 51 ? 5.266 -3.643 -2.064 1 94.12 51 ALA B N 1
ATOM 2091 C CA . ALA B 1 51 ? 5.824 -3.098 -0.829 1 94.12 51 ALA B CA 1
ATOM 2092 C C . ALA B 1 51 ? 6.23 -1.639 -1.007 1 94.12 51 ALA B C 1
ATOM 2094 O O . ALA B 1 51 ? 6.027 -0.816 -0.111 1 94.12 51 ALA B O 1
ATOM 2095 N N . PHE B 1 52 ? 6.805 -1.341 -2.172 1 87.38 52 PHE B N 1
ATOM 2096 C CA . PHE B 1 52 ? 7.16 0.043 -2.465 1 87.38 52 PHE B CA 1
ATOM 2097 C C . PHE B 1 52 ? 5.93 0.941 -2.402 1 87.38 52 PHE B C 1
ATOM 2099 O O . PHE B 1 52 ? 5.969 2.014 -1.798 1 87.38 52 PHE B O 1
ATOM 2106 N N . LEU B 1 53 ? 4.945 0.468 -2.992 1 88.94 53 LEU B N 1
ATOM 2107 C CA . LEU B 1 53 ? 3.709 1.243 -3.061 1 88.94 53 LEU B CA 1
ATOM 2108 C C . LEU B 1 53 ? 3.143 1.487 -1.667 1 88.94 53 LEU B C 1
ATOM 2110 O O . LEU B 1 53 ? 2.611 2.564 -1.388 1 88.94 53 LEU B O 1
ATOM 2114 N N . THR B 1 54 ? 3.332 0.577 -0.81 1 89.44 54 THR B N 1
ATOM 2115 C CA . THR B 1 54 ? 2.678 0.584 0.493 1 89.44 54 THR B CA 1
ATOM 2116 C C . THR B 1 54 ? 3.566 1.247 1.542 1 89.44 54 THR B C 1
ATOM 2118 O O . THR B 1 54 ? 3.082 2 2.389 1 89.44 54 THR B O 1
ATOM 2121 N N . LEU B 1 55 ? 4.883 0.969 1.469 1 87 55 LEU B N 1
ATOM 2122 C CA . LEU B 1 55 ? 5.77 1.328 2.57 1 87 55 LEU B CA 1
ATOM 2123 C C . LEU B 1 55 ? 6.883 2.25 2.09 1 87 55 LEU B C 1
ATOM 2125 O O . LEU B 1 55 ? 7.688 2.732 2.895 1 87 55 LEU B O 1
ATOM 2129 N N . GLY B 1 56 ? 6.898 2.438 0.844 1 81.19 56 GLY B N 1
ATOM 2130 C CA . GLY B 1 56 ? 8.008 3.219 0.315 1 81.19 56 GLY B CA 1
ATOM 2131 C C . GLY B 1 56 ? 9.211 2.375 -0.048 1 81.19 56 GLY B C 1
ATOM 2132 O O . GLY B 1 56 ? 9.078 1.177 -0.309 1 81.19 56 GLY B O 1
ATOM 2133 N N . PHE B 1 57 ? 10.359 2.998 -0.127 1 78.12 57 PHE B N 1
ATOM 2134 C CA . PHE B 1 57 ? 11.57 2.318 -0.573 1 78.12 57 PHE B CA 1
ATOM 2135 C C . PHE B 1 57 ? 12.547 2.143 0.583 1 78.12 57 PHE B C 1
ATOM 2137 O O . PHE B 1 57 ? 12.75 3.064 1.376 1 78.12 57 PHE B O 1
ATOM 2144 N N . PRO B 1 58 ? 13.148 0.973 0.662 1 79.5 58 PRO B N 1
ATOM 2145 C CA . PRO B 1 58 ? 14.18 0.761 1.675 1 79.5 58 PRO B CA 1
ATOM 2146 C C . PRO B 1 58 ? 15.562 1.21 1.206 1 79.5 58 PRO B C 1
ATOM 2148 O O . PRO B 1 58 ? 15.781 1.413 0.008 1 79.5 58 PRO B O 1
ATOM 2151 N N . TRP B 1 59 ? 16.344 1.366 2.234 1 71.44 59 TRP B N 1
ATOM 2152 C CA . TRP B 1 59 ? 17.75 1.574 1.898 1 71.44 59 TRP B CA 1
ATOM 2153 C C . TRP B 1 59 ? 18.438 0.251 1.566 1 71.44 59 TRP B C 1
ATOM 2155 O O . TRP B 1 59 ? 19.281 0.187 0.667 1 71.44 59 TRP B O 1
ATOM 2165 N N . GLU B 1 60 ? 18.016 -0.607 2.33 1 80.69 60 GLU B N 1
ATOM 2166 C CA . GLU B 1 60 ? 18.656 -1.92 2.248 1 80.69 60 GLU B CA 1
ATOM 2167 C C . GLU B 1 60 ? 17.625 -3.039 2.434 1 80.69 60 GLU B C 1
ATOM 2169 O O . GLU B 1 60 ? 16.688 -2.904 3.221 1 80.69 60 GLU B O 1
ATOM 2174 N N . ILE B 1 61 ? 17.906 -4.066 1.64 1 90.12 61 ILE B N 1
ATOM 2175 C CA . ILE B 1 61 ? 17.078 -5.25 1.815 1 90.12 61 ILE B CA 1
ATOM 2176 C C . ILE B 1 61 ? 17.953 -6.477 2.043 1 90.12 61 ILE B C 1
ATOM 2178 O O . ILE B 1 61 ? 18.953 -6.676 1.334 1 90.12 61 ILE B O 1
ATOM 2182 N N . LYS B 1 62 ? 17.609 -7.148 3.1 1 90 62 LYS B N 1
ATOM 2183 C CA . LYS B 1 62 ? 18.297 -8.406 3.41 1 90 62 LYS B CA 1
ATOM 2184 C C . LYS B 1 62 ? 17.438 -9.602 3.014 1 90 62 LYS B C 1
ATOM 2186 O O . LYS B 1 62 ? 16.234 -9.625 3.26 1 90 62 LYS B O 1
ATOM 2191 N N . THR B 1 63 ? 18.047 -10.562 2.326 1 90.75 63 THR B N 1
ATOM 2192 C CA . THR B 1 63 ? 17.359 -11.797 1.955 1 90.75 63 THR B CA 1
ATOM 2193 C C . THR B 1 63 ? 18.25 -13.008 2.219 1 90.75 63 THR B C 1
ATOM 2195 O O . THR B 1 63 ? 19.453 -12.859 2.488 1 90.75 63 THR B O 1
ATOM 2198 N N . ASP B 1 64 ? 17.641 -14.133 2.25 1 85.44 64 ASP B N 1
ATOM 2199 C CA . ASP B 1 64 ? 18.469 -15.344 2.26 1 85.44 64 ASP B CA 1
ATOM 2200 C C . ASP B 1 64 ? 19.078 -15.602 0.885 1 85.44 64 ASP B C 1
ATOM 2202 O O . ASP B 1 64 ? 19.047 -14.734 0.011 1 85.44 64 ASP B O 1
ATOM 2206 N N . ASN B 1 65 ? 19.719 -16.797 0.732 1 86.5 65 ASN B N 1
ATOM 2207 C CA . ASN B 1 65 ? 20.375 -17.141 -0.527 1 86.5 65 ASN B CA 1
ATOM 2208 C C . ASN B 1 65 ? 19.469 -17.938 -1.441 1 86.5 65 ASN B C 1
ATOM 2210 O O . ASN B 1 65 ? 19.922 -18.797 -2.203 1 86.5 65 ASN B O 1
ATOM 2214 N N . GLY B 1 66 ? 18.172 -17.641 -1.368 1 88.25 66 GLY B N 1
ATOM 2215 C CA . GLY B 1 66 ? 17.266 -18.312 -2.275 1 88.25 66 GLY B CA 1
ATOM 2216 C C . GLY B 1 66 ? 17.469 -17.922 -3.727 1 88.25 66 GLY B C 1
ATOM 2217 O O . GLY B 1 66 ? 17.844 -16.781 -4.02 1 88.25 66 GLY B O 1
ATOM 2218 N N . PRO B 1 67 ? 17.141 -18.766 -4.59 1 90.94 67 PRO B N 1
ATOM 2219 C CA . PRO B 1 67 ? 17.406 -18.531 -6.012 1 90.94 67 PRO B CA 1
ATOM 2220 C C . PRO B 1 67 ? 16.703 -17.281 -6.535 1 90.94 67 PRO B C 1
ATOM 2222 O O . PRO B 1 67 ? 17.234 -16.578 -7.402 1 90.94 67 PRO B O 1
ATOM 2225 N N . CYS B 1 68 ? 15.531 -17.031 -6.043 1 93.56 68 CYS B N 1
ATOM 2226 C CA . CYS B 1 68 ? 14.805 -15.852 -6.527 1 93.56 68 CYS B CA 1
ATOM 2227 C C . CYS B 1 68 ? 15.508 -14.57 -6.113 1 93.56 68 CYS B C 1
ATOM 2229 O O . CYS B 1 68 ? 15.414 -13.555 -6.812 1 93.56 68 CYS B O 1
ATOM 2231 N N . TYR B 1 69 ? 16.312 -14.602 -5.051 1 93.94 69 TYR B N 1
ATOM 2232 C CA . TYR B 1 69 ? 16.953 -13.406 -4.531 1 93.94 69 TYR B CA 1
ATOM 2233 C C . TYR B 1 69 ? 18.375 -13.266 -5.074 1 93.94 69 TYR B C 1
ATOM 2235 O O . TYR B 1 69 ? 18.953 -12.18 -5.039 1 93.94 69 TYR B O 1
ATOM 2243 N N . THR B 1 70 ? 18.891 -14.336 -5.516 1 92.69 70 THR B N 1
ATOM 2244 C CA . THR B 1 70 ? 20.266 -14.289 -6.004 1 92.69 70 THR B CA 1
ATOM 2245 C C . THR B 1 70 ? 20.297 -14.18 -7.527 1 92.69 70 THR B C 1
ATOM 2247 O O . THR B 1 70 ? 21.375 -14.07 -8.125 1 92.69 70 THR B O 1
ATOM 2250 N N . SER B 1 71 ? 19.188 -14.18 -8.164 1 95 71 SER B N 1
ATOM 2251 C CA . SER B 1 71 ? 19.109 -14.047 -9.617 1 95 71 SER B CA 1
ATOM 2252 C C . SER B 1 71 ? 19.625 -12.695 -10.078 1 95 71 SER B C 1
ATOM 2254 O O . SER B 1 71 ? 19.547 -11.703 -9.352 1 95 71 SER B O 1
ATOM 2256 N N . LYS B 1 72 ? 20.109 -12.68 -11.297 1 95.75 72 LYS B N 1
ATOM 2257 C CA . LYS B 1 72 ? 20.594 -11.438 -11.898 1 95.75 72 LYS B CA 1
ATOM 2258 C C . LYS B 1 72 ? 19.469 -10.422 -12.047 1 95.75 72 LYS B C 1
ATOM 2260 O O . LYS B 1 72 ? 19.672 -9.227 -11.828 1 95.75 72 LYS B O 1
ATOM 2265 N N . ALA B 1 73 ? 18.359 -10.914 -12.398 1 94.75 73 ALA B N 1
ATOM 2266 C CA . ALA B 1 73 ? 17.203 -10.039 -12.594 1 94.75 73 ALA B CA 1
ATOM 2267 C C . ALA B 1 73 ? 16.828 -9.336 -11.297 1 94.75 73 ALA B C 1
ATOM 2269 O O . ALA B 1 73 ? 16.484 -8.148 -11.297 1 94.75 73 ALA B O 1
ATOM 2270 N N . PHE B 1 74 ? 16.938 -10.062 -10.273 1 96.38 74 PHE B N 1
ATOM 2271 C CA . PHE B 1 74 ? 16.609 -9.484 -8.977 1 96.38 74 PHE B CA 1
ATOM 2272 C C . PHE B 1 74 ? 17.641 -8.43 -8.586 1 96.38 74 PHE B C 1
ATOM 2274 O O . PHE B 1 74 ? 17.281 -7.336 -8.148 1 96.38 74 PHE B O 1
ATOM 2281 N N . GLN B 1 75 ? 18.828 -8.711 -8.797 1 92.81 75 GLN B N 1
ATOM 2282 C CA . GLN B 1 75 ? 19.906 -7.773 -8.484 1 92.81 75 GLN B CA 1
ATOM 2283 C C . GLN B 1 75 ? 19.797 -6.508 -9.328 1 92.81 75 GLN B C 1
ATOM 2285 O O . GLN B 1 75 ? 19.984 -5.398 -8.82 1 92.81 75 GLN B O 1
ATOM 2290 N N . LEU B 1 76 ? 19.531 -6.684 -10.508 1 90.5 76 LEU B N 1
ATOM 2291 C CA . LEU B 1 76 ? 19.375 -5.543 -11.398 1 90.5 76 LEU B CA 1
ATOM 2292 C C . LEU B 1 76 ? 18.219 -4.664 -10.961 1 90.5 76 LEU B C 1
ATOM 2294 O O . LEU B 1 76 ? 18.312 -3.436 -10.992 1 90.5 76 LEU B O 1
ATOM 2298 N N . PHE B 1 77 ? 17.188 -5.328 -10.609 1 91.44 77 PHE B N 1
ATOM 2299 C CA . PHE B 1 77 ? 16 -4.609 -10.141 1 91.44 77 PHE B CA 1
ATOM 2300 C C . PHE B 1 77 ? 16.344 -3.75 -8.922 1 91.44 77 PHE B C 1
ATOM 2302 O O . PHE B 1 77 ? 15.961 -2.582 -8.859 1 91.44 77 PHE B O 1
ATOM 2309 N N . LEU B 1 78 ? 17.047 -4.293 -7.945 1 88.75 78 LEU B N 1
ATOM 2310 C CA . LEU B 1 78 ? 17.422 -3.555 -6.75 1 88.75 78 LEU B CA 1
ATOM 2311 C C . LEU B 1 78 ? 18.359 -2.406 -7.098 1 88.75 78 LEU B C 1
ATOM 2313 O O . LEU B 1 78 ? 18.219 -1.296 -6.582 1 88.75 78 LEU B O 1
ATOM 2317 N N . THR B 1 79 ? 19.25 -2.666 -7.977 1 81.31 79 THR B N 1
ATOM 2318 C CA . THR B 1 79 ? 20.219 -1.646 -8.398 1 81.31 79 THR B CA 1
ATOM 2319 C C . THR B 1 79 ? 19.5 -0.483 -9.078 1 81.31 79 THR B C 1
ATOM 2321 O O . THR B 1 79 ? 19.812 0.681 -8.82 1 81.31 79 THR B O 1
ATOM 2324 N N . LYS B 1 80 ? 18.516 -0.854 -9.867 1 76.38 80 LYS B N 1
ATOM 2325 C CA . LYS B 1 80 ? 17.734 0.16 -10.578 1 76.38 80 LYS B CA 1
ATOM 2326 C C . LYS B 1 80 ? 17.031 1.094 -9.602 1 76.38 80 LYS B C 1
ATOM 2328 O O . LYS B 1 80 ? 16.812 2.268 -9.906 1 76.38 80 LYS B O 1
ATOM 2333 N N . HIS B 1 81 ? 16.75 0.514 -8.469 1 76.5 81 HIS B N 1
ATOM 2334 C CA . HIS B 1 81 ? 16.047 1.306 -7.469 1 76.5 81 HIS B CA 1
ATOM 2335 C C . HIS B 1 81 ? 16.984 1.766 -6.359 1 76.5 81 HIS B C 1
ATOM 2337 O O . HIS B 1 81 ? 16.531 2.258 -5.324 1 76.5 81 HIS B O 1
ATOM 2343 N N . ASN B 1 82 ? 18.156 1.521 -6.523 1 70.69 82 ASN B N 1
ATOM 2344 C CA . ASN B 1 82 ? 19.188 1.958 -5.602 1 70.69 82 ASN B CA 1
ATOM 2345 C C . ASN B 1 82 ? 19 1.354 -4.215 1 70.69 82 ASN B C 1
ATOM 2347 O O . ASN B 1 82 ? 19.078 2.062 -3.209 1 70.69 82 ASN B O 1
ATOM 2351 N N . ILE B 1 83 ? 18.719 0.185 -4.266 1 80.81 83 ILE B N 1
ATOM 2352 C CA . ILE B 1 83 ? 18.547 -0.556 -3.021 1 80.81 83 ILE B CA 1
ATOM 2353 C C . ILE B 1 83 ? 19.734 -1.501 -2.816 1 80.81 83 ILE B C 1
ATOM 2355 O O . ILE B 1 83 ? 20.078 -2.279 -3.709 1 80.81 83 ILE B O 1
ATOM 2359 N N . LYS B 1 84 ? 20.375 -1.322 -1.679 1 80.94 84 LYS B N 1
ATOM 2360 C CA . LYS B 1 84 ? 21.469 -2.236 -1.353 1 80.94 84 LYS B CA 1
ATOM 2361 C C . LYS B 1 84 ? 20.938 -3.621 -0.995 1 80.94 84 LYS B C 1
ATOM 2363 O O . LYS B 1 84 ? 20 -3.746 -0.206 1 80.94 84 LYS B O 1
ATOM 2368 N N . HIS B 1 85 ? 21.547 -4.594 -1.657 1 91.19 85 HIS B N 1
ATOM 2369 C CA . HIS B 1 85 ? 21.141 -5.969 -1.392 1 91.19 85 HIS B CA 1
ATOM 2370 C C . HIS B 1 85 ? 22.172 -6.688 -0.526 1 91.19 85 HIS B C 1
ATOM 2372 O O . HIS B 1 85 ? 23.359 -6.695 -0.845 1 91.19 85 HIS B O 1
ATOM 2378 N N . VAL B 1 86 ? 21.734 -7.176 0.551 1 85.62 86 VAL B N 1
ATOM 2379 C CA . VAL B 1 86 ? 22.594 -7.984 1.404 1 85.62 86 VAL B CA 1
ATOM 2380 C C . VAL B 1 86 ? 22.078 -9.414 1.454 1 85.62 86 VAL B C 1
ATOM 2382 O O . VAL B 1 86 ? 20.922 -9.648 1.785 1 85.62 86 VAL B O 1
ATOM 2385 N N . THR B 1 87 ? 22.891 -10.336 0.911 1 83.75 87 THR B N 1
ATOM 2386 C CA . THR B 1 87 ? 22.5 -11.742 0.943 1 83.75 87 THR B CA 1
ATOM 2387 C C . THR B 1 87 ? 23.266 -12.484 2.039 1 83.75 87 THR B C 1
ATOM 2389 O O . THR B 1 87 ? 24.312 -12.031 2.496 1 83.75 87 THR B O 1
ATOM 2392 N N . GLY B 1 88 ? 22.844 -13.656 2.344 1 68.88 88 GLY B N 1
ATOM 2393 C CA . GLY B 1 88 ? 23.578 -14.578 3.203 1 68.88 88 GLY B CA 1
ATOM 2394 C C . GLY B 1 88 ? 23.75 -14.062 4.621 1 68.88 88 GLY B C 1
ATOM 2395 O O . GLY B 1 88 ? 24.781 -14.289 5.254 1 68.88 88 GLY B O 1
ATOM 2396 N N . ILE B 1 89 ? 22.938 -13.078 4.984 1 53.06 89 ILE B N 1
ATOM 2397 C CA . ILE B 1 89 ? 23.203 -12.406 6.25 1 53.06 89 ILE B CA 1
ATOM 2398 C C . ILE B 1 89 ? 23.812 -13.391 7.246 1 53.06 89 ILE B C 1
ATOM 2400 O O . ILE B 1 89 ? 23.25 -14.453 7.5 1 53.06 89 ILE B O 1
ATOM 2404 N N . PRO B 1 90 ? 25.062 -13.227 7.484 1 53.34 90 PRO B N 1
ATOM 2405 C CA . PRO B 1 90 ? 25.328 -13.852 8.781 1 53.34 90 PRO B CA 1
ATOM 2406 C C . PRO B 1 90 ? 24.156 -13.719 9.758 1 53.34 90 PRO B C 1
ATOM 2408 O O . PRO B 1 90 ? 23.406 -12.742 9.703 1 53.34 90 PRO B O 1
ATOM 2411 N N . TYR B 1 91 ? 23.609 -14.836 9.961 1 51.41 91 TYR B N 1
ATOM 2412 C CA . TYR B 1 91 ? 22.5 -14.977 10.891 1 51.41 91 TYR B CA 1
ATOM 2413 C C . TYR B 1 91 ? 22.625 -13.984 12.039 1 51.41 91 TYR B C 1
ATOM 2415 O O . TYR B 1 91 ? 23.562 -14.047 12.828 1 51.41 91 TYR B O 1
ATOM 2423 N N . ASN B 1 92 ? 22.328 -12.766 11.711 1 57.94 92 ASN B N 1
ATOM 2424 C CA . ASN B 1 92 ? 22.031 -12.031 12.93 1 57.94 92 ASN B CA 1
ATOM 2425 C C . ASN B 1 92 ? 20.781 -12.578 13.625 1 57.94 92 ASN B C 1
ATOM 2427 O O . ASN B 1 92 ? 19.672 -12.406 13.125 1 57.94 92 ASN B O 1
ATOM 2431 N N . PRO B 1 93 ? 21.125 -13.422 14.57 1 64.88 93 PRO B N 1
ATOM 2432 C CA . PRO B 1 93 ? 20.062 -14.133 15.281 1 64.88 93 PRO B CA 1
ATOM 2433 C C . PRO B 1 93 ? 18.875 -13.227 15.633 1 64.88 93 PRO B C 1
ATOM 2435 O O . PRO B 1 93 ? 17.719 -13.656 15.555 1 64.88 93 PRO B O 1
ATOM 2438 N N . GLN B 1 94 ? 19.266 -11.953 15.836 1 65.38 94 GLN B N 1
ATOM 2439 C CA . GLN B 1 94 ? 18.188 -11.07 16.25 1 65.38 94 GLN B CA 1
ATOM 2440 C C . GLN B 1 94 ? 17.266 -10.742 15.078 1 65.38 94 GLN B C 1
ATOM 2442 O O . GLN B 1 94 ? 16.047 -10.766 15.219 1 65.38 94 GLN B O 1
ATOM 2447 N N . GLY B 1 95 ? 17.828 -10.438 13.922 1 65.81 95 GLY B N 1
ATOM 2448 C CA . GLY B 1 95 ? 17.031 -10.141 12.75 1 65.81 95 GLY B CA 1
ATOM 2449 C C . GLY B 1 95 ? 16.188 -11.32 12.289 1 65.81 95 GLY B C 1
ATOM 2450 O O . GLY B 1 95 ? 15.023 -11.156 11.922 1 65.81 95 GLY B O 1
ATOM 2451 N N . GLN B 1 96 ? 16.781 -12.492 12.383 1 72.25 96 GLN B N 1
ATOM 2452 C CA . GLN B 1 96 ? 16.062 -13.703 11.992 1 72.25 96 GLN B CA 1
ATOM 2453 C C . GLN B 1 96 ? 14.906 -13.984 12.938 1 72.25 96 GLN B C 1
ATOM 2455 O O . GLN B 1 96 ? 13.844 -14.43 12.508 1 72.25 96 GLN B O 1
ATOM 2460 N N . ALA B 1 97 ? 15.195 -13.719 14.164 1 75.69 97 ALA B N 1
ATOM 2461 C CA . ALA B 1 97 ? 14.148 -13.93 15.156 1 75.69 97 ALA B CA 1
ATOM 2462 C C . ALA B 1 97 ? 12.953 -13.016 14.906 1 75.69 97 ALA B C 1
ATOM 2464 O O . ALA B 1 97 ? 11.805 -13.422 15.062 1 75.69 97 ALA B O 1
ATOM 2465 N N . ILE B 1 98 ? 13.25 -11.844 14.508 1 75.5 98 ILE B N 1
ATOM 2466 C CA . ILE B 1 98 ? 12.195 -10.883 14.211 1 75.5 98 ILE B CA 1
ATOM 2467 C C . ILE B 1 98 ? 11.359 -11.375 13.031 1 75.5 98 ILE B C 1
ATOM 2469 O O . ILE B 1 98 ? 10.133 -11.391 13.094 1 75.5 98 ILE B O 1
ATOM 2473 N N . VAL B 1 99 ? 12.031 -11.844 12.031 1 81.25 99 VAL B N 1
ATOM 2474 C CA . VAL B 1 99 ? 11.352 -12.297 10.82 1 81.25 99 VAL B CA 1
ATOM 2475 C C . VAL B 1 99 ? 10.508 -13.531 11.141 1 81.25 99 VAL B C 1
ATOM 2477 O O . VAL B 1 99 ? 9.359 -13.633 10.703 1 81.25 99 VAL B O 1
ATOM 2480 N N . GLU B 1 100 ? 11.125 -14.469 11.883 1 83.75 100 GLU B N 1
ATOM 2481 C CA . GLU B 1 100 ? 10.406 -15.68 12.273 1 83.75 100 GLU B CA 1
ATOM 2482 C C . GLU B 1 100 ? 9.156 -15.344 13.086 1 83.75 100 GLU B C 1
ATOM 2484 O O . GLU B 1 100 ? 8.094 -15.93 12.867 1 83.75 100 GLU B O 1
ATOM 2489 N N . ARG B 1 101 ? 9.234 -14.438 13.961 1 87.38 101 ARG B N 1
ATOM 2490 C CA . ARG B 1 101 ? 8.102 -14.023 14.781 1 87.38 101 ARG B CA 1
ATOM 2491 C C . ARG B 1 101 ? 7.031 -13.352 13.93 1 87.38 101 ARG B C 1
ATOM 2493 O O . ARG B 1 101 ? 5.84 -13.625 14.094 1 87.38 101 ARG B O 1
ATOM 2500 N N . GLN B 1 102 ? 7.496 -12.516 13.055 1 89.75 102 GLN B N 1
ATOM 2501 C CA . GLN B 1 102 ? 6.555 -11.805 12.203 1 89.75 102 GLN B CA 1
ATOM 2502 C C . GLN B 1 102 ? 5.82 -12.758 11.266 1 89.75 102 GLN B C 1
ATOM 2504 O O . GLN B 1 102 ? 4.621 -12.609 11.039 1 89.75 102 GLN B O 1
ATOM 2509 N N . ASN B 1 103 ? 6.566 -13.734 10.789 1 92.69 103 ASN B N 1
ATOM 2510 C CA . ASN B 1 103 ? 5.922 -14.734 9.953 1 92.69 103 ASN B CA 1
ATOM 2511 C C . ASN B 1 103 ? 4.883 -15.539 10.727 1 92.69 103 ASN B C 1
ATOM 2513 O O . ASN B 1 103 ? 3.809 -15.844 10.203 1 92.69 103 ASN B O 1
ATOM 2517 N N . LYS B 1 104 ? 5.215 -15.82 11.891 1 94.06 104 LYS B N 1
ATOM 2518 C CA . LYS B 1 104 ? 4.27 -16.547 12.734 1 94.06 104 LYS B CA 1
ATOM 2519 C C . LYS B 1 104 ? 3.029 -15.703 13.016 1 94.06 104 LYS B C 1
ATOM 2521 O O . LYS B 1 104 ? 1.905 -16.203 12.961 1 94.06 104 LYS B O 1
ATOM 2526 N N . GLU B 1 105 ? 3.238 -14.461 13.305 1 92.94 105 GLU B N 1
ATOM 2527 C CA . GLU B 1 105 ? 2.125 -13.547 13.562 1 92.94 105 GLU B CA 1
ATOM 2528 C C . GLU B 1 105 ? 1.231 -13.414 12.328 1 92.94 105 GLU B C 1
ATOM 2530 O O . GLU B 1 105 ? 0.005 -13.367 12.445 1 92.94 105 GLU B O 1
ATOM 2535 N N . LEU B 1 106 ? 1.867 -13.367 11.219 1 96.31 106 LEU B N 1
ATOM 2536 C CA . LEU B 1 106 ? 1.107 -13.266 9.977 1 96.31 106 LEU B CA 1
ATOM 2537 C C . LEU B 1 106 ? 0.24 -14.5 9.766 1 96.31 106 LEU B C 1
ATOM 2539 O O . LEU B 1 106 ? -0.952 -14.383 9.469 1 96.31 106 LEU B O 1
ATOM 2543 N N . LYS B 1 107 ? 0.778 -15.625 9.961 1 96.44 107 LYS B N 1
ATOM 2544 C CA . LYS B 1 107 ? 0.036 -16.875 9.781 1 96.44 107 LYS B CA 1
ATOM 2545 C C . LYS B 1 107 ? -1.105 -16.969 10.789 1 96.44 107 LYS B C 1
ATOM 2547 O O . LYS B 1 107 ? -2.211 -17.391 10.438 1 96.44 107 LYS B O 1
ATOM 2552 N N . THR B 1 108 ? -0.8 -16.609 11.984 1 95 108 THR B N 1
ATOM 2553 C CA . THR B 1 108 ? -1.824 -16.625 13.023 1 95 108 THR B CA 1
ATOM 2554 C C . THR B 1 108 ? -2.973 -15.688 12.672 1 95 108 THR B C 1
ATOM 2556 O O . THR B 1 108 ? -4.141 -16.047 12.828 1 95 108 THR B O 1
ATOM 2559 N N . GLN B 1 109 ? -2.578 -14.539 12.219 1 93.81 109 GLN B N 1
ATOM 2560 C CA . GLN B 1 109 ? -3.604 -13.562 11.875 1 93.81 109 GLN B CA 1
ATOM 2561 C C . GLN B 1 109 ? -4.441 -14.039 10.695 1 93.81 109 GLN B C 1
ATOM 2563 O O . GLN B 1 109 ? -5.656 -13.812 10.656 1 93.81 109 GLN B O 1
ATOM 2568 N N . ILE B 1 110 ? -3.828 -14.68 9.719 1 95.5 110 ILE B N 1
ATOM 2569 C CA . ILE B 1 110 ? -4.551 -15.242 8.586 1 95.5 110 ILE B CA 1
ATOM 2570 C C . ILE B 1 110 ? -5.566 -16.266 9.078 1 95.5 110 ILE B C 1
ATOM 2572 O O . ILE B 1 110 ? -6.715 -16.281 8.633 1 95.5 110 ILE B O 1
ATOM 2576 N N . GLN B 1 111 ? -5.133 -17.062 9.984 1 94.19 111 GLN B N 1
ATOM 2577 C CA . GLN B 1 111 ? -6.012 -18.094 10.539 1 94.19 111 GLN B CA 1
ATOM 2578 C C . GLN B 1 111 ? -7.195 -17.453 11.266 1 94.19 111 GLN B C 1
ATOM 2580 O O . GLN B 1 111 ? -8.328 -17.922 11.141 1 94.19 111 GLN B O 1
ATOM 2585 N N . LYS B 1 112 ? -6.938 -16.438 12.023 1 91.19 112 LYS B N 1
ATOM 2586 C CA . LYS B 1 112 ? -8 -15.734 12.727 1 91.19 112 LYS B CA 1
ATOM 2587 C C . LYS B 1 112 ? -9.023 -15.156 11.75 1 91.19 112 LYS B C 1
ATOM 2589 O O . LYS B 1 112 ? -10.227 -15.18 12.016 1 91.19 112 LYS B O 1
ATOM 2594 N N . GLU B 1 113 ? -8.5 -14.602 10.641 1 89.12 113 GLU B N 1
ATOM 2595 C CA . GLU B 1 113 ? -9.398 -14.062 9.625 1 89.12 113 GLU B CA 1
ATOM 2596 C C . GLU B 1 113 ? -10.297 -15.141 9.047 1 89.12 113 GLU B C 1
ATOM 2598 O O . GLU B 1 113 ? -11.492 -14.922 8.836 1 89.12 113 GLU B O 1
ATOM 2603 N N . LYS B 1 114 ? -9.797 -16.266 8.812 1 90.38 114 LYS B N 1
ATOM 2604 C CA . LYS B 1 114 ? -10.562 -17.375 8.258 1 90.38 114 LYS B CA 1
ATOM 2605 C C . LYS B 1 114 ? -11.609 -17.859 9.258 1 90.38 114 LYS B C 1
ATOM 2607 O O . LYS B 1 114 ? -12.758 -18.109 8.883 1 90.38 114 LYS B O 1
ATOM 2612 N N . GLU B 1 115 ? -11.18 -17.969 10.391 1 88.25 115 GLU B N 1
ATOM 2613 C CA . GLU B 1 115 ? -12.07 -18.453 11.438 1 88.25 115 GLU B CA 1
ATOM 2614 C C . GLU B 1 115 ? -13.188 -17.438 11.711 1 88.25 115 GLU B C 1
ATOM 2616 O O . GLU B 1 115 ? -14.281 -17.828 12.141 1 88.25 115 GLU B O 1
ATOM 2621 N N . GLY B 1 116 ? -12.914 -16.188 11.5 1 84.56 116 GLY B N 1
ATOM 2622 C CA . GLY B 1 116 ? -13.898 -15.141 11.703 1 84.56 116 GLY B CA 1
ATOM 2623 C C . GLY B 1 116 ? -14.914 -15.055 10.57 1 84.56 116 GLY B C 1
ATOM 2624 O O . GLY B 1 116 ? -15.797 -14.195 10.594 1 84.56 116 GLY B O 1
ATOM 2625 N N . GLY B 1 117 ? -14.727 -15.906 9.523 1 83.25 117 GLY B N 1
ATOM 2626 C CA . GLY B 1 117 ? -15.742 -15.977 8.484 1 83.25 117 GLY B CA 1
ATOM 2627 C C . GLY B 1 117 ? -15.336 -15.273 7.203 1 83.25 117 GLY B C 1
ATOM 2628 O O . GLY B 1 117 ? -16.141 -15.148 6.277 1 83.25 117 GLY B O 1
ATOM 2629 N N . ASN B 1 118 ? -14.164 -14.789 7.195 1 82.12 118 ASN B N 1
ATOM 2630 C CA . ASN B 1 118 ? -13.688 -14.172 5.961 1 82.12 118 ASN B CA 1
ATOM 2631 C C . ASN B 1 118 ? -13.453 -15.211 4.871 1 82.12 118 ASN B C 1
ATOM 2633 O O . ASN B 1 118 ? -12.625 -16.109 5.031 1 82.12 118 ASN B O 1
ATOM 2637 N N . THR B 1 119 ? -14.188 -15.055 3.797 1 81.56 119 THR B N 1
ATOM 2638 C CA . THR B 1 119 ? -14.141 -16.047 2.725 1 81.56 119 THR B CA 1
ATOM 2639 C C . THR B 1 119 ? -13.461 -15.461 1.486 1 81.56 119 THR B C 1
ATOM 2641 O O . THR B 1 119 ? -13.703 -15.914 0.368 1 81.56 119 THR B O 1
ATOM 2644 N N . GLY B 1 120 ? -12.734 -14.562 1.67 1 87.94 120 GLY B N 1
ATOM 2645 C CA . GLY B 1 120 ? -12.094 -13.93 0.524 1 87.94 120 GLY B CA 1
ATOM 2646 C C . GLY B 1 120 ? -10.977 -14.766 -0.07 1 87.94 120 GLY B C 1
ATOM 2647 O O . GLY B 1 120 ? -10.641 -15.828 0.457 1 87.94 120 GLY B O 1
ATOM 2648 N N . THR B 1 121 ? -10.477 -14.391 -1.277 1 91.19 121 THR B N 1
ATOM 2649 C CA . THR B 1 121 ? -9.312 -15.008 -1.906 1 91.19 121 THR B CA 1
ATOM 2650 C C . THR B 1 121 ? -8.094 -14.922 -0.988 1 91.19 121 THR B C 1
ATOM 2652 O O . THR B 1 121 ? -8.086 -14.148 -0.03 1 91.19 121 THR B O 1
ATOM 2655 N N . PRO B 1 122 ? -7.074 -15.742 -1.285 1 94 122 PRO B N 1
ATOM 2656 C CA . PRO B 1 122 ? -5.852 -15.672 -0.485 1 94 122 PRO B CA 1
ATOM 2657 C C . PRO B 1 122 ? -5.293 -14.25 -0.387 1 94 122 PRO B C 1
ATOM 2659 O O . PRO B 1 122 ? -4.898 -13.812 0.696 1 94 122 PRO B O 1
ATOM 2662 N N . GLN B 1 123 ? -5.344 -13.562 -1.475 1 93.25 123 GLN B N 1
ATOM 2663 C CA . GLN B 1 123 ? -4.809 -12.203 -1.465 1 93.25 123 GLN B CA 1
ATOM 2664 C C . GLN B 1 123 ? -5.668 -11.281 -0.603 1 93.25 123 GLN B C 1
ATOM 2666 O O . GLN B 1 123 ? -5.145 -10.398 0.079 1 93.25 123 GLN B O 1
ATOM 2671 N N . GLN B 1 124 ? -6.938 -11.484 -0.645 1 91.62 124 GLN B N 1
ATOM 2672 C CA . GLN B 1 124 ? -7.832 -10.664 0.172 1 91.62 124 GLN B CA 1
ATOM 2673 C C . GLN B 1 124 ? -7.637 -10.953 1.657 1 91.62 124 GLN B C 1
ATOM 2675 O O . GLN B 1 124 ? -7.664 -10.039 2.482 1 91.62 124 GLN B O 1
ATOM 2680 N N . LEU B 1 125 ? -7.461 -12.188 1.962 1 93.75 125 LEU B N 1
ATOM 2681 C CA . LEU B 1 125 ? -7.191 -12.578 3.342 1 93.75 125 LEU B CA 1
ATOM 2682 C C . LEU B 1 125 ? -5.879 -11.977 3.828 1 93.75 125 LEU B C 1
ATOM 2684 O O . LEU B 1 125 ? -5.801 -11.469 4.949 1 93.75 125 LEU B O 1
ATOM 2688 N N . LEU B 1 126 ? -4.922 -12.023 2.99 1 95.44 126 LEU B N 1
ATOM 2689 C CA . LEU B 1 126 ? -3.621 -11.453 3.314 1 95.44 126 LEU B CA 1
ATOM 2690 C C . LEU B 1 126 ? -3.73 -9.953 3.547 1 95.44 126 LEU B C 1
ATOM 2692 O O . LEU B 1 126 ? -3.145 -9.422 4.492 1 95.44 126 LEU B O 1
ATOM 2696 N N . GLN B 1 127 ? -4.449 -9.328 2.689 1 94.25 127 GLN B N 1
ATOM 2697 C CA . GLN B 1 127 ? -4.645 -7.891 2.809 1 94.25 127 GLN B CA 1
ATOM 2698 C C . GLN B 1 127 ? -5.281 -7.531 4.148 1 94.25 127 GLN B C 1
ATOM 2700 O O . GLN B 1 127 ? -4.855 -6.578 4.809 1 94.25 127 GLN B O 1
ATOM 2705 N N . GLN B 1 128 ? -6.262 -8.281 4.496 1 91.5 128 GLN B N 1
ATOM 2706 C CA . GLN B 1 128 ? -6.926 -8.039 5.773 1 91.5 128 GLN B CA 1
ATOM 2707 C C . GLN B 1 128 ? -5.977 -8.297 6.941 1 91.5 128 GLN B C 1
ATOM 2709 O O . GLN B 1 128 ? -5.953 -7.523 7.906 1 91.5 128 GLN B O 1
ATOM 2714 N N . ALA B 1 129 ? -5.273 -9.336 6.859 1 94.56 129 ALA B N 1
ATOM 2715 C CA . ALA B 1 129 ? -4.309 -9.648 7.91 1 94.56 129 ALA B CA 1
ATOM 2716 C C . ALA B 1 129 ? -3.262 -8.547 8.047 1 94.56 129 ALA B C 1
ATOM 2718 O O . ALA B 1 129 ? -2.918 -8.141 9.156 1 94.56 129 ALA B O 1
ATOM 2719 N N . LEU B 1 130 ? -2.754 -8.094 6.961 1 95.94 130 LEU B N 1
ATOM 2720 C CA . LEU B 1 130 ? -1.751 -7.035 6.953 1 95.94 130 LEU B CA 1
ATOM 2721 C C . LEU B 1 130 ? -2.314 -5.754 7.555 1 95.94 130 LEU B C 1
ATOM 2723 O O . LEU B 1 130 ? -1.62 -5.051 8.297 1 95.94 130 LEU B O 1
ATOM 2727 N N . LEU B 1 131 ? -3.516 -5.453 7.176 1 88.88 131 LEU B N 1
ATOM 2728 C CA . LEU B 1 131 ? -4.168 -4.277 7.738 1 88.88 131 LEU B CA 1
ATOM 2729 C C . LEU B 1 131 ? -4.203 -4.352 9.258 1 88.88 131 LEU B C 1
ATOM 2731 O O . LEU B 1 131 ? -3.85 -3.387 9.945 1 88.88 131 LEU B O 1
ATOM 2735 N N . THR B 1 132 ? -4.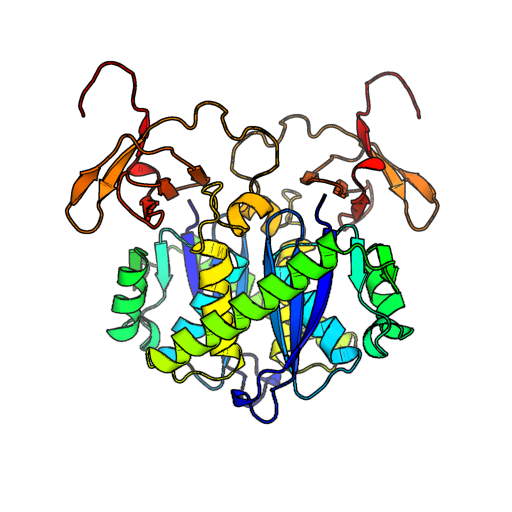559 -5.469 9.727 1 85.62 132 THR B N 1
ATOM 2736 C CA . THR B 1 132 ? -4.641 -5.668 11.172 1 85.62 132 THR B CA 1
ATOM 2737 C C . THR B 1 132 ? -3.262 -5.543 11.812 1 85.62 132 THR B C 1
ATOM 2739 O O . THR B 1 132 ? -3.092 -4.812 12.789 1 85.62 132 THR B O 1
ATOM 2742 N N . LEU B 1 133 ? -2.328 -6.148 11.289 1 89.94 133 LEU B N 1
ATOM 2743 C CA . LEU B 1 133 ? -0.993 -6.199 11.875 1 89.94 133 LEU B CA 1
ATOM 2744 C C . LEU B 1 133 ? -0.308 -4.84 11.789 1 89.94 133 LEU B C 1
ATOM 2746 O O . LEU B 1 133 ? 0.387 -4.426 12.719 1 89.94 133 LEU B O 1
ATOM 2750 N N . ASN B 1 134 ? -0.479 -4.129 10.695 1 88.38 134 ASN B N 1
ATOM 2751 C CA . ASN B 1 134 ? 0.203 -2.855 10.484 1 88.38 134 ASN B CA 1
ATOM 2752 C C . ASN B 1 134 ? -0.478 -1.721 11.242 1 88.38 134 ASN B C 1
ATOM 2754 O O . ASN B 1 134 ? 0.184 -0.781 11.688 1 88.38 134 ASN B O 1
ATOM 2758 N N . TYR B 1 135 ? -1.747 -1.859 11.406 1 77.31 135 TYR B N 1
ATOM 2759 C CA . TYR B 1 135 ? -2.457 -0.685 11.898 1 77.31 135 TYR B CA 1
ATOM 2760 C C . TYR B 1 135 ? -3.043 -0.942 13.281 1 77.31 135 TYR B C 1
ATOM 2762 O O . TYR B 1 135 ? -3.26 -0.006 14.055 1 77.31 135 TYR B O 1
ATOM 2770 N N . PHE B 1 136 ? -3.246 -2.219 13.547 1 73.31 136 PHE B N 1
ATOM 2771 C CA . PHE B 1 136 ? -4.062 -2.428 14.734 1 73.31 136 PHE B CA 1
ATOM 2772 C C . PHE B 1 136 ? -3.334 -3.305 15.742 1 73.31 136 PHE B C 1
ATOM 2774 O O . PHE B 1 136 ? -3.881 -3.635 16.797 1 73.31 136 PHE B O 1
ATOM 2781 N N . HIS B 1 137 ? -2.215 -3.736 15.375 1 69.62 137 HIS B N 1
ATOM 2782 C CA . HIS B 1 137 ? -1.414 -4.469 16.359 1 69.62 137 HIS B CA 1
ATOM 2783 C C . HIS B 1 137 ? -0.505 -3.527 17.141 1 69.62 137 HIS B C 1
ATOM 2785 O O . HIS B 1 137 ? 0.356 -2.863 16.562 1 69.62 137 HIS B O 1
ATOM 2791 N N . PHE B 1 138 ? -0.807 -3.43 18.375 1 52.25 138 PHE B N 1
ATOM 2792 C CA . PHE B 1 138 ? -0.046 -2.541 19.25 1 52.25 138 PHE B CA 1
ATOM 2793 C C . PHE B 1 138 ? 1.027 -3.312 20 1 52.25 138 PHE B C 1
ATOM 2795 O O . PHE B 1 138 ? 0.754 -4.375 20.562 1 52.25 138 PHE B O 1
ATOM 2802 N N . ALA B 1 139 ? 2.266 -2.973 19.516 1 53.81 139 ALA B N 1
ATOM 2803 C CA . ALA B 1 139 ? 3.367 -3.484 20.328 1 53.81 139 ALA B CA 1
ATOM 2804 C C . ALA B 1 139 ? 3.379 -2.84 21.703 1 53.81 139 ALA B C 1
ATOM 2806 O O . ALA B 1 139 ? 2.668 -1.861 21.953 1 53.81 139 ALA B O 1
ATOM 2807 N N . PRO B 1 140 ? 4.094 -3.559 22.578 1 48.44 140 PRO B N 1
ATOM 2808 C CA . PRO B 1 140 ? 4.191 -3.016 23.938 1 48.44 140 PRO B CA 1
ATOM 2809 C C . PRO B 1 140 ? 4.543 -1.53 23.953 1 48.44 140 PRO B C 1
ATOM 2811 O O . PRO B 1 140 ? 4.133 -0.806 24.859 1 48.44 140 PRO B O 1
ATOM 2814 N N . ASP B 1 141 ? 5.277 -1.104 23.016 1 49.06 141 ASP B N 1
ATOM 2815 C CA . ASP B 1 141 ? 5.664 0.304 22.984 1 49.06 141 ASP B CA 1
ATOM 2816 C C . ASP B 1 141 ? 4.48 1.188 22.594 1 49.06 141 ASP B C 1
ATOM 2818 O O . ASP B 1 141 ? 4.566 2.416 22.672 1 49.06 141 ASP B O 1
ATOM 2822 N N . GLY B 1 142 ? 3.508 0.675 22.141 1 56.5 142 GLY B N 1
ATOM 2823 C CA . GLY B 1 142 ? 2.207 1.324 22.078 1 56.5 142 GLY B CA 1
ATOM 2824 C C . GLY B 1 142 ? 1.86 1.812 20.688 1 56.5 142 GLY B C 1
ATOM 2825 O O . GLY B 1 142 ? 0.727 2.225 20.422 1 56.5 142 GLY B O 1
ATOM 2826 N N . LEU B 1 143 ? 2.842 1.909 19.719 1 61.69 143 LEU B N 1
ATOM 2827 C CA . LEU B 1 143 ? 2.416 2.41 18.406 1 61.69 143 LEU B CA 1
ATOM 2828 C C . LEU B 1 143 ? 2.35 1.281 17.391 1 61.69 143 LEU B C 1
ATOM 2830 O O . LEU B 1 143 ? 3.203 0.392 17.391 1 61.69 143 LEU B O 1
ATOM 2834 N N . PRO B 1 144 ? 1.356 1.323 16.594 1 72.31 144 PRO B N 1
ATOM 2835 C CA . PRO B 1 144 ? 1.331 0.338 15.508 1 72.31 144 PRO B CA 1
ATOM 2836 C C . PRO B 1 144 ? 2.504 0.492 14.539 1 72.31 144 PRO B C 1
ATOM 2838 O O . PRO B 1 144 ? 3.074 1.581 14.43 1 72.31 144 PRO B O 1
ATOM 2841 N N . PRO B 1 145 ? 2.828 -0.493 13.922 1 80.75 145 PRO B N 1
ATOM 2842 C CA . PRO B 1 145 ? 4.008 -0.494 13.055 1 80.75 145 PRO B CA 1
ATOM 2843 C C . PRO B 1 145 ? 3.967 0.605 11.992 1 80.75 145 PRO B C 1
ATOM 2845 O O . PRO B 1 145 ? 4.984 1.248 11.727 1 80.75 145 PRO B O 1
ATOM 2848 N N . ILE B 1 146 ? 2.812 0.903 11.453 1 79.38 146 ILE B N 1
ATOM 2849 C CA . ILE B 1 146 ? 2.727 1.843 10.336 1 79.38 146 ILE B CA 1
ATOM 2850 C C . ILE B 1 146 ? 3.014 3.258 10.836 1 79.38 146 ILE B C 1
ATOM 2852 O O . ILE B 1 146 ? 3.604 4.066 10.117 1 79.38 146 ILE B O 1
ATOM 2856 N N . PHE B 1 147 ? 2.682 3.498 11.992 1 69.44 147 PHE B N 1
ATOM 2857 C CA . PHE B 1 147 ? 2.949 4.816 12.562 1 69.44 147 PHE B CA 1
ATOM 2858 C C . PHE B 1 147 ? 4.434 4.992 12.844 1 69.44 147 PHE B C 1
ATOM 2860 O O . PHE B 1 147 ? 4.988 6.074 12.656 1 69.44 147 PHE B O 1
ATOM 2867 N N . LYS B 1 148 ? 4.941 3.926 13.32 1 71.38 148 LYS B N 1
ATOM 2868 C CA . LYS B 1 148 ? 6.391 3.961 13.492 1 71.38 148 LYS B CA 1
ATOM 2869 C C . LYS B 1 148 ? 7.105 4.117 12.156 1 71.38 148 LYS B C 1
ATOM 2871 O O . LYS B 1 148 ? 8.125 4.805 12.062 1 71.38 148 LYS B O 1
ATOM 2876 N N . HIS B 1 149 ? 6.527 3.521 11.227 1 80.25 149 HIS B N 1
ATOM 2877 C CA . HIS B 1 149 ? 7.145 3.498 9.906 1 80.25 149 HIS B CA 1
ATOM 2878 C C . HIS B 1 149 ? 7.152 4.887 9.273 1 80.25 149 HIS B C 1
ATOM 2880 O O . HIS B 1 149 ? 8.188 5.34 8.773 1 80.25 149 HIS B O 1
ATOM 2886 N N . TRP B 1 150 ? 6.035 5.488 9.227 1 69.31 150 TRP B N 1
ATOM 2887 C CA . TRP B 1 150 ? 5.91 6.781 8.562 1 69.31 150 TRP B CA 1
ATOM 2888 C C . TRP B 1 150 ? 6.203 7.922 9.531 1 69.31 150 TRP B C 1
ATOM 2890 O O . TRP B 1 150 ? 6.488 9.047 9.109 1 69.31 150 TRP B O 1
ATOM 2900 N N . GLY B 1 151 ? 5.922 7.633 10.836 1 53.22 151 GLY B N 1
ATOM 2901 C CA . GLY B 1 151 ? 6.113 8.648 11.859 1 53.22 151 GLY B CA 1
ATOM 2902 C C . GLY B 1 151 ? 7.574 8.961 12.125 1 53.22 151 GLY B C 1
ATOM 2903 O O . GLY B 1 151 ? 8.422 8.07 12.07 1 53.22 151 GLY B O 1
ATOM 2904 N N . GLY B 1 152 ? 8.531 9.625 11.141 1 42.5 152 GLY B N 1
ATOM 2905 C CA . GLY B 1 152 ? 9.867 10.039 11.539 1 42.5 152 GLY B CA 1
ATOM 2906 C C . GLY B 1 152 ? 10.188 9.711 12.984 1 42.5 152 GLY B C 1
ATOM 2907 O O . GLY B 1 152 ? 9.281 9.445 13.781 1 42.5 152 GLY B O 1
ATOM 2908 N N . LEU B 1 153 ? 11.414 9.039 13.25 1 34.81 153 LEU B N 1
ATOM 2909 C CA . LEU B 1 153 ? 11.984 9.023 14.594 1 34.81 153 LEU B CA 1
ATOM 2910 C C . LEU B 1 153 ? 11.672 10.32 15.328 1 34.81 153 LEU B C 1
ATOM 2912 O O . LEU B 1 153 ? 12.07 10.5 16.484 1 34.81 153 LEU B O 1
ATOM 2916 N N . ARG B 1 154 ? 11.875 11.383 14.523 1 33.09 154 ARG B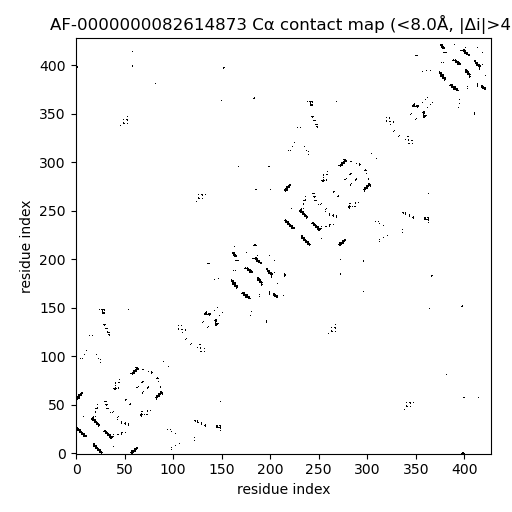 N 1
ATOM 2917 C CA . ARG B 1 154 ? 12.031 12.57 15.359 1 33.09 154 ARG B CA 1
ATOM 2918 C C . ARG B 1 154 ? 11 12.594 16.484 1 33.09 154 ARG B C 1
ATOM 2920 O O . ARG B 1 154 ? 10.273 11.617 16.688 1 33.09 154 ARG B O 1
ATOM 2927 N N . ASP B 1 155 ? 10.094 13.82 16.438 1 29.27 155 ASP B N 1
ATOM 2928 C CA . ASP B 1 155 ? 9.445 14.344 17.641 1 29.27 155 ASP B CA 1
ATOM 2929 C C . ASP B 1 155 ? 8.305 13.43 18.094 1 29.27 155 ASP B C 1
ATOM 2931 O O . ASP B 1 155 ? 7.262 13.375 17.438 1 29.27 155 ASP B O 1
ATOM 2935 N N . ILE B 1 156 ? 8.422 12.133 18.125 1 29.81 156 ILE B N 1
ATOM 2936 C CA . ILE B 1 156 ? 7.539 11.672 19.188 1 29.81 156 ILE B CA 1
ATOM 2937 C C . ILE B 1 156 ? 7.242 12.828 20.141 1 29.81 156 ILE B C 1
ATOM 2939 O O . ILE B 1 156 ? 8.156 13.375 20.766 1 29.81 156 ILE B O 1
ATOM 2943 N N . PRO B 1 157 ? 6.367 13.688 19.828 1 30.33 157 PRO B N 1
ATOM 2944 C CA . PRO B 1 157 ? 6.332 14.641 20.938 1 30.33 157 PRO B CA 1
ATOM 2945 C C . PRO B 1 157 ? 6.617 13.984 22.297 1 30.33 157 PRO B C 1
ATOM 2947 O O . PRO B 1 157 ? 6.191 12.852 22.531 1 30.33 157 PRO B O 1
ATOM 2950 N N . THR B 1 158 ? 7.98 13.945 22.781 1 33.19 158 THR B N 1
ATOM 2951 C CA . THR B 1 158 ? 8.055 13.633 24.203 1 33.19 158 THR B CA 1
ATOM 2952 C C . THR B 1 158 ? 6.656 13.602 24.812 1 33.19 158 THR B C 1
ATOM 2954 O O . THR B 1 158 ? 6.34 12.695 25.594 1 33.19 158 THR B O 1
ATOM 2957 N N . LEU B 1 159 ? 6.051 14.781 25.109 1 31.92 159 LEU B N 1
ATOM 2958 C CA . LEU B 1 159 ? 4.766 14.906 25.781 1 31.92 159 LEU B CA 1
ATOM 2959 C C . LEU B 1 159 ? 3.611 14.711 24.812 1 31.92 159 LEU B C 1
ATOM 2961 O O . LEU B 1 159 ? 3.383 15.562 23.938 1 31.92 159 LEU B O 1
ATOM 2965 N N . LEU B 1 160 ? 3.473 13.547 24.234 1 38.59 160 LEU B N 1
ATOM 2966 C CA . LEU B 1 160 ? 2.225 13.383 23.5 1 38.59 160 LEU B CA 1
ATOM 2967 C C . LEU B 1 160 ? 1.126 14.258 24.094 1 38.59 160 LEU B C 1
ATOM 2969 O O . LEU B 1 160 ? 0.861 14.203 25.297 1 38.59 160 LEU B O 1
ATOM 2973 N N . PRO B 1 161 ? 0.785 15.312 23.406 1 41.12 161 PRO B N 1
ATOM 2974 C CA . PRO B 1 161 ? -0.265 16.078 24.094 1 41.12 161 PRO B CA 1
ATOM 2975 C C . PRO B 1 161 ? -1.49 15.219 24.422 1 41.12 161 PRO B C 1
ATOM 2977 O O . PRO B 1 161 ? -1.836 14.312 23.656 1 41.12 161 PRO B O 1
ATOM 2980 N N . LEU B 1 162 ? -1.82 15.156 25.594 1 44.94 162 LEU B N 1
ATOM 2981 C CA . LEU B 1 162 ? -3.08 14.555 26.031 1 44.94 162 LEU B CA 1
ATOM 2982 C C . LEU B 1 162 ? -4.266 15.281 25.406 1 44.94 162 LEU B C 1
ATOM 2984 O O . LEU B 1 162 ? -4.27 16.516 25.312 1 44.94 162 LEU B O 1
ATOM 2988 N N . ILE B 1 163 ? -5.09 14.508 24.656 1 47 163 ILE B N 1
ATOM 2989 C CA . ILE B 1 163 ? -6.254 15.133 24.047 1 47 163 ILE B CA 1
ATOM 2990 C C . ILE B 1 163 ? -7.531 14.531 24.625 1 47 163 ILE B C 1
ATOM 2992 O O . ILE B 1 163 ? -7.512 13.422 25.172 1 47 163 ILE B O 1
ATOM 2996 N N . TRP B 1 164 ? -8.578 15.359 24.688 1 51.38 164 TRP B N 1
ATOM 2997 C CA . TRP B 1 164 ? -9.953 14.875 24.812 1 51.38 164 TRP B CA 1
ATOM 2998 C C . TRP B 1 164 ? -10.547 14.562 23.438 1 51.38 164 TRP B C 1
ATOM 3000 O O . TRP B 1 164 ? -10.273 15.266 22.469 1 51.38 164 TRP B O 1
ATOM 3010 N N . TRP B 1 165 ? -11.055 13.32 23.344 1 50.69 165 TRP B N 1
ATOM 3011 C CA . TRP B 1 165 ? -11.68 12.992 22.078 1 50.69 165 TRP B CA 1
ATOM 3012 C C . TRP B 1 165 ? -13.094 12.477 22.281 1 50.69 165 TRP B C 1
ATOM 3014 O O . TRP B 1 165 ? -13.414 11.93 23.344 1 50.69 165 TRP B O 1
ATOM 3024 N N . ARG B 1 166 ? -14.023 12.898 21.438 1 48.88 166 ARG B N 1
ATOM 3025 C CA . ARG B 1 166 ? -15.406 12.445 21.484 1 48.88 166 ARG B CA 1
ATOM 3026 C C . ARG B 1 166 ? -15.562 11.078 20.812 1 48.88 166 ARG B C 1
ATOM 3028 O O . ARG B 1 166 ? -15.195 10.906 19.656 1 48.88 166 ARG B O 1
ATOM 3035 N N . ASP B 1 167 ? -15.953 10.086 21.578 1 45.66 167 ASP B N 1
ATOM 3036 C CA . ASP B 1 167 ? -16.25 8.742 21.078 1 45.66 167 ASP B CA 1
ATOM 3037 C C . ASP B 1 167 ? -17.312 8.789 19.984 1 45.66 167 ASP B C 1
ATOM 3039 O O . ASP B 1 167 ? -18.438 9.25 20.234 1 45.66 167 ASP B O 1
ATOM 3043 N N . PRO B 1 168 ? -16.969 8.289 18.859 1 46.78 168 PRO B N 1
ATOM 3044 C CA . PRO B 1 168 ? -17.953 8.406 17.781 1 46.78 168 PRO B CA 1
ATOM 3045 C C . PRO B 1 168 ? -19.188 7.527 18.016 1 46.78 168 PRO B C 1
ATOM 3047 O O . PRO B 1 168 ? -20.266 7.809 17.484 1 46.78 168 PRO B O 1
ATOM 3050 N N . LEU B 1 169 ? -18.969 6.598 18.656 1 46.06 169 LEU B N 1
ATOM 3051 C CA . LEU B 1 169 ? -20.078 5.68 18.875 1 46.06 169 LEU B CA 1
ATOM 3052 C C . LEU B 1 169 ? -20.984 6.184 20 1 46.06 169 LEU B C 1
ATOM 3054 O O . LEU B 1 169 ? -22.203 6.098 19.891 1 46.06 169 LEU B O 1
ATOM 3058 N N . THR B 1 170 ? -20.453 6.664 21.016 1 51.25 170 THR B N 1
ATOM 3059 C CA . THR B 1 170 ? -21.266 7.004 22.188 1 51.25 170 THR B CA 1
ATOM 3060 C C . THR B 1 170 ? -21.469 8.508 22.281 1 51.25 170 THR B C 1
ATOM 3062 O O . THR B 1 170 ? -22.375 8.977 22.984 1 51.25 170 THR B O 1
ATOM 3065 N N . GLY B 1 171 ? -20.734 9.211 21.547 1 53.91 171 GLY B N 1
ATOM 3066 C CA . GLY B 1 171 ? -20.797 10.664 21.609 1 53.91 171 GLY B CA 1
ATOM 3067 C C . GLY B 1 171 ? -20.125 11.234 22.844 1 53.91 171 GLY B C 1
ATOM 3068 O O . GLY B 1 171 ? -20.047 12.453 23 1 53.91 171 GLY B O 1
ATOM 3069 N N . ALA B 1 172 ? -19.719 10.492 23.781 1 57.5 172 ALA B N 1
ATOM 3070 C CA . ALA B 1 172 ? -19.125 10.93 25.031 1 57.5 172 ALA B CA 1
ATOM 3071 C C . ALA B 1 172 ? -17.672 11.359 24.844 1 57.5 172 ALA B C 1
ATOM 3073 O O . ALA B 1 172 ? -16.953 10.781 24.031 1 57.5 172 ALA B O 1
ATOM 3074 N N . TRP B 1 173 ? -17.328 12.43 25.469 1 55.75 173 TRP B N 1
ATOM 3075 C CA . TRP B 1 173 ? -15.938 12.875 25.469 1 55.75 173 TRP B CA 1
ATOM 3076 C C . TRP B 1 173 ? -15.078 11.953 26.328 1 55.75 173 TRP B C 1
ATOM 3078 O O . TRP B 1 173 ? -15.461 11.586 27.438 1 55.75 173 TRP B O 1
ATOM 3088 N N . LYS B 1 174 ? -13.977 11.391 25.656 1 58.81 174 LYS B N 1
ATOM 3089 C CA . LYS B 1 174 ? -13.031 10.516 26.344 1 58.81 174 LYS B CA 1
ATOM 3090 C C . LYS B 1 174 ? -11.625 11.117 26.344 1 58.81 174 LYS B C 1
ATOM 3092 O O . LYS B 1 174 ? -11.305 11.953 25.5 1 58.81 174 LYS B O 1
ATOM 3097 N N . GLY B 1 175 ? -10.789 10.695 27.25 1 56.5 175 GLY B N 1
ATOM 3098 C CA . GLY B 1 175 ? -9.438 11.195 27.422 1 56.5 175 GLY B CA 1
ATOM 3099 C C . GLY B 1 175 ? -9.156 11.688 28.828 1 56.5 175 GLY B C 1
ATOM 3100 O O . GLY B 1 175 ? -9.93 11.422 29.75 1 56.5 175 GLY B O 1
ATOM 3101 N N . PRO B 1 176 ? -8.039 12.273 29.109 1 50.16 176 PRO B N 1
ATOM 3102 C CA . PRO B 1 176 ? -6.957 12.594 28.172 1 50.16 176 PRO B CA 1
ATOM 3103 C C . PRO B 1 176 ? -6.207 11.352 27.688 1 50.16 176 PRO B C 1
ATOM 3105 O O . PRO B 1 176 ? -5.992 10.414 28.469 1 50.16 176 PRO B O 1
ATOM 3108 N N . ASN B 1 177 ? -6.195 11.297 26.328 1 49.19 177 ASN B N 1
ATOM 3109 C CA . ASN B 1 177 ? -5.422 10.219 25.719 1 49.19 177 ASN B CA 1
ATOM 3110 C C . ASN B 1 177 ? -4.305 10.758 24.828 1 49.19 177 ASN B C 1
ATOM 3112 O O . ASN B 1 177 ? -4.43 11.844 24.266 1 49.19 177 ASN B O 1
ATOM 3116 N N . PRO B 1 178 ? -3.156 10.164 24.984 1 45.31 178 PRO B N 1
ATOM 3117 C CA . PRO B 1 178 ? -2.068 10.625 24.125 1 45.31 178 PRO B CA 1
ATOM 3118 C C . PRO B 1 178 ? -2.424 10.562 22.641 1 45.31 178 PRO B C 1
ATOM 3120 O O . PRO B 1 178 ? -3.01 9.578 22.188 1 45.31 178 PRO B O 1
ATOM 3123 N N . LEU B 1 179 ? -2.346 11.859 22.141 1 47.12 179 LEU B N 1
ATOM 3124 C CA . LEU B 1 179 ? -2.508 11.945 20.703 1 47.12 179 LEU B CA 1
ATOM 3125 C C . LEU B 1 179 ? -1.312 11.328 19.984 1 47.12 179 LEU B C 1
ATOM 3127 O O . LEU B 1 179 ? -0.181 11.797 20.141 1 47.12 179 LEU B O 1
ATOM 3131 N N . LEU B 1 180 ? -1.429 10.188 19.562 1 43.38 180 LEU B N 1
ATOM 3132 C CA . LEU B 1 180 ? -0.331 9.445 18.953 1 43.38 180 LEU B CA 1
ATOM 3133 C C . LEU B 1 180 ? 0.079 10.086 17.625 1 43.38 180 LEU B C 1
ATOM 3135 O O . LEU B 1 180 ? 1.271 10.203 17.328 1 43.38 180 LEU B O 1
ATOM 3139 N N . THR B 1 181 ? -0.789 10.32 16.766 1 41.47 181 THR B N 1
ATOM 3140 C CA . THR B 1 181 ? -0.513 10.945 15.469 1 41.47 181 THR B CA 1
ATOM 3141 C C . THR B 1 181 ? -1.71 11.766 15.008 1 41.47 181 THR B C 1
ATOM 3143 O O . THR B 1 181 ? -2.84 11.531 15.438 1 41.47 181 THR B O 1
ATOM 3146 N N . GLN B 1 182 ? -1.439 13.148 14.758 1 37.66 182 GLN B N 1
ATOM 3147 C CA . GLN B 1 182 ? -2.484 13.969 14.156 1 37.66 182 GLN B CA 1
ATOM 3148 C C . GLN B 1 182 ? -2.24 14.156 12.664 1 37.66 182 GLN B C 1
ATOM 3150 O O . GLN B 1 182 ? -1.142 14.531 12.25 1 37.66 182 GLN B O 1
ATOM 3155 N N . GLY B 1 183 ? -2.686 13.344 11.969 1 39 183 GLY B N 1
ATOM 3156 C CA . GLY B 1 183 ? -2.691 13.648 10.547 1 39 183 GLY B CA 1
ATOM 3157 C C . GLY B 1 183 ? -3.725 14.688 10.156 1 39 183 GLY B C 1
ATOM 3158 O O . GLY B 1 183 ? -4.508 15.133 11 1 39 183 GLY B O 1
ATOM 3159 N N . ARG B 1 184 ? -3.615 15.219 8.922 1 37.44 184 ARG B N 1
ATOM 3160 C CA . ARG B 1 184 ? -4.609 16.188 8.484 1 37.44 184 ARG B CA 1
ATOM 3161 C C . ARG B 1 184 ? -6.012 15.602 8.531 1 37.44 184 ARG B C 1
ATOM 3163 O O . ARG B 1 184 ? -6.305 14.617 7.844 1 37.44 184 ARG B O 1
ATOM 3170 N N . GLY B 1 185 ? -6.777 15.695 9.695 1 37.59 185 GLY B N 1
ATOM 3171 C CA . GLY B 1 185 ? -8.188 15.531 10.008 1 37.59 185 GLY B CA 1
ATOM 3172 C C . GLY B 1 185 ? -8.438 14.445 11.039 1 37.59 185 GLY B C 1
ATOM 3173 O O . GLY B 1 185 ? -9.547 14.328 11.562 1 37.59 185 GLY B O 1
ATOM 3174 N N . PHE B 1 186 ? -7.504 13.484 11.07 1 38.91 186 PHE B N 1
ATOM 3175 C CA . PHE B 1 186 ? -7.766 12.453 12.07 1 38.91 186 PHE B CA 1
ATOM 3176 C C . PHE B 1 186 ? -6.641 12.391 13.094 1 38.91 186 PHE B C 1
ATOM 3178 O O . PHE B 1 186 ? -5.512 12.797 12.812 1 38.91 186 PHE B O 1
ATOM 3185 N N . ALA B 1 187 ? -7.113 12.125 14.273 1 43.69 187 ALA B N 1
ATOM 3186 C CA . ALA B 1 187 ? -6.207 11.883 15.398 1 43.69 187 ALA B CA 1
ATOM 3187 C C . ALA B 1 187 ? -6.363 10.461 15.93 1 43.69 187 ALA B C 1
ATOM 3189 O O . ALA B 1 187 ? -7.465 9.906 15.93 1 43.69 187 ALA B O 1
ATOM 3190 N N . CYS B 1 188 ? -5.359 9.711 16 1 41.12 188 CYS B N 1
ATOM 3191 C CA . CYS B 1 188 ? -5.375 8.422 16.688 1 41.12 188 CYS B CA 1
ATOM 3192 C C . CYS B 1 188 ? -5.078 8.594 18.172 1 41.12 188 CYS B C 1
ATOM 3194 O O . CYS B 1 188 ? -4.055 9.172 18.547 1 41.12 188 CYS B O 1
ATOM 3196 N N . VAL B 1 189 ? -6.141 8.188 18.984 1 44.81 189 VAL B N 1
ATOM 3197 C CA . VAL B 1 189 ? -6.004 8.32 20.438 1 44.81 189 VAL B CA 1
ATOM 3198 C C . VAL B 1 189 ? -6.008 6.938 21.094 1 44.81 189 VAL B C 1
ATOM 3200 O O . VAL B 1 189 ? -6.582 5.992 20.547 1 44.81 189 VAL B O 1
ATOM 3203 N N . PHE B 1 190 ? -5.137 6.719 21.922 1 40.47 190 PHE B N 1
ATOM 3204 C CA . PHE B 1 190 ? -5.148 5.492 22.719 1 40.47 190 PHE B CA 1
ATOM 3205 C C . PHE B 1 190 ? -5.871 5.707 24.031 1 40.47 190 PHE B C 1
ATOM 3207 O O . PHE B 1 190 ? -5.285 6.211 25 1 40.47 190 PHE B O 1
ATOM 3214 N N . PRO B 1 191 ? -7.234 5.367 23.984 1 44.69 191 PRO B N 1
ATOM 3215 C CA . PRO B 1 191 ? -8 5.582 25.203 1 44.69 191 PRO B CA 1
ATOM 3216 C C . PRO B 1 191 ? -7.535 4.695 26.359 1 44.69 191 PRO B C 1
ATOM 3218 O O . PRO B 1 191 ? -7.109 3.559 26.141 1 44.69 191 PRO B O 1
ATOM 3221 N N . GLU B 1 192 ? -7.496 5.215 27.562 1 46.91 192 GLU B N 1
ATOM 3222 C CA . GLU B 1 192 ? -7.16 4.465 28.766 1 46.91 192 GLU B CA 1
ATOM 3223 C C . GLU B 1 192 ? -8.109 3.281 28.953 1 46.91 192 GLU B C 1
ATOM 3225 O O . GLU B 1 192 ? -9.328 3.43 28.859 1 46.91 192 GLU B O 1
ATOM 3230 N N . GLY B 1 193 ? -7.516 2.1 29.125 1 47.31 193 GLY B N 1
ATOM 3231 C CA . GLY B 1 193 ? -8.266 0.886 29.406 1 47.31 193 GLY B CA 1
ATOM 3232 C C . GLY B 1 193 ? -8.602 0.09 28.156 1 47.31 193 GLY B C 1
ATOM 3233 O O . GLY B 1 193 ? -9.133 -1.018 28.25 1 47.31 193 GLY B O 1
ATOM 3234 N N . GLU B 1 194 ? -8.312 0.823 27.141 1 45.12 194 GLU B N 1
ATOM 3235 C CA . GLU B 1 194 ? -8.609 0.1 25.906 1 45.12 194 GLU B CA 1
ATOM 3236 C C . GLU B 1 194 ? -7.359 -0.58 25.344 1 45.12 194 GLU B C 1
ATOM 3238 O O . GLU B 1 194 ? -6.238 -0.135 25.609 1 45.12 194 GLU B O 1
ATOM 3243 N N . LYS B 1 195 ? -7.562 -1.688 24.828 1 44.31 195 LYS B N 1
ATOM 3244 C CA . LYS B 1 195 ? -6.465 -2.492 24.297 1 44.31 195 LYS B CA 1
ATOM 3245 C C . LYS B 1 195 ? -6.02 -1.981 22.938 1 44.31 195 LYS B C 1
ATOM 3247 O O . LYS B 1 195 ? -4.906 -2.271 22.484 1 44.31 195 LYS B O 1
ATOM 3252 N N . ASN B 1 196 ? -6.941 -1.195 22.344 1 41.47 196 ASN B N 1
ATOM 3253 C CA . ASN B 1 196 ? -6.641 -0.811 20.969 1 41.47 196 ASN B CA 1
ATOM 3254 C C . ASN B 1 196 ? -6.797 0.692 20.766 1 41.47 196 ASN B C 1
ATOM 3256 O O . ASN B 1 196 ? -7.633 1.329 21.406 1 41.47 196 ASN B O 1
ATOM 3260 N N . PRO B 1 197 ? -5.879 1.335 20.078 1 41.19 197 PRO B N 1
ATOM 3261 C CA . PRO B 1 197 ? -6.086 2.738 19.719 1 41.19 197 PRO B CA 1
ATOM 3262 C C . PRO B 1 197 ? -7.297 2.939 18.812 1 41.19 197 PRO B C 1
ATOM 3264 O O . PRO B 1 197 ? -7.762 1.991 18.172 1 41.19 197 PRO B O 1
ATOM 3267 N N . THR B 1 198 ? -7.875 4.117 19.141 1 43.12 198 THR B N 1
ATOM 3268 C CA . THR B 1 198 ? -9.039 4.488 18.359 1 43.12 198 THR B CA 1
ATOM 3269 C C . THR B 1 198 ? -8.734 5.691 17.469 1 43.12 198 THR B C 1
ATOM 3271 O O . THR B 1 198 ? -8.117 6.656 17.906 1 43.12 198 THR B O 1
ATOM 3274 N N . TRP B 1 199 ? -9.062 5.641 16.203 1 39.53 199 TRP B N 1
ATOM 3275 C CA . TRP B 1 199 ? -8.914 6.746 15.258 1 39.53 199 TRP B CA 1
ATOM 3276 C C . TRP B 1 199 ? -10.133 7.664 15.305 1 39.53 199 TRP B C 1
ATOM 3278 O O . TRP B 1 199 ? -11.273 7.195 15.258 1 39.53 199 TRP B O 1
ATOM 3288 N N . ILE B 1 200 ? -9.836 9 15.656 1 42.59 200 ILE B N 1
ATOM 3289 C CA . ILE B 1 200 ? -10.914 9.977 15.742 1 42.59 200 ILE B CA 1
ATOM 3290 C C . ILE B 1 200 ? -10.602 11.172 14.844 1 42.59 200 ILE B C 1
ATOM 3292 O O . ILE B 1 200 ? -9.43 11.453 14.57 1 42.59 200 ILE B O 1
ATOM 3296 N N . PRO B 1 201 ? -11.625 11.758 14.227 1 42.72 201 PRO B N 1
ATOM 3297 C CA . PRO B 1 201 ? -11.383 12.992 13.477 1 42.72 201 PRO B CA 1
ATOM 3298 C C . PRO B 1 201 ? -10.609 14.031 14.281 1 42.72 201 PRO B C 1
ATOM 3300 O O . PRO B 1 201 ? -10.859 14.203 15.477 1 42.72 201 PRO B O 1
ATOM 3303 N N . ALA B 1 202 ? -9.727 14.695 13.625 1 48.41 202 ALA B N 1
ATOM 3304 C CA . ALA B 1 202 ? -8.867 15.672 14.297 1 48.41 202 ALA B CA 1
ATOM 3305 C C . ALA B 1 202 ? -9.695 16.812 14.891 1 48.41 202 ALA B C 1
ATOM 3307 O O . ALA B 1 202 ? -9.32 17.375 15.922 1 48.41 202 ALA B O 1
ATOM 3308 N N . ARG B 1 203 ? -10.734 17.141 14.234 1 47.59 203 ARG B N 1
ATOM 3309 C CA . ARG B 1 203 ? -11.609 18.203 14.734 1 47.59 203 ARG B CA 1
ATOM 3310 C C . ARG B 1 203 ? -12.211 17.828 16.078 1 47.59 203 ARG B C 1
ATOM 3312 O O . ARG B 1 203 ? -12.719 18.688 16.797 1 47.59 203 ARG B O 1
ATOM 3319 N N . SER B 1 204 ? -12.047 16.609 16.344 1 47.91 204 SER B N 1
ATOM 3320 C CA . SER B 1 204 ? -12.641 16.125 17.594 1 47.91 204 SER B CA 1
ATOM 3321 C C . SER B 1 204 ? -11.617 16.109 18.719 1 47.91 204 SER B C 1
ATOM 3323 O O . SER B 1 204 ? -11.828 15.469 19.75 1 47.91 204 SER B O 1
ATOM 3325 N N . ILE B 1 205 ? -10.477 16.641 18.422 1 48 205 ILE B N 1
ATOM 3326 C CA . ILE B 1 205 ? -9.469 16.609 19.484 1 48 205 ILE B CA 1
ATOM 3327 C C . ILE B 1 205 ? -9.188 18.016 19.984 1 48 205 ILE B C 1
ATOM 3329 O O . ILE B 1 205 ? -9.227 18.969 19.203 1 48 205 ILE B O 1
ATOM 3333 N N . LYS B 1 206 ? -9.25 18.297 21.391 1 47.81 206 LYS B N 1
ATOM 3334 C CA . LYS B 1 206 ? -8.82 19.531 22.047 1 47.81 206 LYS B CA 1
ATOM 3335 C C . LYS B 1 206 ? -7.59 19.297 22.922 1 47.81 206 LYS B C 1
ATOM 3337 O O . LYS B 1 206 ? -7.52 18.297 23.641 1 47.81 206 LYS B O 1
ATOM 3342 N N . PRO B 1 207 ? -6.602 20.141 22.641 1 42.91 207 PRO B N 1
ATOM 3343 C CA . PRO B 1 207 ? -5.461 19.984 23.547 1 42.91 207 PRO B CA 1
ATOM 3344 C C . PRO B 1 207 ? -5.855 20.125 25.016 1 42.91 207 PRO B C 1
ATOM 3346 O O . PRO B 1 207 ? -6.738 20.906 25.359 1 42.91 207 PRO B O 1
ATOM 3349 N N . CYS B 1 208 ? -5.523 19.078 25.844 1 43.28 208 CYS B N 1
ATOM 3350 C CA . CYS B 1 208 ? -5.797 19.141 27.281 1 43.28 208 CYS B CA 1
ATOM 3351 C C . CYS B 1 208 ? -4.961 20.234 27.938 1 43.28 208 CYS B C 1
ATOM 3353 O O . CYS B 1 208 ? -3.73 20.172 27.922 1 43.28 208 CYS B O 1
ATOM 3355 N N . THR B 1 209 ? -5.27 21.453 27.828 1 37.41 209 THR B N 1
ATOM 3356 C CA . THR B 1 209 ? -4.637 22.391 28.734 1 37.41 209 THR B CA 1
ATOM 3357 C C . THR B 1 209 ? -4.945 22.031 30.188 1 37.41 209 THR B C 1
ATOM 3359 O O . THR B 1 209 ? -5.988 21.453 30.484 1 37.41 209 THR B O 1
ATOM 3362 N N . THR B 1 210 ? -3.863 21.953 31.047 1 38.91 210 THR B N 1
ATOM 3363 C CA . THR B 1 210 ? -3.941 21.625 32.469 1 38.91 210 THR B CA 1
ATOM 3364 C C . THR B 1 210 ? -5.348 21.875 33 1 38.91 210 THR B C 1
ATOM 3366 O O . THR B 1 210 ? -5.793 21.203 33.938 1 38.91 210 THR B O 1
ATOM 3369 N N . SER B 1 211 ? -5.871 23.125 32.812 1 37.66 211 SER B N 1
ATOM 3370 C CA . SER B 1 211 ? -6.93 23.516 33.75 1 37.66 211 SER B CA 1
ATOM 3371 C C . SER B 1 211 ? -8.266 22.906 33.344 1 37.66 211 SER B C 1
ATOM 3373 O O . SER B 1 211 ? -9.141 22.688 34.188 1 37.66 211 SER B O 1
ATOM 3375 N N . ASP B 1 212 ? -8.82 23.062 32.031 1 35.56 212 ASP B N 1
ATOM 3376 C CA . ASP B 1 212 ? -10.273 23.156 31.938 1 35.56 212 ASP B CA 1
ATOM 3377 C C . ASP B 1 212 ? -10.891 21.828 31.516 1 35.56 212 ASP B C 1
ATOM 3379 O O . ASP B 1 212 ? -10.375 21.156 30.609 1 35.56 212 ASP B O 1
ATOM 3383 N N . GLU B 1 213 ? -11.461 20.969 32.281 1 39.5 213 GLU B N 1
ATOM 3384 C CA . GLU B 1 213 ? -12.508 19.984 32.031 1 39.5 213 GLU B CA 1
ATOM 3385 C C . GLU B 1 213 ? -13.297 20.359 30.766 1 39.5 213 GLU B C 1
ATOM 3387 O O . GLU B 1 213 ? -13.672 21.516 30.578 1 39.5 213 GLU B O 1
ATOM 3392 N N . PRO B 1 214 ? -13.125 19.578 29.688 1 37.66 214 PRO B N 1
ATOM 3393 C CA . PRO B 1 214 ? -14.125 20.078 28.734 1 37.66 214 PRO B CA 1
ATOM 3394 C C . PRO B 1 214 ? -15.5 20.281 29.359 1 37.66 214 PRO B C 1
ATOM 3396 O O . PRO B 1 214 ? -15.828 19.625 30.359 1 37.66 214 PRO B O 1
#

Radius of gyration: 21.66 Å; Cα contacts (8 Å, |Δi|>4): 817; chains: 2; bounding box: 58×54×58 Å

pLDDT: mean 72.94, std 22.32, range [28.7, 98.06]

Secondary structure (DSSP, 8-state):
--EEEEEEEE-GGGGGG-EEEEEEETTT--EEEEEESS--HHHHHHHHHHHHHHH---SEEEE-S-HHHHSHHHHHHHHHTT-EEEES----HHHHHHHHHHHHHHHHHHHHHHHTT----HHHHHHHHHHIIIII---TTS--HHHHHHS-SS---SS--EEEEE-TTT--EEEEEEEEEE-SSEEEE--TT-SS-EEEEGGGEEE--SS---/--EEEEEEEE-GGGGGG-EEEEEEETTT--EEEEEESS--HHHHHHHHHHHHHHH---SEEEE-S-HHHHSHHHHHHHHHTT-EEEES----HHHHHHHHHHHHHHHHHHHHHHHTT----HHHHHHHHHHIIIII---TTS--HHHHHHS-SS---SS--EEEEE-TTT--EEEEEEEEEE-SSEEEE--TT-SS-EEEEGGGEEE--SS---

Foldseek 3Di:
DFEKEWDWDADPVLPQQRTKIKIARLQLRQIFIDTDNDLALVRNLVRVVVCCVVQNDDQEYEYEPDPSCVDPVNVVSCVVVNYHYDYNPPCPVVSVVSVVVSVVQQNVLLVVCVVVPDPDRPRVSSVVSSCCQQQKDQDPVGGGSNCVRPVPPPPPVPPQFQKWFQDPVPRDTFIRFRQRDDDQFWTWGDGPPDPTIDIGTPVRIDGPDVDDDD/DFEKEWDWDADPVLPQQRTKIKIARLQLRQIFIDTDNDLALVRNLVRVVVCCVVQNDDQEYEYEPDPSCVDPVNVVSCVVVNYHYDYNPPCPVVSVVSVVVSVVQQNVLLVVCVVVPDPDRPGVSSVVSSCCQQQWDQDPVGGGSNCVRVVPPPPPVPCQFQKWFQDPVPRDTFIRFRQRDDDQFWTWGDGPPDPTIDIGTPVRIDGPDVDDDD

Nearest PDB structures (foldseek):
  3jca-assembly1_F  TM=7.636E-01  e=2.318E-23  Mouse mammary tumor virus
  3jca-assembly1_E  TM=7.077E-01  e=2.868E-24  Mouse mammary tumor virus
  7usf-assembly1_A  TM=7.076E-01  e=5.302E-24  Mouse mammary tumor virus
  5cz1-assembly3_C  TM=9.091E-01  e=5.551E-17  Mouse mammary tumor virus
  5ejk-assembly1_H  TM=6.496E-01  e=1.270E-17  Rous sarcoma virus - Prague C

InterPro domains:
  IPR001037 Integrase, C-terminal, retroviral [PF00552] (165-207)
  IPR001037 Integrase, C-terminal, retroviral [PS51027] (161-210)
  IPR001584 Integrase, catalytic core [PF00665] (3-93)
  IPR001584 Integrase, catalytic core [PS50994] (1-153)
  IPR012337 Ribonuclease H-like superfamily [SSF53098] (3-151)
  IPR036397 Ribonuclease H superfamily [G3DSA:3.30.420.10] (2-153)
  IPR036862 Integrase, C-terminal domain superfamily, retroviral [G3DSA:2.30.30.10] (158-209)
  IPR036862 Integrase, C-terminal domain superfamily, retroviral [SSF50122] (160-208)

Organism: Myotis myotis (NCBI:txid51298)

Solvent-accessible surface area (backbone atoms only — not comparable to full-atom values): 22937 Å² total; per-residue (Å²): 80,46,37,28,38,44,49,76,46,79,42,72,91,40,56,72,37,16,31,29,39,36,38,31,29,73,75,36,62,25,60,38,72,41,60,26,78,51,70,45,41,69,50,53,52,53,39,49,52,53,32,35,58,41,74,43,80,49,54,30,37,35,31,57,77,44,67,30,64,66,32,67,68,41,48,48,52,31,54,75,65,61,29,46,77,42,61,58,58,72,79,44,65,65,62,52,49,50,52,54,50,50,52,50,50,50,53,52,40,39,51,51,44,45,73,72,64,55,80,61,55,64,60,53,42,48,50,52,32,42,40,42,51,24,64,59,36,60,44,95,88,60,56,20,13,44,51,50,58,69,45,59,83,59,79,58,53,86,68,41,53,30,20,36,32,53,37,83,84,76,62,46,78,42,63,73,12,42,43,73,45,76,50,61,45,35,23,34,28,44,45,86,92,51,92,48,72,43,81,38,52,31,88,45,49,45,79,57,54,92,79,69,74,129,83,46,38,29,38,44,49,78,45,79,41,72,91,41,56,71,37,16,30,30,40,36,38,31,27,72,77,37,61,25,60,40,72,40,61,26,78,51,71,43,40,68,49,54,51,52,37,48,53,52,33,34,57,41,76,42,79,49,53,30,38,36,31,58,79,45,68,30,61,66,31,66,69,40,48,50,53,32,54,75,65,62,28,44,76,43,60,58,56,71,77,45,64,66,62,50,48,51,51,53,50,49,51,49,51,48,53,51,40,40,49,50,42,46,72,73,65,54,78,59,54,66,60,52,42,48,52,53,32,42,39,41,52,24,64,63,37,61,44,94,88,60,56,21,12,45,52,51,57,69,41,65,86,59,81,57,54,87,69,40,55,34,20,38,32,52,37,84,85,77,62,46,78,42,62,71,11,42,43,74,46,74,47,58,43,34,24,35,28,45,43,84,92,50,91,52,71,42,80,35,52,31,87,44,50,44,80,58,53,93,80,68,74,129

Sequence (428 aa):
MPYWQADVTHVPSFGRLKYVHVIIDTCSGAMYAQAHTGEKTRHAIATLKGAFLTLGFPWEIKTDNGPCYTSKAFQLFLTKHNIKHVTGIPYNPQGQAIVERQNKELKTQIQKEKEGGNTGTPQQLLQQALLTLNYFHFAPDGLPPIFKHWGGLRDIPTLLPLIWWRDPLTGAWKGPNPLLTQGRGFACVFPEGEKNPTWIPARSIKPCTTSDEPMPYWQADVTHVPSFGRLKYVHVIIDTCSGAMYAQAHTGEKTRHAIATLKGAFLTLGFPWEIKTDNGPCYTSKAFQLFLTKHNIKHVTGIPYNPQGQAIVERQNKELKTQIQKEKEGGNTGTPQQLLQQALLTLNYFHFAPDGLPPIFKHWGGLRDIPTLLPLIWWRDPLTGAWKGPNPLLTQGRGFACVFPEGEKNPTWIPARSIKPCTTSDEP